Protein AF-A0A7K0PJP7-F1 (afdb_monomer_lite)

Foldseek 3Di:
DVQVQLLVLLVLLLVVVLVVLLVCVVVPDDFDWDKDWDFDQDPVRDTDDIDIDIFGPLLVVLVVCLVVSCPDVSLVSSLVSQLVFPQLLLLCLLLVNPDADPDSSSSSSVSSSSLSSQLCRVPSSSDRDPVSSVVSVCSVCVRRVCPWAKKKKKWQKAQEAEPDQWFDLEFQKIKGALVNCVPVDDVVSQAAQVRHGGNIMIMGIDIDRRNDPCQLVVNLVLQVLLQLLVCLLFAQWRMWTHQWMWMDTRNGDIDIDGNDIARDTGHHHYQYPQLRVVSSVSSLLSLVQVDCDALLNQLSVLLNVLSRDPDLLSSLVSLVVSQCSQAPPVDPVVLCSLLLLLLQQHDDPSSVVSSVLVSVSSVVNVCVVVVNPDDDPCSNVSSSVSSNSSSLVSSCVSSVVDDDRSNVVSVCSVVVVDDRNPSPPDDRVSVVVVPPPPPPDPPPPPPPDDDDDDDDDDDDDDDDDDDDDDDDDDDDPDDDDDDDDDDDDDDDDPPDDDDLDALVSQQVVCVVVVHPRDDPVNCVVVVNDDDDPVVVVVVVPDDDPDDDDDDDDDDDDDDDDDDDDDDDDDDDDDDDDDDDDDDDDDDDDDDDDDDDDDDPPPPPRDDDGSDPDPPPPPVVPDDPPPPDDDDDDDDD

Radius of gyration: 36.91 Å; chains: 1; bounding box: 88×114×96 Å

Structure (mmCIF, N/CA/C/O backbone):
data_AF-A0A7K0PJP7-F1
#
_entry.id   AF-A0A7K0PJP7-F1
#
loop_
_atom_site.group_PDB
_atom_site.id
_atom_site.type_symbol
_atom_site.label_atom_id
_atom_site.label_alt_id
_atom_site.label_comp_id
_atom_site.label_asym_id
_atom_site.label_entity_id
_atom_site.label_seq_id
_atom_site.pdbx_PDB_ins_code
_atom_site.Cartn_x
_atom_site.Cartn_y
_atom_site.Cartn_z
_atom_site.occupancy
_atom_site.B_iso_or_equiv
_atom_site.auth_seq_id
_atom_site.auth_comp_id
_atom_site.auth_asym_id
_atom_site.auth_atom_id
_atom_site.pdbx_PDB_model_num
ATOM 1 N N . MET A 1 1 ? -32.301 -2.725 14.347 1.00 60.62 1 MET A N 1
ATOM 2 C CA . MET A 1 1 ? -31.979 -4.099 14.759 1.00 60.62 1 MET A CA 1
ATOM 3 C C . MET A 1 1 ? -32.099 -5.079 13.603 1.00 60.62 1 MET A C 1
ATOM 5 O O . MET A 1 1 ? -33.196 -5.542 13.300 1.00 60.62 1 MET A O 1
ATOM 9 N N . ARG A 1 2 ? -30.969 -5.385 12.962 1.00 70.88 2 ARG A N 1
ATOM 10 C CA . ARG A 1 2 ? -30.797 -6.512 12.032 1.00 70.88 2 ARG A CA 1
ATOM 11 C C . ARG A 1 2 ? -30.423 -7.813 12.766 1.00 70.88 2 ARG A C 1
ATOM 13 O O . ARG A 1 2 ? -30.642 -8.885 12.215 1.00 70.88 2 ARG A O 1
ATOM 20 N N . HIS A 1 3 ? -29.953 -7.735 14.019 1.00 86.69 3 HIS A N 1
ATOM 21 C CA . HIS A 1 3 ? -29.525 -8.898 14.818 1.00 86.69 3 HIS A CA 1
ATOM 22 C C . HIS A 1 3 ? -30.300 -9.046 16.151 1.00 86.69 3 HIS A C 1
ATOM 24 O O . HIS A 1 3 ? -29.721 -8.866 17.224 1.00 86.69 3 HIS A O 1
ATOM 30 N N . PRO A 1 4 ? -31.606 -9.390 16.130 1.00 93.06 4 PRO A N 1
ATOM 31 C CA . PRO A 1 4 ? -32.429 -9.468 17.345 1.00 93.06 4 PRO A CA 1
ATOM 32 C C . PRO A 1 4 ? -31.979 -10.558 18.333 1.00 93.06 4 PRO A C 1
ATOM 34 O O . PRO A 1 4 ? -32.118 -10.383 19.539 1.00 93.06 4 PRO A O 1
ATOM 37 N N . GLN A 1 5 ? -31.407 -11.665 17.844 1.00 94.75 5 GLN A N 1
ATOM 38 C CA . GLN A 1 5 ? -30.854 -12.727 18.696 1.00 94.75 5 GLN A CA 1
ATOM 39 C C . GLN A 1 5 ? -29.602 -12.251 19.450 1.00 94.75 5 GLN A C 1
ATOM 41 O O . GLN A 1 5 ? -29.505 -12.446 20.657 1.00 94.75 5 GLN A O 1
ATOM 46 N N . LEU A 1 6 ? -28.686 -11.555 18.764 1.00 95.81 6 LEU A N 1
ATOM 47 C CA . LEU A 1 6 ? -27.476 -10.995 19.376 1.00 95.81 6 LEU A CA 1
ATOM 48 C C . LEU A 1 6 ? -27.806 -9.897 20.395 1.00 95.81 6 LEU A C 1
ATOM 50 O O . LEU A 1 6 ? -27.198 -9.862 21.460 1.00 95.81 6 LEU A O 1
ATOM 54 N N . HIS A 1 7 ? -28.795 -9.043 20.101 1.00 96.81 7 HIS A N 1
ATOM 55 C CA . HIS A 1 7 ? -29.315 -8.047 21.049 1.00 96.81 7 HIS A CA 1
ATOM 56 C C . HIS A 1 7 ? -29.815 -8.713 22.334 1.00 96.81 7 HIS A C 1
ATOM 58 O O . HIS A 1 7 ? -29.344 -8.376 23.419 1.00 96.81 7 HIS A O 1
ATOM 64 N N . ALA A 1 8 ? -30.687 -9.719 22.216 1.00 97.50 8 ALA A N 1
ATOM 65 C CA . ALA A 1 8 ? -31.219 -10.448 23.365 1.00 97.50 8 ALA A CA 1
ATOM 66 C C . ALA A 1 8 ? -30.119 -11.152 24.183 1.00 97.50 8 ALA A C 1
ATOM 68 O O . ALA A 1 8 ? -30.105 -11.033 25.411 1.00 97.50 8 ALA A O 1
ATOM 69 N N . ALA A 1 9 ? -29.172 -11.824 23.519 1.00 97.94 9 ALA A N 1
ATOM 70 C CA . ALA A 1 9 ? -28.076 -12.530 24.182 1.00 97.94 9 ALA A CA 1
ATOM 71 C C . ALA A 1 9 ? -27.115 -11.566 24.905 1.00 97.94 9 ALA A C 1
ATOM 73 O O . ALA A 1 9 ? -26.805 -11.769 26.079 1.00 97.94 9 ALA A O 1
ATOM 74 N N . LEU A 1 10 ? -26.700 -10.465 24.263 1.00 98.06 10 LEU A N 1
ATOM 75 C CA . LEU A 1 10 ? -25.858 -9.440 24.897 1.00 98.06 10 LEU A CA 1
ATOM 76 C C . LEU A 1 10 ? -26.575 -8.725 26.049 1.00 98.06 10 LEU A C 1
ATOM 78 O O . LEU A 1 10 ? -25.942 -8.393 27.051 1.00 98.06 10 LEU A O 1
ATOM 82 N N . ARG A 1 11 ? -27.892 -8.521 25.946 1.00 98.19 11 ARG A N 1
ATOM 83 C CA . ARG A 1 11 ? -28.711 -7.947 27.024 1.00 98.19 11 ARG A CA 1
ATOM 84 C C . ARG A 1 11 ? -28.775 -8.875 28.235 1.00 98.19 11 ARG A C 1
ATOM 86 O O . ARG A 1 11 ? -28.634 -8.413 29.367 1.00 98.19 11 ARG A O 1
ATOM 93 N N . ALA A 1 12 ? -28.947 -10.177 28.006 1.00 98.31 12 ALA A N 1
ATOM 94 C CA . ALA A 1 12 ? -28.894 -11.187 29.058 1.00 98.31 12 ALA A CA 1
ATOM 95 C C . ALA A 1 12 ? -27.498 -11.249 29.703 1.00 98.31 12 ALA A C 1
ATOM 97 O O . ALA A 1 12 ? -27.392 -11.188 30.928 1.00 98.31 12 ALA A O 1
ATOM 98 N N . ALA A 1 13 ? -26.429 -11.278 28.900 1.00 98.31 13 ALA A N 1
ATOM 99 C CA . ALA A 1 13 ? -25.053 -11.228 29.392 1.00 98.31 13 ALA A CA 1
ATOM 100 C C . ALA A 1 13 ? -24.790 -9.975 30.245 1.00 98.31 13 ALA A C 1
ATOM 102 O O . ALA A 1 13 ? -24.280 -10.099 31.356 1.00 98.31 13 ALA A O 1
ATOM 103 N N . GLY A 1 14 ? -25.215 -8.793 29.783 1.00 98.12 14 GLY A N 1
ATOM 104 C CA . GLY A 1 14 ? -25.114 -7.536 30.528 1.00 98.12 14 GLY A CA 1
ATOM 105 C C . GLY A 1 14 ? -25.866 -7.562 31.862 1.00 98.12 14 GLY A C 1
ATOM 106 O O . GLY A 1 14 ? -25.309 -7.163 32.879 1.00 98.12 14 GLY A O 1
ATOM 107 N N . LEU A 1 15 ? -27.093 -8.099 31.898 1.00 98.31 15 LEU A N 1
ATOM 108 C CA . LEU A 1 15 ? -27.872 -8.267 33.137 1.00 98.31 15 LEU A CA 1
ATOM 109 C C . LEU A 1 15 ? -27.207 -9.209 34.151 1.00 98.31 15 LEU A C 1
ATOM 111 O O . LEU A 1 15 ? -27.320 -8.983 35.356 1.00 98.31 15 LEU A O 1
ATOM 115 N N . HIS A 1 16 ? -26.560 -10.278 33.685 1.00 98.44 16 HIS A N 1
ATOM 116 C CA . HIS A 1 16 ? -25.873 -11.229 34.559 1.00 98.44 16 HIS A CA 1
ATOM 117 C C . HIS A 1 16 ? -24.519 -10.688 35.038 1.00 98.44 16 HIS A C 1
ATOM 119 O O . HIS A 1 16 ? -24.251 -10.736 36.236 1.00 98.44 16 HIS A O 1
ATOM 125 N N . ALA A 1 17 ? -23.723 -10.088 34.147 1.00 98.25 17 ALA A N 1
ATOM 126 C CA . ALA A 1 17 ? -22.466 -9.425 34.495 1.00 98.25 17 ALA A CA 1
ATOM 127 C C . ALA A 1 17 ? -22.677 -8.266 35.486 1.00 98.25 17 ALA A C 1
ATOM 129 O O . ALA A 1 17 ? -21.927 -8.144 36.448 1.00 98.25 17 ALA A O 1
ATOM 130 N N . ALA A 1 18 ? -23.735 -7.467 35.303 1.00 98.00 18 ALA A N 1
ATOM 131 C CA . ALA A 1 18 ? -24.126 -6.400 36.226 1.00 98.00 18 ALA A CA 1
ATOM 132 C C . ALA A 1 18 ? -24.305 -6.905 37.668 1.00 98.00 18 ALA A C 1
ATOM 134 O O . ALA A 1 18 ? -23.815 -6.286 38.609 1.00 98.00 18 ALA A O 1
ATOM 135 N N . ARG A 1 19 ? -24.991 -8.044 37.849 1.00 98.06 19 ARG A N 1
ATOM 136 C CA . ARG A 1 19 ? -25.227 -8.636 39.177 1.00 98.06 19 ARG A CA 1
ATOM 137 C C . ARG A 1 19 ? -23.938 -9.147 39.808 1.00 98.06 19 ARG A C 1
ATOM 139 O O . ARG A 1 19 ? -23.675 -8.793 40.949 1.00 98.06 19 ARG A O 1
ATOM 146 N N . GLU A 1 20 ? -23.150 -9.909 39.051 1.00 98.19 20 GLU A N 1
ATOM 147 C CA . GLU A 1 20 ? -21.874 -10.481 39.499 1.00 98.19 20 GLU A CA 1
ATOM 148 C C . GLU A 1 20 ? -20.907 -9.381 39.971 1.00 98.19 20 GLU A C 1
ATOM 150 O O . GLU A 1 20 ? -20.422 -9.400 41.100 1.00 98.19 20 GLU A O 1
ATOM 155 N N . LEU A 1 21 ? -20.687 -8.356 39.140 1.00 97.94 21 LEU A N 1
ATOM 156 C CA . LEU A 1 21 ? -19.762 -7.261 39.447 1.00 97.94 21 LEU A CA 1
ATOM 157 C C . LEU A 1 21 ? -20.283 -6.390 40.607 1.00 97.94 21 LEU A C 1
ATOM 159 O O . LEU A 1 21 ? -19.510 -6.008 41.483 1.00 97.94 21 LEU A O 1
ATOM 163 N N . ALA A 1 22 ? -21.595 -6.134 40.682 1.00 97.19 22 ALA A N 1
ATOM 164 C CA . ALA A 1 22 ? -22.194 -5.420 41.813 1.00 97.19 22 ALA A CA 1
ATOM 165 C C . ALA A 1 22 ? -22.220 -6.241 43.120 1.00 97.19 22 ALA A C 1
ATOM 167 O O . ALA A 1 22 ? -22.346 -5.655 44.198 1.00 97.19 22 ALA A O 1
ATOM 168 N N . GLU A 1 23 ? -22.154 -7.573 43.053 1.00 97.75 23 GLU A N 1
ATOM 169 C CA . GLU A 1 23 ? -21.970 -8.458 44.211 1.00 97.75 23 GLU A CA 1
ATOM 170 C C . GLU A 1 23 ? -20.524 -8.401 44.711 1.00 97.75 23 GLU A C 1
ATOM 172 O O . GLU A 1 23 ? -20.322 -8.085 45.883 1.00 97.75 23 GLU A O 1
ATOM 177 N N . LEU A 1 24 ? -19.533 -8.533 43.824 1.00 97.50 24 LEU A N 1
ATOM 178 C CA . LEU A 1 24 ? -18.111 -8.393 44.168 1.00 97.50 24 LEU A CA 1
ATOM 179 C C . LEU A 1 24 ? -17.793 -7.039 44.830 1.00 97.50 24 LEU A C 1
ATOM 181 O O . LEU A 1 24 ? -17.153 -7.000 45.883 1.00 97.50 24 LEU A O 1
ATOM 185 N N . VAL A 1 25 ? -18.303 -5.928 44.281 1.00 97.00 25 VAL A N 1
ATOM 186 C CA . VAL A 1 25 ? -18.130 -4.591 44.885 1.00 97.00 25 VAL A CA 1
ATOM 187 C C . VAL A 1 25 ? -18.801 -4.483 46.261 1.00 97.00 25 VAL A C 1
ATOM 189 O O . VAL A 1 25 ? -18.283 -3.823 47.162 1.00 97.00 25 VAL A O 1
ATOM 192 N N . ARG A 1 26 ? -19.945 -5.146 46.466 1.00 96.69 26 ARG A N 1
ATOM 193 C CA . ARG A 1 26 ? -20.661 -5.142 47.755 1.00 96.69 26 ARG A CA 1
ATOM 194 C C . ARG A 1 26 ? -19.951 -5.969 48.823 1.00 96.69 26 ARG A C 1
ATOM 196 O O . ARG A 1 26 ? -20.004 -5.598 49.995 1.00 96.69 26 ARG A O 1
ATOM 203 N N . ASP A 1 27 ? -19.267 -7.029 48.409 1.00 97.31 27 ASP A N 1
ATOM 204 C CA . ASP A 1 27 ? -18.420 -7.863 49.265 1.00 97.31 27 ASP A CA 1
ATOM 205 C C . ASP A 1 27 ? -17.055 -7.207 49.572 1.00 97.31 27 ASP A C 1
ATOM 207 O O . ASP A 1 27 ? -16.260 -7.746 50.344 1.00 97.31 27 ASP A O 1
ATOM 211 N N . GLY A 1 28 ? -16.817 -5.998 49.046 1.00 97.06 28 GLY A N 1
ATOM 212 C CA . GLY A 1 28 ? -15.690 -5.132 49.395 1.00 97.06 28 GLY A CA 1
ATOM 213 C C . GLY A 1 28 ? -14.575 -5.075 48.354 1.00 97.06 28 GLY A C 1
ATOM 214 O O . GLY A 1 28 ? -13.506 -4.552 48.663 1.00 97.06 28 GLY A O 1
ATOM 215 N N . ASP A 1 29 ? -14.789 -5.598 47.144 1.00 97.38 29 ASP A N 1
ATOM 216 C CA . ASP A 1 29 ? -13.813 -5.468 46.065 1.00 97.38 29 ASP A CA 1
ATOM 217 C C . ASP A 1 29 ? -13.832 -4.060 45.439 1.00 97.38 29 ASP A C 1
ATOM 219 O O . ASP A 1 29 ? -14.882 -3.507 45.111 1.00 97.38 29 ASP A O 1
ATOM 223 N N . GLU A 1 30 ? -12.656 -3.462 45.253 1.00 95.81 30 GLU A N 1
ATOM 224 C CA . GLU A 1 30 ? -12.539 -2.063 44.833 1.00 95.81 30 GLU A CA 1
ATOM 225 C C . GLU A 1 30 ? -12.380 -1.926 43.312 1.00 95.81 30 GLU A C 1
ATOM 227 O O . GLU A 1 30 ? -11.526 -2.576 42.692 1.00 95.81 30 GLU A O 1
ATOM 232 N N . VAL A 1 31 ? -13.173 -1.026 42.716 1.00 96.50 31 VAL A N 1
ATOM 233 C CA . VAL A 1 31 ? -13.024 -0.579 41.323 1.00 96.50 31 VAL A CA 1
ATOM 234 C C . VAL A 1 31 ? -11.868 0.428 41.248 1.00 96.50 31 VAL A C 1
ATOM 236 O O . VAL A 1 31 ? -11.967 1.493 41.863 1.00 96.50 31 VAL A O 1
ATOM 239 N N . PRO A 1 32 ? -10.776 0.146 40.506 1.00 95.31 32 PRO A N 1
ATOM 240 C CA . PRO A 1 32 ? -9.676 1.095 40.355 1.00 95.31 32 PRO A CA 1
ATOM 241 C C . PRO A 1 32 ? -10.146 2.398 39.702 1.00 95.31 32 PRO A C 1
ATOM 243 O O . PRO A 1 32 ? -11.079 2.397 38.900 1.00 95.31 32 PRO A O 1
ATOM 246 N N . PHE A 1 33 ? -9.475 3.509 39.992 1.00 95.50 33 PHE A N 1
ATOM 247 C CA . PHE A 1 33 ? -9.782 4.814 39.406 1.00 95.50 33 PHE A CA 1
ATOM 248 C C . PHE A 1 33 ? -8.508 5.577 39.034 1.00 95.50 33 PHE A C 1
ATOM 250 O O . PHE A 1 33 ? -7.464 5.416 39.665 1.00 95.50 33 PHE A O 1
ATOM 257 N N . GLU A 1 34 ? -8.613 6.448 38.034 1.00 94.56 34 GLU A N 1
ATOM 258 C CA . GLU A 1 34 ? -7.605 7.459 37.709 1.00 94.56 34 GLU A CA 1
ATOM 259 C C . GLU A 1 34 ? -8.061 8.848 38.186 1.00 94.56 34 GLU A C 1
ATOM 261 O O . GLU A 1 34 ? -9.258 9.147 38.238 1.00 94.56 34 GLU A O 1
ATOM 266 N N . LEU A 1 35 ? -7.099 9.699 38.550 1.00 95.19 35 LEU A N 1
ATOM 267 C CA . LEU A 1 35 ? -7.342 11.089 38.930 1.00 95.19 35 LEU A CA 1
ATOM 268 C C . LEU A 1 35 ? -7.026 11.995 37.736 1.00 95.19 35 LEU A C 1
ATOM 270 O O . LEU A 1 35 ? -5.865 12.147 37.360 1.00 95.19 35 LEU A O 1
ATOM 274 N N . LEU A 1 36 ? -8.051 12.602 37.143 1.00 90.12 36 LEU A N 1
ATOM 275 C CA . LEU A 1 36 ? -7.906 13.501 36.003 1.00 90.12 36 LEU A CA 1
ATOM 276 C C . LEU A 1 36 ? -7.837 14.957 36.466 1.00 90.12 36 LEU A C 1
ATOM 278 O O . LEU A 1 36 ? -8.707 15.438 37.196 1.00 90.12 36 LEU A O 1
ATOM 282 N N . GLU A 1 37 ? -6.831 15.685 35.986 1.00 90.38 37 GLU A N 1
ATOM 283 C CA . GLU A 1 37 ? -6.679 17.116 36.244 1.00 90.38 37 GLU A CA 1
ATOM 284 C C . GLU A 1 37 ? -7.342 17.956 35.146 1.00 90.38 37 GLU A C 1
ATOM 286 O O . GLU A 1 37 ? -7.067 17.819 33.951 1.00 90.38 37 GLU A O 1
ATOM 291 N N . HIS A 1 38 ? -8.219 18.876 35.541 1.00 81.81 38 HIS A N 1
ATOM 292 C CA . HIS A 1 38 ? -8.912 19.788 34.635 1.00 81.81 38 HIS A CA 1
ATOM 293 C C . HIS A 1 38 ? -8.508 21.236 34.921 1.00 81.81 38 HIS A C 1
ATOM 295 O O . HIS A 1 38 ? -9.152 21.958 35.691 1.00 81.81 38 HIS A O 1
ATOM 301 N N . ALA A 1 39 ? -7.446 21.687 34.253 1.00 78.44 39 ALA A N 1
ATOM 302 C CA . ALA A 1 39 ? -7.017 23.080 34.271 1.00 78.44 39 ALA A CA 1
ATOM 303 C C . ALA A 1 39 ? -7.981 23.964 33.454 1.00 78.44 39 ALA A C 1
ATOM 305 O O . ALA A 1 39 ? -7.908 24.042 32.224 1.00 78.44 39 ALA A O 1
ATOM 306 N N . ARG A 1 40 ? -8.888 24.682 34.128 1.00 70.00 40 ARG A N 1
ATOM 307 C CA . ARG A 1 40 ? -9.728 25.696 33.468 1.00 70.00 40 ARG A CA 1
ATOM 308 C C . ARG A 1 40 ? -8.916 26.969 33.214 1.00 70.00 40 ARG A C 1
ATOM 310 O O . ARG A 1 40 ? -8.463 27.612 34.156 1.00 70.00 40 ARG A O 1
ATOM 317 N N . ARG A 1 41 ? -8.796 27.406 31.955 1.00 61.69 41 ARG A N 1
ATOM 318 C CA . ARG A 1 41 ? -8.315 28.767 31.643 1.00 61.69 41 ARG A CA 1
ATOM 319 C C . ARG A 1 41 ? -9.360 29.789 32.096 1.00 61.69 41 ARG A C 1
ATOM 321 O O . ARG A 1 41 ? -10.517 29.714 31.679 1.00 61.69 41 ARG A O 1
ATOM 328 N N . ALA A 1 42 ? -8.973 30.745 32.941 1.00 64.06 42 ALA A N 1
ATOM 329 C CA . ALA A 1 42 ? -9.870 31.829 33.326 1.00 64.06 42 ALA A CA 1
ATOM 330 C C . ALA A 1 42 ? -10.089 32.794 32.148 1.00 64.06 42 ALA A C 1
ATOM 332 O O . ALA A 1 42 ? -9.188 33.026 31.342 1.00 64.06 42 ALA A O 1
ATOM 333 N N . ARG A 1 43 ? -11.264 33.437 32.090 1.00 68.12 43 ARG A N 1
ATOM 334 C CA . ARG A 1 43 ? -11.598 34.448 31.062 1.00 68.12 43 ARG A CA 1
ATOM 335 C C . ARG A 1 43 ? -10.658 35.670 31.041 1.00 68.12 43 ARG A C 1
ATOM 337 O O . ARG A 1 43 ? -10.713 36.437 30.090 1.00 68.12 43 ARG A O 1
ATOM 344 N N . SER A 1 44 ? -9.813 35.849 32.061 1.00 72.88 44 SER A N 1
ATOM 345 C CA . SER A 1 44 ? -8.807 36.917 32.172 1.00 72.88 44 SER A CA 1
ATOM 346 C C . SER A 1 44 ? -7.365 36.467 31.885 1.00 72.88 44 SER A C 1
ATOM 348 O O . SER A 1 44 ? -6.436 37.217 32.168 1.00 72.88 44 SER A O 1
ATOM 350 N N . GLY A 1 45 ? -7.144 35.247 31.381 1.00 66.50 45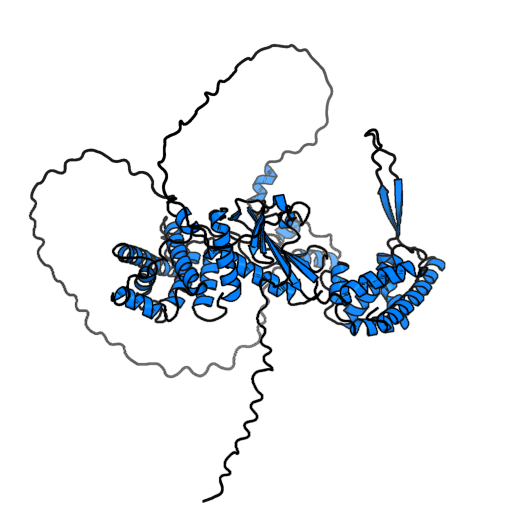 GLY A N 1
ATOM 351 C CA . GLY A 1 45 ? -5.802 34.729 31.072 1.00 66.50 45 GLY A CA 1
ATOM 352 C C . GLY A 1 45 ? -4.991 34.233 32.278 1.00 66.50 45 GLY A C 1
ATOM 353 O O . GLY A 1 45 ? -3.923 33.660 32.090 1.00 66.50 45 GLY A O 1
ATOM 354 N N . ALA A 1 46 ? -5.498 34.386 33.505 1.00 72.50 46 ALA A N 1
ATOM 355 C CA . ALA A 1 46 ? -4.905 33.776 34.693 1.00 72.50 46 ALA A CA 1
ATOM 356 C C . ALA A 1 46 ? -5.123 32.242 34.718 1.00 72.50 46 ALA A C 1
ATOM 358 O O . ALA A 1 46 ? -6.145 31.761 34.205 1.00 72.50 46 ALA A O 1
ATOM 359 N N . PRO A 1 47 ? -4.225 31.462 35.356 1.00 70.19 47 PRO A N 1
ATOM 360 C CA . PRO A 1 47 ? -4.491 30.065 35.687 1.00 70.19 47 PRO A CA 1
ATOM 361 C C . PRO A 1 47 ? -5.742 29.981 36.568 1.00 70.19 47 PRO A C 1
ATOM 363 O O . PRO A 1 47 ? -5.806 30.608 37.626 1.00 70.19 47 PRO A O 1
ATOM 366 N N . GLY A 1 48 ? -6.763 29.251 36.119 1.00 79.12 48 GLY A N 1
ATOM 367 C CA . GLY A 1 48 ? -7.915 28.943 36.961 1.00 79.12 48 GLY A CA 1
ATOM 368 C C . GLY A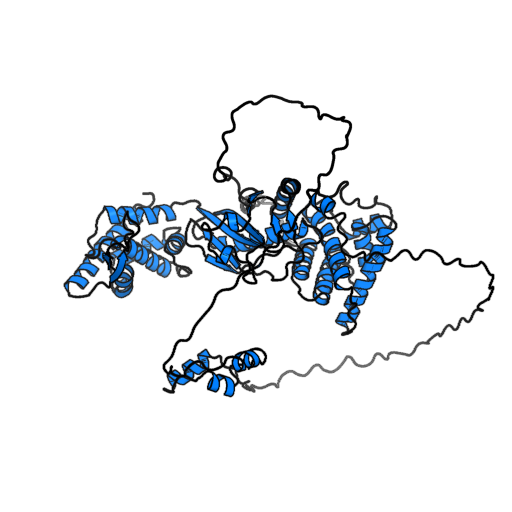 1 48 ? -7.603 27.812 37.947 1.00 79.12 48 GLY A C 1
ATOM 369 O O . GLY A 1 48 ? -6.585 27.133 37.802 1.00 79.12 48 GLY A O 1
ATOM 370 N N . PRO A 1 49 ? -8.475 27.583 38.944 1.00 82.81 49 PRO A N 1
ATOM 371 C CA . PRO A 1 49 ? -8.317 26.459 39.858 1.00 82.81 49 PRO A CA 1
ATOM 372 C C . PRO A 1 49 ? -8.326 25.133 39.085 1.00 82.81 49 PRO A C 1
ATOM 374 O O . PRO A 1 49 ? -9.188 24.915 38.226 1.00 82.81 49 PRO A O 1
ATOM 377 N N . ILE A 1 50 ? -7.376 24.256 39.414 1.00 88.06 50 ILE A N 1
ATOM 378 C CA . ILE A 1 50 ? -7.358 22.867 38.949 1.00 88.06 50 ILE A CA 1
ATOM 379 C C . ILE A 1 50 ? -8.520 22.148 39.633 1.00 88.06 50 ILE A C 1
ATOM 381 O O . ILE A 1 50 ? -8.623 22.146 40.861 1.00 88.06 50 ILE A O 1
ATOM 385 N N . LEU A 1 51 ? -9.417 21.577 38.833 1.00 89.44 51 LEU A N 1
ATOM 386 C CA . LEU A 1 51 ? -10.456 20.678 39.322 1.00 89.44 51 LEU A CA 1
ATOM 387 C C . LEU A 1 51 ? -9.991 19.248 39.084 1.00 89.44 51 LEU A C 1
ATOM 389 O O . LEU A 1 51 ? -9.606 18.918 37.967 1.00 89.44 51 LEU A O 1
ATOM 393 N N . TYR A 1 52 ? -10.057 18.415 40.113 1.00 90.19 52 TYR A N 1
ATOM 394 C CA . TYR A 1 52 ? -9.789 16.988 39.992 1.00 90.19 52 TYR A CA 1
ATOM 395 C C . TYR A 1 52 ? -11.107 16.246 39.771 1.00 90.19 52 TYR A C 1
ATOM 397 O O . TYR A 1 52 ? -12.101 16.549 40.440 1.00 90.19 52 TYR A O 1
ATOM 405 N N . SER A 1 53 ? -11.124 15.282 38.855 1.00 90.81 53 SER A N 1
ATOM 406 C CA . SER A 1 53 ? -12.215 14.316 38.720 1.00 90.81 53 SER A CA 1
ATOM 407 C C . SER A 1 53 ? -11.673 12.895 38.862 1.00 90.81 53 SER A C 1
ATOM 409 O O . SER A 1 53 ? -10.541 12.608 38.481 1.00 90.81 53 SER A O 1
ATOM 411 N N . TYR A 1 54 ? -12.471 12.014 39.458 1.00 91.81 54 TYR A N 1
ATOM 412 C CA . TYR A 1 54 ? -12.167 10.590 39.535 1.00 91.81 54 TYR A CA 1
ATOM 413 C C . TYR A 1 54 ? -12.851 9.901 38.358 1.00 91.81 54 TYR A C 1
ATOM 415 O O . TYR A 1 54 ? -14.074 10.008 38.227 1.00 91.81 54 TYR A O 1
ATOM 423 N N . ARG A 1 55 ? -12.087 9.202 37.516 1.00 93.06 55 ARG A N 1
ATOM 424 C CA . ARG A 1 55 ? -12.636 8.359 36.448 1.00 93.06 55 ARG A CA 1
ATOM 425 C C . ARG A 1 55 ? -12.447 6.886 36.826 1.00 93.06 55 ARG A C 1
ATOM 427 O O . ARG A 1 55 ? -11.308 6.469 37.031 1.00 93.06 55 ARG A O 1
ATOM 434 N N . PRO A 1 56 ? -13.527 6.096 36.953 1.00 94.25 56 PRO A N 1
ATOM 435 C CA . PRO A 1 56 ? -13.416 4.674 37.247 1.00 94.25 56 PRO A CA 1
ATOM 436 C C . PRO A 1 56 ? -12.801 3.940 36.049 1.00 94.25 56 PRO A C 1
ATOM 438 O O . PRO A 1 56 ? -13.211 4.124 34.904 1.00 94.25 56 PRO A O 1
ATOM 441 N N . LEU A 1 57 ? -11.825 3.078 36.311 1.00 94.81 57 LEU A N 1
ATOM 442 C CA . LEU A 1 57 ? -11.141 2.254 35.315 1.00 94.81 57 LEU A CA 1
ATOM 443 C C . LEU A 1 57 ? -11.905 0.938 35.129 1.00 94.81 57 LEU A C 1
ATOM 445 O O . LEU A 1 57 ? -11.385 -0.154 35.362 1.00 94.81 57 LEU A O 1
ATOM 449 N N . VAL A 1 58 ? -13.169 1.061 34.716 1.00 95.38 58 VAL A N 1
ATOM 450 C CA . VAL A 1 58 ? -14.113 -0.061 34.585 1.00 95.38 58 VAL A CA 1
ATOM 451 C C . VAL A 1 58 ? -13.568 -1.159 33.665 1.00 95.38 58 VAL A C 1
ATOM 453 O O . VAL A 1 58 ? -13.726 -2.336 33.972 1.00 95.38 58 VAL A O 1
ATOM 456 N N . GLY A 1 59 ? -12.843 -0.788 32.602 1.00 93.38 59 GLY A N 1
ATOM 457 C CA . GLY A 1 59 ? -12.165 -1.738 31.714 1.00 93.38 59 GLY A CA 1
ATOM 458 C C . GLY A 1 59 ? -11.201 -2.677 32.450 1.00 93.38 59 GLY A C 1
ATOM 459 O O . GLY A 1 59 ? -11.309 -3.892 32.318 1.00 93.38 59 GLY A O 1
ATOM 460 N N . LEU A 1 60 ? -10.333 -2.132 33.315 1.00 95.19 60 LEU A N 1
ATOM 461 C CA . LEU A 1 60 ? -9.401 -2.931 34.125 1.00 95.19 60 LEU A CA 1
ATOM 462 C C . LEU A 1 60 ? -10.128 -3.822 35.140 1.00 95.19 60 LEU A C 1
ATOM 464 O O . LEU A 1 60 ? -9.666 -4.923 35.431 1.00 95.19 60 LEU A O 1
ATOM 468 N N . TYR A 1 61 ? -11.261 -3.367 35.683 1.00 97.00 61 TYR A N 1
ATOM 469 C CA . TYR A 1 61 ? -12.070 -4.169 36.603 1.00 97.00 61 TYR A CA 1
ATOM 470 C C . TYR A 1 61 ? -12.729 -5.358 35.885 1.00 97.00 61 TYR A C 1
ATOM 472 O O . TYR A 1 61 ? -12.617 -6.497 36.336 1.00 97.00 61 TYR A O 1
ATOM 480 N N . VAL A 1 62 ? -13.355 -5.113 34.728 1.00 96.62 62 VAL A N 1
ATOM 481 C CA . VAL A 1 62 ? -13.955 -6.157 33.879 1.00 96.62 62 VAL A CA 1
ATOM 482 C C . VAL A 1 62 ? -12.895 -7.144 33.376 1.00 96.62 62 VAL A C 1
ATOM 484 O O . VAL A 1 62 ? -13.150 -8.347 33.347 1.00 96.62 62 VAL A O 1
ATOM 487 N N . GLU A 1 63 ? -11.692 -6.674 33.034 1.00 95.25 63 GLU A N 1
ATOM 488 C CA . GLU A 1 63 ? -10.569 -7.543 32.666 1.00 95.25 63 GLU A CA 1
ATOM 489 C C . GLU A 1 63 ? -10.088 -8.405 33.844 1.00 95.25 63 GLU A C 1
ATOM 491 O O . GLU A 1 63 ? -9.950 -9.621 33.686 1.00 95.25 63 GLU A O 1
ATOM 496 N N . ARG A 1 64 ? -9.915 -7.819 35.039 1.00 97.62 64 ARG A N 1
ATOM 497 C CA . ARG A 1 64 ? -9.530 -8.548 36.264 1.00 97.62 64 ARG A CA 1
ATOM 498 C C . ARG A 1 64 ? -10.499 -9.687 36.594 1.00 97.62 64 ARG A C 1
ATOM 500 O O . ARG A 1 64 ? -10.063 -10.744 37.044 1.00 97.62 64 ARG A O 1
ATOM 507 N N . HIS A 1 65 ? -11.790 -9.489 36.328 1.00 97.75 65 HIS A N 1
ATOM 508 C CA . HIS A 1 65 ? -12.856 -10.461 36.603 1.00 97.75 65 HIS A CA 1
ATOM 509 C C . HIS A 1 65 ? -13.310 -11.263 35.376 1.00 97.75 65 HIS A C 1
ATOM 511 O O . HIS A 1 65 ? -14.308 -11.984 35.437 1.00 97.75 65 HIS A O 1
ATOM 517 N N . ALA A 1 66 ? -12.560 -11.212 34.269 1.00 95.50 66 ALA A N 1
ATOM 518 C CA . ALA A 1 66 ? -12.936 -11.862 33.012 1.00 95.50 66 ALA A CA 1
ATOM 519 C C . ALA A 1 66 ? -13.177 -13.377 33.148 1.00 95.50 66 ALA A C 1
ATOM 521 O O . ALA A 1 66 ? -14.059 -13.912 32.481 1.00 95.50 66 ALA A O 1
ATOM 522 N N . ALA A 1 67 ? -12.442 -14.068 34.028 1.00 95.81 67 ALA A N 1
ATOM 523 C CA . ALA A 1 67 ? -12.627 -15.500 34.279 1.00 95.81 67 ALA A CA 1
ATOM 524 C C . ALA A 1 67 ? -13.955 -15.820 34.993 1.00 95.81 67 ALA A C 1
ATOM 526 O O . ALA A 1 67 ? -14.619 -16.793 34.636 1.00 95.81 67 ALA A O 1
ATOM 527 N N . ALA A 1 68 ? -14.371 -14.988 35.957 1.00 96.56 68 ALA A N 1
ATOM 528 C CA . ALA A 1 68 ? -15.666 -15.126 36.623 1.00 96.56 68 ALA A CA 1
ATOM 529 C C . ALA A 1 68 ? -16.804 -14.855 35.628 1.00 96.56 68 ALA A C 1
ATOM 531 O O . ALA A 1 68 ? -17.688 -15.694 35.450 1.00 96.56 68 ALA A O 1
ATOM 532 N N . LEU A 1 69 ? -16.709 -13.753 34.874 1.00 97.25 69 LEU A N 1
ATOM 533 C CA . LEU A 1 69 ? -17.679 -13.395 33.835 1.00 97.25 69 LEU A CA 1
ATOM 534 C C . LEU A 1 69 ? -17.809 -14.473 32.747 1.00 97.25 69 LEU A C 1
ATOM 536 O O . LEU A 1 69 ? -18.923 -14.798 32.346 1.00 97.25 69 LEU A O 1
ATOM 540 N N . ALA A 1 70 ? -16.701 -15.071 32.301 1.00 94.88 70 ALA A N 1
ATOM 541 C CA . ALA A 1 70 ? -16.711 -16.146 31.306 1.00 94.88 70 ALA A CA 1
ATOM 542 C C . ALA A 1 70 ? -17.386 -17.442 31.799 1.00 94.88 70 ALA A C 1
ATOM 544 O O . ALA A 1 70 ? -17.816 -18.249 30.977 1.00 94.88 70 ALA A O 1
ATOM 545 N N . SER A 1 71 ? -17.513 -17.641 33.117 1.00 96.75 71 SER A N 1
ATOM 546 C CA . SER A 1 71 ? -18.234 -18.787 33.692 1.00 96.75 71 SER A CA 1
ATOM 547 C C . SER A 1 71 ? -19.763 -18.630 33.675 1.00 96.75 71 SER A C 1
ATOM 549 O O . SER A 1 71 ? -20.488 -19.612 33.852 1.00 96.75 71 SER A O 1
ATOM 551 N N . LEU A 1 72 ? -20.275 -17.415 33.434 1.00 98.19 72 LEU A N 1
ATOM 552 C CA . LEU A 1 72 ? -21.709 -17.127 33.426 1.00 98.19 72 LEU A CA 1
ATOM 553 C C . LEU A 1 72 ? -22.377 -17.705 32.159 1.00 98.19 72 LEU A C 1
ATOM 555 O O . LEU A 1 72 ? -22.002 -17.318 31.048 1.00 98.19 72 LEU A O 1
ATOM 559 N N . PRO A 1 73 ? -23.434 -18.538 32.269 1.00 98.12 73 PRO A N 1
ATOM 560 C CA . PRO A 1 73 ? -24.086 -19.143 31.101 1.00 98.12 73 PRO A CA 1
ATOM 561 C C . PRO A 1 73 ? -24.592 -18.133 30.059 1.00 98.12 73 PRO A C 1
ATOM 563 O O . PRO A 1 73 ? -24.462 -18.368 28.862 1.00 98.12 73 PRO A O 1
ATOM 566 N N . ALA A 1 74 ? -25.103 -16.978 30.501 1.00 97.88 74 ALA A N 1
ATOM 567 C CA . ALA A 1 74 ? -25.560 -15.910 29.608 1.00 97.88 74 ALA A CA 1
ATOM 568 C C . ALA A 1 74 ? -24.408 -15.256 28.816 1.00 97.88 74 ALA A C 1
ATOM 570 O O . ALA A 1 74 ? -24.601 -14.829 27.680 1.00 97.88 74 ALA A O 1
ATOM 571 N N . VAL A 1 75 ? -23.197 -15.203 29.388 1.00 97.62 75 VAL A N 1
ATOM 572 C CA . VAL A 1 75 ? -21.998 -14.720 28.685 1.00 97.62 75 VAL A CA 1
ATOM 573 C C . VAL A 1 75 ? -21.559 -15.746 27.640 1.00 97.62 75 VAL A C 1
ATOM 575 O O . VAL A 1 75 ? -21.276 -15.358 26.511 1.00 97.62 75 VAL A O 1
ATOM 578 N N . ALA A 1 76 ? -21.591 -17.045 27.957 1.00 96.81 76 ALA A N 1
ATOM 579 C CA . ALA A 1 76 ? -21.310 -18.105 26.985 1.00 96.81 76 ALA A CA 1
ATOM 580 C C . ALA A 1 76 ? -22.316 -18.120 25.809 1.00 96.81 76 ALA A C 1
ATOM 582 O O . ALA A 1 76 ? -21.918 -18.293 24.656 1.00 96.81 76 ALA A O 1
ATOM 583 N N . GLU A 1 77 ? -23.606 -17.872 26.064 1.00 97.50 77 GLU A N 1
ATOM 584 C CA . GLU A 1 77 ? -24.635 -17.727 25.019 1.00 97.50 77 GLU A CA 1
ATOM 585 C C . GLU A 1 77 ? -24.387 -16.499 24.122 1.00 97.50 77 GLU A C 1
ATOM 587 O O . GLU A 1 77 ? -24.446 -16.594 22.889 1.00 97.50 77 GLU A O 1
ATOM 592 N N . ALA A 1 78 ? -24.037 -15.354 24.717 1.00 97.75 78 ALA A N 1
ATOM 593 C CA . ALA A 1 78 ? -23.642 -14.164 23.966 1.00 97.75 78 ALA A CA 1
ATOM 594 C C . ALA A 1 78 ? -22.380 -14.400 23.123 1.00 97.75 78 ALA A C 1
ATOM 596 O O . ALA A 1 78 ? -22.342 -13.985 21.966 1.00 97.75 78 ALA A O 1
ATOM 597 N N . GLN A 1 79 ? -21.380 -15.112 23.652 1.00 97.19 79 GLN A N 1
ATOM 598 C CA . GLN A 1 79 ? -20.179 -15.498 22.905 1.00 97.19 79 GLN A CA 1
ATOM 599 C C . GLN A 1 79 ? -20.524 -16.410 21.725 1.00 97.19 79 GLN A C 1
ATOM 601 O O . GLN A 1 79 ? -20.086 -16.144 20.610 1.00 97.19 79 GLN A O 1
ATOM 606 N N . HIS A 1 80 ? -21.357 -17.435 21.926 1.00 96.12 80 HIS A N 1
ATOM 607 C CA . HIS A 1 80 ? -21.791 -18.325 20.845 1.00 96.12 80 HIS A CA 1
ATOM 608 C C . HIS A 1 80 ? -22.539 -17.564 19.736 1.00 96.12 80 HIS A C 1
ATOM 610 O O . HIS A 1 80 ? -22.263 -17.751 18.551 1.00 96.12 80 HIS A O 1
ATOM 616 N N . THR A 1 81 ? -23.423 -16.637 20.117 1.00 96.25 81 THR A N 1
ATOM 617 C CA . THR A 1 81 ? -24.156 -15.780 19.169 1.00 96.25 81 THR A CA 1
ATOM 618 C C . THR A 1 81 ? -23.223 -14.798 18.449 1.00 96.25 81 THR A C 1
ATOM 620 O O . THR A 1 81 ? -23.425 -14.499 17.274 1.00 96.25 81 THR A O 1
ATOM 623 N N . MET A 1 82 ? -22.168 -14.333 19.125 1.00 95.00 82 MET A N 1
ATOM 624 C CA . MET A 1 82 ? -21.126 -13.479 18.552 1.00 95.00 82 MET A CA 1
ATOM 625 C C . MET A 1 82 ? -20.228 -14.241 17.560 1.00 95.00 82 MET A C 1
ATOM 627 O O . MET A 1 82 ? -19.868 -13.666 16.541 1.00 95.00 82 MET A O 1
ATOM 631 N N . VAL A 1 83 ? -19.921 -15.532 17.771 1.00 94.12 83 VAL A N 1
ATOM 632 C CA . VAL A 1 83 ? -19.193 -16.361 16.775 1.00 94.12 83 VAL A CA 1
ATOM 633 C C . VAL A 1 83 ? -19.952 -16.435 15.443 1.00 94.12 83 VAL A C 1
ATOM 635 O O . VAL A 1 83 ? -19.336 -16.433 14.380 1.00 94.12 83 VAL A O 1
ATOM 638 N N . ALA A 1 84 ? -21.287 -16.468 15.490 1.00 89.81 84 ALA A N 1
ATOM 639 C CA . ALA A 1 84 ? -22.138 -16.464 14.301 1.00 89.81 84 ALA A CA 1
ATOM 640 C C . ALA A 1 84 ? -22.303 -15.072 13.652 1.00 89.81 84 ALA A C 1
ATOM 642 O O . ALA A 1 84 ? -22.856 -14.973 12.556 1.00 89.81 84 ALA A O 1
ATOM 643 N N . ALA A 1 85 ? -21.847 -13.994 14.301 1.00 87.19 85 ALA A N 1
ATOM 644 C CA . ALA A 1 85 ? -21.905 -12.644 13.754 1.00 87.19 85 ALA A CA 1
ATOM 645 C C . ALA A 1 85 ? -20.688 -12.357 12.857 1.00 87.19 85 ALA A C 1
ATOM 647 O O . ALA A 1 85 ? -19.537 -12.587 13.226 1.00 87.19 85 ALA A O 1
ATOM 648 N N . TRP A 1 86 ? -20.922 -11.789 11.674 1.00 78.06 86 TRP A N 1
ATOM 649 C CA . TRP A 1 86 ? -19.845 -11.279 10.822 1.00 78.06 86 TRP A CA 1
ATOM 650 C C . TRP A 1 86 ? -19.406 -9.883 11.282 1.00 78.06 86 TRP A C 1
ATOM 652 O O . TRP A 1 86 ? -20.228 -9.094 11.728 1.00 78.06 86 TRP A O 1
ATOM 662 N N . GLY A 1 87 ? -18.114 -9.560 11.156 1.00 81.88 87 GLY A N 1
ATOM 663 C CA . GLY A 1 87 ? -17.577 -8.233 11.505 1.00 81.88 87 GLY A CA 1
ATOM 664 C C . GLY A 1 87 ? -17.035 -8.082 12.935 1.00 81.88 87 GLY A C 1
ATOM 665 O O . GLY A 1 87 ? -16.543 -7.011 13.281 1.00 81.88 87 GLY A O 1
ATOM 666 N N . VAL A 1 88 ? -17.030 -9.143 13.751 1.00 89.88 88 VAL A N 1
ATOM 667 C CA . VAL A 1 88 ? -16.482 -9.132 15.129 1.00 89.88 88 VAL A CA 1
ATOM 668 C C . VAL A 1 88 ? -15.030 -8.647 15.184 1.00 89.88 88 VAL A C 1
ATOM 670 O O . VAL A 1 88 ? -14.656 -7.886 16.073 1.00 89.88 88 VAL A O 1
ATOM 673 N N . GLU A 1 89 ? -14.206 -9.041 14.209 1.00 86.75 89 GLU A N 1
ATOM 674 C CA . GLU A 1 89 ? -12.818 -8.574 14.110 1.00 86.75 89 GLU A CA 1
ATOM 675 C C . GLU A 1 89 ? -12.736 -7.053 13.923 1.00 86.75 89 GLU A C 1
ATOM 677 O O . GLU A 1 89 ? -11.893 -6.395 14.526 1.00 86.75 89 GLU A O 1
ATOM 682 N N . ALA A 1 90 ? -13.646 -6.483 13.135 1.00 82.88 90 ALA A N 1
ATOM 683 C CA . ALA A 1 90 ? -13.698 -5.051 12.900 1.00 82.88 90 ALA A CA 1
ATOM 684 C C . ALA A 1 90 ? -14.170 -4.275 14.127 1.00 82.88 90 ALA A C 1
ATOM 686 O O . ALA A 1 90 ? -13.643 -3.200 14.401 1.00 82.88 90 ALA A O 1
ATOM 687 N N . TYR A 1 91 ? -15.122 -4.832 14.882 1.00 89.50 91 TYR A N 1
ATOM 688 C CA . TYR A 1 91 ? -15.523 -4.268 16.166 1.00 89.50 91 TYR A CA 1
ATOM 689 C C . TYR A 1 91 ? -14.319 -4.214 17.112 1.00 89.50 91 TYR A C 1
ATOM 691 O O . TYR A 1 91 ? -13.993 -3.150 17.628 1.00 89.50 91 TYR A O 1
ATOM 699 N N . LEU A 1 92 ? -13.574 -5.314 17.245 1.00 91.75 92 LEU A N 1
ATOM 700 C CA . LEU A 1 92 ? -12.347 -5.355 18.046 1.00 91.75 92 LEU A CA 1
ATOM 701 C C . LEU A 1 92 ? -11.282 -4.350 17.571 1.00 91.75 92 LEU A C 1
ATOM 703 O O . LEU A 1 92 ? -10.696 -3.653 18.398 1.00 91.75 92 LEU A O 1
ATOM 707 N N . GLN A 1 93 ? -11.066 -4.218 16.260 1.00 84.19 93 GLN A N 1
ATOM 708 C CA . GLN A 1 93 ? -10.143 -3.224 15.695 1.00 84.19 93 GLN A CA 1
ATOM 709 C C . GLN A 1 93 ? -10.601 -1.779 15.975 1.00 84.19 93 GLN A C 1
ATOM 711 O O . GLN A 1 93 ? -9.776 -0.938 16.327 1.00 84.19 93 GLN A O 1
ATOM 716 N N . ALA A 1 94 ? -11.904 -1.488 15.888 1.00 84.38 94 ALA A N 1
ATOM 717 C CA . ALA A 1 94 ? -12.474 -0.185 16.247 1.00 84.38 94 ALA A CA 1
ATOM 718 C C . ALA A 1 94 ? -12.342 0.116 17.753 1.00 84.38 94 ALA A C 1
ATOM 720 O O . ALA A 1 94 ? -12.118 1.263 18.135 1.00 84.38 94 ALA A O 1
ATOM 721 N N . ARG A 1 95 ? -12.393 -0.922 18.600 1.00 88.56 95 ARG A N 1
ATOM 722 C CA . ARG A 1 95 ? -12.082 -0.866 20.040 1.00 88.56 95 ARG A CA 1
ATOM 723 C C . ARG A 1 95 ? -10.574 -0.784 20.356 1.00 88.56 95 ARG A C 1
ATOM 725 O O . ARG A 1 95 ? -10.212 -0.712 21.524 1.00 88.56 95 ARG A O 1
ATOM 732 N N . GLY A 1 96 ? -9.698 -0.765 19.347 1.00 85.69 96 GLY A N 1
ATOM 733 C CA . GLY A 1 96 ? -8.246 -0.603 19.505 1.00 85.69 96 GLY A CA 1
ATOM 734 C C . GLY A 1 96 ? -7.442 -1.902 19.641 1.00 85.69 96 GLY A C 1
ATOM 735 O O . GLY A 1 96 ? -6.240 -1.845 19.887 1.00 85.69 96 GLY A O 1
ATOM 736 N N . VAL A 1 97 ? -8.054 -3.076 19.457 1.00 88.38 97 VAL A N 1
ATOM 737 C CA . VAL A 1 97 ? -7.339 -4.363 19.494 1.00 88.38 97 VAL A CA 1
ATOM 738 C C . VAL A 1 97 ? -6.534 -4.550 18.203 1.00 88.38 97 VAL A C 1
ATOM 740 O O . VAL A 1 97 ? -7.085 -4.863 17.147 1.00 88.38 97 VAL A O 1
ATOM 743 N N . GLU A 1 98 ? -5.211 -4.379 18.282 1.00 75.19 98 GLU A N 1
ATOM 744 C CA . GLU A 1 98 ? -4.319 -4.396 17.110 1.00 75.19 98 GLU A CA 1
ATOM 745 C C . GLU A 1 98 ? -4.264 -5.742 16.374 1.00 75.19 98 GLU A C 1
ATOM 747 O O . GLU A 1 98 ? -4.194 -5.775 15.138 1.00 75.19 98 GLU A O 1
ATOM 752 N N . ARG A 1 99 ? -4.269 -6.843 17.136 1.00 83.44 99 ARG A N 1
ATOM 753 C CA . ARG A 1 99 ? -4.231 -8.229 16.651 1.00 83.44 99 ARG A CA 1
ATOM 754 C C . ARG A 1 99 ? -5.300 -9.053 17.382 1.00 83.44 99 ARG A C 1
ATOM 756 O O . ARG A 1 99 ? -5.007 -9.637 18.424 1.00 83.44 99 ARG A O 1
ATOM 763 N N . PRO A 1 100 ? -6.539 -9.092 16.863 1.00 87.56 100 PRO A N 1
ATOM 764 C CA . PRO A 1 100 ? -7.585 -9.967 17.384 1.00 87.56 100 PRO A CA 1
ATOM 765 C C . PRO A 1 100 ? -7.170 -11.452 17.340 1.00 87.56 100 PRO A C 1
ATOM 767 O O . PRO A 1 100 ? -6.407 -11.832 16.446 1.00 87.56 100 PRO A O 1
ATOM 770 N N . PRO A 1 101 ? -7.671 -12.304 18.257 1.00 91.88 101 PRO A N 1
ATOM 771 C CA . PRO A 1 101 ? -7.369 -13.734 18.259 1.00 91.88 101 PRO A CA 1
ATOM 772 C C . PRO A 1 101 ? -7.713 -14.426 16.936 1.00 91.88 101 PRO A C 1
ATOM 774 O O . PRO A 1 101 ? -8.734 -14.132 16.304 1.00 91.88 101 PRO A O 1
ATOM 777 N N . ALA A 1 102 ? -6.863 -15.368 16.520 1.00 87.62 102 ALA A N 1
ATOM 778 C CA . ALA A 1 102 ? -7.081 -16.161 15.311 1.00 87.62 102 ALA A CA 1
ATOM 779 C C . ALA A 1 102 ? -8.244 -17.153 15.484 1.00 87.62 102 ALA A C 1
ATOM 781 O O . ALA A 1 102 ? -9.011 -17.350 14.542 1.00 87.62 102 ALA A O 1
ATOM 782 N N . ASP A 1 103 ? -8.416 -17.707 16.687 1.00 93.62 103 ASP A N 1
ATOM 783 C CA . ASP A 1 103 ? -9.550 -18.563 17.018 1.00 93.62 103 ASP A CA 1
ATOM 784 C C . ASP A 1 103 ? -10.871 -17.756 17.095 1.00 93.62 103 ASP A C 1
ATOM 786 O O . ASP A 1 103 ? -10.913 -16.699 17.739 1.00 93.62 103 ASP A O 1
ATOM 790 N N . PRO A 1 104 ? -11.968 -18.213 16.453 1.00 92.56 104 PRO A N 1
ATOM 791 C CA . PRO A 1 104 ? -13.254 -17.517 16.492 1.00 92.56 104 PRO A CA 1
ATOM 792 C C . PRO A 1 104 ? -13.883 -17.411 17.887 1.00 92.56 104 PRO A C 1
ATOM 794 O O . PRO A 1 104 ? -14.532 -16.401 18.169 1.00 92.56 104 PRO A O 1
ATOM 797 N N . HIS A 1 105 ? -13.706 -18.407 18.761 1.00 94.44 105 HIS A N 1
ATOM 798 C CA . HIS A 1 105 ? -14.291 -18.410 20.104 1.00 94.44 105 HIS A CA 1
ATOM 799 C C . HIS A 1 105 ? -13.536 -17.463 21.040 1.00 94.44 105 HIS A C 1
ATOM 801 O O . HIS A 1 105 ? -14.174 -16.658 21.719 1.00 94.44 105 HIS A O 1
ATOM 807 N N . GLU A 1 106 ? -12.200 -17.468 21.018 1.00 95.94 106 GLU A N 1
ATOM 808 C CA . GLU A 1 106 ? -11.376 -16.476 21.728 1.00 95.94 106 GLU A CA 1
ATOM 809 C C . GLU A 1 106 ? -11.695 -15.047 21.262 1.00 95.94 106 GLU A C 1
ATOM 811 O O . GLU A 1 106 ? -11.837 -14.130 22.077 1.00 95.94 106 GLU A O 1
ATOM 816 N N . ARG A 1 107 ? -11.875 -14.850 19.948 1.00 95.31 107 ARG A N 1
ATOM 817 C CA . ARG A 1 107 ? -12.257 -13.553 19.370 1.00 95.31 107 ARG A CA 1
ATOM 818 C C . ARG A 1 107 ? -13.643 -13.106 19.836 1.00 95.31 107 ARG A C 1
ATOM 820 O O . ARG A 1 107 ? -13.813 -11.947 20.211 1.00 95.31 107 ARG A O 1
ATOM 827 N N . ALA A 1 108 ? -14.623 -14.007 19.849 1.00 96.12 108 ALA A N 1
ATOM 828 C CA . ALA A 1 108 ? -15.963 -13.725 20.356 1.00 96.12 108 ALA A CA 1
ATOM 829 C C . ALA A 1 108 ? -15.967 -13.437 21.867 1.00 96.12 108 ALA A C 1
ATOM 831 O O . ALA A 1 108 ? -16.642 -12.504 22.305 1.00 96.12 108 ALA A O 1
ATOM 832 N N . ALA A 1 109 ? -15.175 -14.168 22.657 1.00 96.38 109 ALA A N 1
ATOM 833 C CA . ALA A 1 109 ? -14.985 -13.915 24.084 1.00 96.38 109 ALA A CA 1
ATOM 834 C C . ALA A 1 109 ? -14.401 -12.521 24.347 1.00 96.38 109 ALA A C 1
ATOM 836 O O . ALA A 1 109 ? -14.946 -11.771 25.162 1.00 96.38 109 ALA A O 1
ATOM 837 N N . LEU A 1 110 ? -13.362 -12.134 23.601 1.00 96.81 110 LEU A N 1
ATOM 838 C CA . LEU A 1 110 ? -12.779 -10.794 23.676 1.00 96.81 110 LEU A CA 1
ATOM 839 C C . LEU A 1 110 ? -13.778 -9.703 23.253 1.00 96.81 110 LEU A C 1
ATOM 841 O O . LEU A 1 110 ? -13.831 -8.650 23.883 1.00 96.81 110 LEU A O 1
ATOM 845 N N . ALA A 1 111 ? -14.598 -9.951 22.228 1.00 97.06 111 ALA A N 1
ATOM 846 C CA . ALA A 1 111 ? -15.595 -8.989 21.754 1.00 97.06 111 ALA A CA 1
ATOM 847 C C . ALA A 1 111 ? -16.746 -8.788 22.746 1.00 97.06 111 ALA A C 1
ATOM 849 O O . ALA A 1 111 ? -17.141 -7.650 22.993 1.00 97.06 111 ALA A O 1
ATOM 850 N N . VAL A 1 112 ? -17.245 -9.862 23.368 1.00 97.81 112 VAL A N 1
ATOM 851 C CA . VAL A 1 112 ? -18.231 -9.755 24.456 1.00 97.81 112 VAL A CA 1
ATOM 852 C C . VAL A 1 112 ? -17.624 -9.029 25.659 1.00 97.81 112 VAL A C 1
ATOM 854 O O . VAL A 1 112 ? -18.296 -8.186 26.247 1.00 97.81 112 VAL A O 1
ATOM 857 N N . ARG A 1 113 ? -16.345 -9.265 25.989 1.00 97.38 113 ARG A N 1
ATOM 858 C CA . ARG A 1 113 ? -15.656 -8.514 27.051 1.00 97.38 113 ARG A CA 1
ATOM 859 C C . ARG A 1 113 ? -15.582 -7.020 26.730 1.00 97.38 113 ARG A C 1
ATOM 861 O O . ARG A 1 113 ? -16.074 -6.222 27.517 1.00 97.38 113 ARG A O 1
ATOM 868 N N . GLN A 1 114 ? -15.091 -6.649 25.546 1.00 97.06 114 GLN A N 1
ATOM 869 C CA . GLN A 1 114 ? -15.043 -5.256 25.079 1.00 97.06 114 GLN A CA 1
ATOM 870 C C . GLN A 1 114 ? -16.423 -4.580 25.045 1.00 97.06 114 GLN A C 1
ATOM 872 O O . GLN A 1 114 ? -16.541 -3.397 25.366 1.00 97.06 114 GLN A O 1
ATOM 877 N N . PHE A 1 115 ? -17.478 -5.332 24.723 1.00 97.69 115 PHE A N 1
ATOM 878 C CA . PHE A 1 115 ? -18.853 -4.850 24.814 1.00 97.69 115 PHE A CA 1
ATOM 879 C C . PHE A 1 115 ? -19.277 -4.565 26.264 1.00 97.69 115 PHE A C 1
ATOM 881 O O . PHE A 1 115 ? -19.863 -3.517 26.522 1.00 97.69 115 PHE A O 1
ATOM 888 N N . LEU A 1 116 ? -18.955 -5.445 27.221 1.00 97.62 116 LEU A N 1
ATOM 889 C CA . LEU A 1 116 ? -19.237 -5.221 28.648 1.00 97.62 116 LEU A CA 1
ATOM 890 C C . LEU A 1 116 ? -18.419 -4.051 29.221 1.00 97.62 116 LEU A C 1
ATOM 892 O O . LEU A 1 116 ? -18.964 -3.226 29.951 1.00 97.62 116 LEU A O 1
ATOM 896 N N . GLU A 1 117 ? -17.144 -3.921 28.843 1.00 96.25 117 GLU A N 1
ATOM 897 C CA . GLU A 1 117 ? -16.314 -2.754 29.178 1.00 96.25 117 GLU A CA 1
ATOM 898 C C . GLU A 1 117 ? -16.970 -1.455 28.673 1.00 96.25 117 GLU A C 1
ATOM 900 O O . GLU A 1 117 ? -17.066 -0.471 29.408 1.00 96.25 117 GLU A O 1
ATOM 905 N N . ARG A 1 118 ? -17.494 -1.466 27.437 1.00 96.19 118 ARG A N 1
ATOM 906 C CA . ARG A 1 118 ? -18.188 -0.318 26.836 1.00 96.19 118 ARG A CA 1
ATOM 907 C C . ARG A 1 118 ? -19.546 -0.014 27.480 1.00 96.19 118 ARG A C 1
ATOM 909 O O . ARG A 1 118 ? -19.919 1.156 27.597 1.00 96.19 118 ARG A O 1
ATOM 916 N N . LEU A 1 119 ? -20.274 -1.053 27.877 1.00 97.31 119 LEU A N 1
ATOM 917 C CA . LEU A 1 119 ? -21.582 -0.987 28.528 1.00 97.31 119 LEU A CA 1
ATOM 918 C C . LEU A 1 119 ? -21.511 -0.302 29.898 1.00 97.31 119 LEU A C 1
ATOM 920 O O . LEU A 1 119 ? -22.374 0.515 30.221 1.00 97.31 119 LEU A O 1
ATOM 924 N N . PHE A 1 120 ? -20.477 -0.621 30.680 1.00 97.19 120 PHE A N 1
ATOM 925 C CA . PHE A 1 120 ? -20.315 -0.137 32.052 1.00 97.19 120 PHE A CA 1
ATOM 926 C C . PHE A 1 120 ? -19.384 1.081 32.194 1.00 97.19 120 PHE A C 1
ATOM 928 O O . PHE A 1 120 ? -19.214 1.559 33.310 1.00 97.19 120 PHE A O 1
ATOM 935 N N . GLU A 1 121 ? -18.823 1.628 31.104 1.00 93.69 121 GLU A N 1
ATOM 936 C CA . GLU A 1 121 ? -17.872 2.764 31.138 1.00 93.69 121 GLU A CA 1
ATOM 937 C C . GLU A 1 121 ? -18.361 3.957 31.991 1.00 93.69 121 GLU A C 1
ATOM 939 O O . GLU A 1 121 ? -17.578 4.538 32.740 1.00 93.69 121 GLU A O 1
ATOM 944 N N . ASP A 1 122 ? -19.661 4.270 31.929 1.00 90.88 122 ASP A N 1
ATOM 945 C CA . ASP A 1 122 ? -20.305 5.363 32.679 1.00 90.88 122 ASP A CA 1
ATOM 946 C C . ASP A 1 122 ? -21.081 4.883 33.936 1.00 90.88 122 ASP A C 1
ATOM 948 O O . ASP A 1 122 ? -21.805 5.668 34.547 1.00 90.88 122 ASP A O 1
ATOM 952 N N . ALA A 1 123 ? -20.983 3.602 34.319 1.00 93.12 123 ALA A N 1
ATOM 953 C CA . ALA A 1 123 ? -21.782 2.976 35.386 1.00 93.12 123 ALA A CA 1
ATOM 954 C C . ALA A 1 123 ? -20.904 2.181 36.385 1.00 93.12 123 ALA A C 1
ATOM 956 O O . ALA A 1 123 ? -20.893 0.949 36.361 1.00 93.12 123 ALA A O 1
ATOM 957 N N . PRO A 1 124 ? -20.160 2.861 37.285 1.00 89.00 124 PRO A N 1
ATOM 958 C CA . PRO A 1 124 ? -19.239 2.216 38.230 1.00 89.00 124 PRO A CA 1
ATOM 959 C C . PRO A 1 124 ? -19.917 1.415 39.352 1.00 89.00 124 PRO A C 1
ATOM 961 O O . PRO A 1 124 ? -19.236 0.692 40.073 1.00 89.00 124 PRO A O 1
ATOM 964 N N . ASP A 1 125 ? -21.235 1.540 39.519 1.00 92.75 125 ASP A N 1
ATOM 965 C CA . ASP A 1 125 ? -22.046 0.680 40.392 1.00 92.75 125 ASP A CA 1
ATOM 966 C C . ASP A 1 125 ? -22.545 -0.594 39.678 1.00 92.75 125 ASP A C 1
ATOM 968 O O . ASP A 1 125 ? -23.298 -1.377 40.258 1.00 92.75 125 ASP A O 1
ATOM 972 N N . PHE A 1 126 ? -22.136 -0.784 38.417 1.00 95.81 126 PHE A N 1
ATOM 973 C CA . PHE A 1 126 ? -22.544 -1.857 37.510 1.00 95.81 126 PHE A CA 1
ATOM 974 C C . PHE A 1 126 ? -24.060 -1.958 37.288 1.00 95.81 126 PHE A C 1
ATOM 976 O O . PHE A 1 126 ? -24.571 -3.004 36.881 1.00 95.81 126 PHE A O 1
ATOM 983 N N . SER A 1 127 ? -24.804 -0.868 37.494 1.00 94.56 127 SER A N 1
ATOM 984 C CA . SER A 1 127 ? -26.231 -0.829 37.182 1.00 94.56 127 SER A CA 1
ATOM 985 C C . SER A 1 127 ? -26.476 -0.844 35.664 1.00 94.56 127 SER A C 1
ATOM 987 O O . SER A 1 127 ? -25.876 -0.096 34.889 1.00 94.56 127 SER A O 1
ATOM 989 N N . LEU A 1 128 ? -27.371 -1.728 35.203 1.00 94.94 128 LEU A N 1
ATOM 990 C CA . LEU A 1 128 ? -27.712 -1.809 33.783 1.00 94.94 128 LEU A CA 1
ATOM 991 C C . LEU A 1 128 ? -28.774 -0.764 33.420 1.00 94.94 128 LEU A C 1
ATOM 993 O O . LEU A 1 128 ? -29.970 -0.970 33.638 1.00 94.94 128 LEU A O 1
ATOM 997 N N . HIS A 1 129 ? -28.336 0.335 32.813 1.00 96.12 129 HIS A N 1
ATOM 998 C CA . HIS A 1 129 ? -29.220 1.324 32.202 1.00 96.12 129 HIS A CA 1
ATOM 999 C C . HIS A 1 129 ? -29.515 0.989 30.735 1.00 96.12 129 HIS A C 1
ATOM 1001 O O . HIS A 1 129 ? -28.605 0.709 29.953 1.00 96.12 129 HIS A O 1
ATOM 1007 N N . GLU A 1 130 ? -30.789 1.093 30.345 1.00 95.50 130 GLU A N 1
ATOM 1008 C CA . GLU A 1 130 ? -31.246 0.845 28.970 1.00 95.50 130 GLU A CA 1
ATOM 1009 C C . GLU A 1 130 ? -30.502 1.715 27.950 1.00 95.50 130 GLU A C 1
ATOM 1011 O O . GLU A 1 130 ? -30.048 1.230 26.920 1.00 95.50 130 GLU A O 1
ATOM 1016 N N . GLU A 1 131 ? -30.319 2.997 28.270 1.00 95.69 131 GLU A N 1
ATOM 1017 C CA . GLU A 1 131 ? -29.655 3.971 27.402 1.00 95.69 131 GLU A CA 1
ATOM 1018 C C . GLU A 1 131 ? -28.179 3.618 27.161 1.00 95.69 131 GLU A C 1
ATOM 1020 O O . GLU A 1 131 ? -27.676 3.781 26.050 1.00 95.69 131 GLU A O 1
ATOM 1025 N N . HIS A 1 132 ? -27.488 3.083 28.174 1.00 95.44 132 HIS A N 1
ATOM 1026 C CA . HIS A 1 132 ? -26.103 2.626 28.038 1.00 95.44 132 HIS A CA 1
ATOM 1027 C C . HIS A 1 132 ? -26.027 1.365 27.172 1.00 95.44 132 HIS A C 1
ATOM 1029 O O . HIS A 1 132 ? -25.140 1.267 26.321 1.00 95.44 132 HIS A O 1
ATOM 1035 N N . PHE A 1 133 ? -26.978 0.441 27.349 1.00 97.31 133 PHE A N 1
ATOM 1036 C CA . PHE A 1 133 ? -27.070 -0.778 26.552 1.00 97.31 133 PHE A CA 1
ATOM 1037 C C . PHE A 1 133 ? -27.364 -0.490 25.080 1.00 97.31 133 PHE A C 1
ATOM 1039 O O . PHE A 1 133 ? -26.603 -0.926 24.218 1.00 97.31 133 PHE A O 1
ATOM 1046 N N . GLU A 1 134 ? -28.401 0.290 24.778 1.00 96.25 134 GLU A N 1
ATOM 1047 C CA . GLU A 1 134 ? -28.752 0.640 23.397 1.00 96.25 134 GLU A CA 1
ATOM 1048 C C . GLU A 1 134 ? -27.641 1.460 22.720 1.00 96.25 134 GLU A C 1
ATOM 1050 O O . GLU A 1 134 ? -27.367 1.259 21.539 1.00 96.25 134 GLU A O 1
ATOM 1055 N N . ARG A 1 135 ? -26.919 2.317 23.459 1.00 94.94 135 ARG A N 1
ATOM 1056 C CA . ARG A 1 135 ? -25.739 3.038 22.948 1.00 94.94 135 ARG A CA 1
ATOM 1057 C C . ARG A 1 135 ? -24.578 2.095 22.609 1.00 94.94 135 ARG A C 1
ATOM 1059 O O . ARG A 1 135 ? -24.008 2.210 21.526 1.00 94.94 135 ARG A O 1
ATOM 1066 N N . ALA A 1 136 ? -24.237 1.159 23.499 1.00 95.88 136 ALA A N 1
ATOM 1067 C CA . ALA A 1 136 ? -23.182 0.170 23.255 1.00 95.88 136 ALA A CA 1
ATOM 1068 C C . ALA A 1 136 ? -23.563 -0.810 22.128 1.00 95.88 136 ALA A C 1
ATOM 1070 O O . ALA A 1 136 ? -22.722 -1.173 21.303 1.00 95.88 136 ALA A O 1
ATOM 1071 N N . PHE A 1 137 ? -24.838 -1.203 22.049 1.00 95.94 137 PHE A N 1
ATOM 1072 C CA . PHE A 1 137 ? -25.344 -2.058 20.979 1.00 95.94 137 PHE A CA 1
ATOM 1073 C C . PHE A 1 137 ? -25.422 -1.324 19.640 1.00 95.94 137 PHE A C 1
ATOM 1075 O O . PHE A 1 137 ? -25.115 -1.932 18.623 1.00 95.94 137 PHE A O 1
ATOM 1082 N N . ALA A 1 138 ? -25.752 -0.031 19.608 1.00 93.12 138 ALA A N 1
ATOM 1083 C CA . ALA A 1 138 ? -25.703 0.766 18.382 1.00 93.12 138 ALA A CA 1
ATOM 1084 C C . ALA A 1 138 ? -24.266 0.932 17.853 1.00 93.12 138 ALA A C 1
ATOM 1086 O O . ALA A 1 138 ? -24.059 0.840 16.644 1.00 93.12 138 ALA A O 1
ATOM 1087 N N . GLU A 1 139 ? -23.272 1.111 18.737 1.00 92.25 139 GLU A N 1
ATOM 1088 C CA . GLU A 1 139 ? -21.843 1.102 18.372 1.00 92.25 139 GLU A CA 1
ATOM 1089 C C . GLU A 1 139 ? -21.478 -0.229 17.688 1.00 92.25 139 GLU A C 1
ATOM 1091 O O . GLU A 1 139 ? -20.990 -0.226 16.557 1.00 92.25 139 GLU A O 1
ATOM 1096 N N . LEU A 1 140 ? -21.823 -1.365 18.305 1.00 93.06 140 LEU A N 1
ATOM 1097 C CA . LEU A 1 140 ? -21.605 -2.701 17.740 1.00 93.06 140 LEU A CA 1
ATOM 1098 C C . LEU A 1 140 ? -22.380 -2.930 16.425 1.00 93.06 140 LEU A C 1
ATOM 1100 O O . LEU A 1 140 ? -21.771 -3.265 15.411 1.00 93.06 140 LEU A O 1
ATOM 1104 N N . GLU A 1 141 ? -23.703 -2.735 16.411 1.00 91.56 141 GLU A N 1
ATOM 1105 C CA . GLU A 1 141 ? -24.568 -2.947 15.238 1.00 91.56 141 GLU A CA 1
ATOM 1106 C C . GLU A 1 141 ? -24.117 -2.082 14.053 1.00 91.56 141 GLU A C 1
ATOM 1108 O O . GLU A 1 141 ? -24.134 -2.569 12.922 1.00 91.56 141 GLU A O 1
ATOM 1113 N N . SER A 1 142 ? -23.632 -0.855 14.284 1.00 87.12 142 SER A N 1
ATOM 1114 C CA . SER A 1 142 ? -23.095 -0.008 13.210 1.00 87.12 142 SER A CA 1
ATOM 1115 C C . SER A 1 142 ? -21.880 -0.626 12.506 1.00 87.12 142 SER A C 1
ATOM 1117 O O . SER A 1 142 ? -21.762 -0.499 11.290 1.00 87.12 142 SER A O 1
ATOM 1119 N N . VAL A 1 143 ? -21.023 -1.355 13.231 1.00 86.56 143 VAL A N 1
ATOM 1120 C CA . VAL A 1 143 ? -19.850 -2.039 12.663 1.00 86.56 143 VAL A CA 1
ATOM 1121 C C . VAL A 1 143 ? -20.236 -3.366 12.005 1.00 86.56 143 VAL A C 1
ATOM 1123 O O . VAL A 1 143 ? -19.750 -3.663 10.916 1.00 86.56 143 VAL A O 1
ATOM 1126 N N . LEU A 1 144 ? -21.130 -4.149 12.623 1.00 84.81 144 LEU A N 1
ATOM 1127 C CA . LEU A 1 144 ? -21.583 -5.439 12.075 1.00 84.81 144 LEU A CA 1
ATOM 1128 C C . LEU A 1 144 ? -22.447 -5.279 10.808 1.00 84.81 144 LEU A C 1
ATOM 1130 O O . LEU A 1 144 ? -22.462 -6.165 9.958 1.00 84.81 144 LEU A O 1
ATOM 1134 N N . THR A 1 145 ? -23.176 -4.163 10.676 1.00 81.88 145 THR A N 1
ATOM 1135 C CA . THR A 1 145 ? -24.094 -3.907 9.545 1.00 81.88 145 THR A CA 1
ATOM 1136 C C . THR A 1 145 ? -23.521 -3.002 8.453 1.00 81.88 145 THR A C 1
ATOM 1138 O O . THR A 1 145 ? -24.201 -2.758 7.455 1.00 81.88 145 THR A O 1
ATOM 1141 N N . ALA A 1 146 ? -22.282 -2.526 8.603 1.00 76.94 146 ALA A N 1
ATOM 1142 C CA . ALA A 1 146 ? -21.596 -1.767 7.567 1.00 76.94 146 ALA A CA 1
ATOM 1143 C C . ALA A 1 146 ? -21.110 -2.695 6.438 1.00 76.94 146 ALA A C 1
ATOM 1145 O O . ALA A 1 146 ? -20.019 -3.265 6.506 1.00 76.94 146 ALA A O 1
ATOM 1146 N N . ASP A 1 147 ? -21.907 -2.798 5.369 1.00 72.06 147 ASP A N 1
ATOM 1147 C CA . ASP A 1 147 ? -21.583 -3.576 4.159 1.00 72.06 147 ASP A CA 1
ATOM 1148 C C . ASP A 1 147 ? -20.216 -3.184 3.556 1.00 72.06 147 ASP A C 1
ATOM 1150 O O . ASP A 1 147 ? -19.490 -4.026 3.018 1.00 72.06 147 ASP A O 1
ATOM 1154 N N . ALA A 1 148 ? -19.834 -1.910 3.699 1.00 76.62 148 ALA 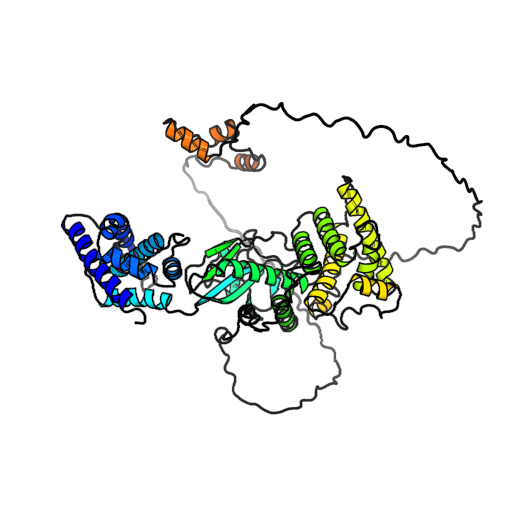A N 1
ATOM 1155 C CA . ALA A 1 148 ? -18.481 -1.418 3.486 1.00 76.62 148 ALA A CA 1
ATOM 1156 C C . ALA A 1 148 ? -18.177 -0.207 4.382 1.00 76.62 148 ALA A C 1
ATOM 1158 O O . ALA A 1 148 ? -19.069 0.527 4.805 1.00 76.62 148 ALA A O 1
ATOM 1159 N N . THR A 1 149 ? -16.890 0.030 4.621 1.00 80.69 149 THR A N 1
ATOM 1160 C CA . THR A 1 149 ? -16.358 1.199 5.330 1.00 80.69 149 THR A CA 1
ATOM 1161 C C . THR A 1 149 ? -15.219 1.825 4.539 1.00 80.69 149 THR A C 1
ATOM 1163 O O . THR A 1 149 ? -14.486 1.119 3.841 1.00 80.69 149 THR A O 1
ATOM 1166 N N . GLU A 1 150 ? -15.049 3.146 4.649 1.00 87.38 150 GLU A N 1
ATOM 1167 C CA . GLU A 1 150 ? -13.887 3.812 4.061 1.00 87.38 150 GLU A CA 1
ATOM 1168 C C . GLU A 1 150 ? -12.615 3.319 4.764 1.00 87.38 150 GLU A C 1
ATOM 1170 O O . GLU A 1 150 ? -12.448 3.441 5.981 1.00 87.38 150 GLU A O 1
ATOM 1175 N N . THR A 1 151 ? -11.712 2.749 3.977 1.00 90.00 151 THR A N 1
ATOM 1176 C CA . THR A 1 151 ? -10.327 2.512 4.356 1.00 90.00 151 THR A CA 1
ATOM 1177 C C . THR A 1 151 ? -9.477 3.619 3.765 1.00 90.00 151 THR A C 1
ATOM 1179 O O . THR A 1 151 ? -9.511 3.843 2.555 1.00 90.00 151 THR A O 1
ATOM 1182 N N . VAL A 1 152 ? -8.689 4.277 4.614 1.00 94.25 152 VAL A N 1
ATOM 1183 C CA . VAL A 1 152 ? -7.697 5.272 4.199 1.00 94.25 152 VAL A CA 1
ATOM 1184 C C . VAL A 1 152 ? -6.298 4.687 4.377 1.00 94.25 152 VAL A C 1
ATOM 1186 O O . VAL A 1 152 ? -5.993 4.122 5.428 1.00 94.25 152 VAL A O 1
ATOM 1189 N N . VAL A 1 153 ? -5.442 4.831 3.369 1.00 94.69 153 VAL A N 1
ATOM 1190 C CA . VAL A 1 153 ? -4.002 4.560 3.452 1.00 94.69 153 VAL A CA 1
ATOM 1191 C C . VAL A 1 153 ? -3.225 5.823 3.132 1.00 94.69 153 VAL A C 1
ATOM 1193 O O . VAL A 1 153 ? -3.581 6.563 2.223 1.00 94.69 153 VAL A O 1
ATOM 1196 N N . VAL A 1 154 ? -2.159 6.054 3.885 1.00 95.81 154 VAL A N 1
ATOM 1197 C CA . VAL A 1 154 ? -1.283 7.217 3.787 1.00 95.81 154 VAL A CA 1
ATOM 1198 C C . VAL A 1 154 ? 0.145 6.721 3.593 1.00 95.81 154 VAL A C 1
ATOM 1200 O O . VAL A 1 154 ? 0.648 5.924 4.388 1.00 95.81 154 VAL A O 1
ATOM 1203 N N . ILE A 1 155 ? 0.777 7.165 2.511 1.00 94.12 155 ILE A N 1
ATOM 1204 C CA . ILE A 1 155 ? 2.113 6.749 2.080 1.00 94.12 155 ILE A CA 1
ATOM 1205 C C . ILE A 1 155 ? 3.012 7.991 2.059 1.00 94.12 155 ILE A C 1
ATOM 1207 O O . ILE A 1 155 ? 2.791 8.858 1.209 1.00 94.12 155 ILE A O 1
ATOM 1211 N N . PRO A 1 156 ? 4.016 8.104 2.943 1.00 94.06 156 PRO A N 1
ATOM 1212 C CA . PRO A 1 156 ? 5.024 9.151 2.825 1.00 94.06 156 PRO A CA 1
ATOM 1213 C C . PRO A 1 156 ? 5.903 8.881 1.597 1.00 94.06 156 PRO A C 1
ATOM 1215 O O . PRO A 1 156 ? 6.405 7.766 1.421 1.00 94.06 156 PRO A O 1
ATOM 1218 N N . LEU A 1 157 ? 6.076 9.897 0.751 1.00 93.12 157 LEU A N 1
ATOM 1219 C CA . LEU A 1 157 ? 6.866 9.858 -0.478 1.00 93.12 157 LEU A CA 1
ATOM 1220 C C . LEU A 1 157 ? 8.057 10.820 -0.399 1.00 93.12 157 LEU A C 1
ATOM 1222 O O . LEU A 1 157 ? 7.946 11.931 0.118 1.00 93.12 157 LEU A O 1
ATOM 1226 N N . VAL A 1 158 ? 9.181 10.398 -0.969 1.00 91.81 158 VAL A N 1
ATOM 1227 C CA . VAL A 1 158 ? 10.408 11.194 -1.112 1.00 91.81 158 VAL A CA 1
ATOM 1228 C C . VAL A 1 158 ? 10.767 11.284 -2.592 1.00 91.81 158 VAL A C 1
ATOM 1230 O O . VAL A 1 158 ? 10.561 10.325 -3.344 1.00 91.81 158 VAL A O 1
ATOM 1233 N N . GLY A 1 159 ? 11.291 12.431 -3.014 1.00 91.88 159 GLY A N 1
ATOM 1234 C CA . GLY A 1 159 ? 11.600 12.731 -4.408 1.00 91.88 159 GLY A CA 1
ATOM 1235 C C . GLY A 1 159 ? 10.369 13.115 -5.233 1.00 91.88 159 GLY A C 1
ATOM 1236 O O . GLY A 1 159 ? 10.367 12.870 -6.435 1.00 91.88 159 GLY A O 1
ATOM 1237 N N . VAL A 1 160 ? 9.323 13.688 -4.620 1.00 93.44 160 VAL A N 1
ATOM 1238 C CA . VAL A 1 160 ? 8.102 14.161 -5.306 1.00 93.44 160 VAL A CA 1
ATOM 1239 C C . VAL A 1 160 ? 7.662 15.511 -4.737 1.00 93.44 160 VAL A C 1
ATOM 1241 O O . VAL A 1 160 ? 7.251 15.568 -3.586 1.00 93.44 160 VAL A O 1
ATOM 1244 N N . ASP A 1 161 ? 7.675 16.572 -5.547 1.00 94.31 161 ASP A N 1
ATOM 1245 C CA . ASP A 1 161 ? 7.140 17.895 -5.190 1.00 94.31 161 ASP A CA 1
ATOM 1246 C C . ASP A 1 161 ? 5.888 18.210 -6.033 1.00 94.31 161 ASP A C 1
ATOM 1248 O O . ASP A 1 161 ? 6.004 18.615 -7.195 1.00 94.31 161 ASP A O 1
ATOM 1252 N N . PRO A 1 162 ? 4.670 18.025 -5.493 1.00 93.69 162 PRO A N 1
ATOM 1253 C CA . PRO A 1 162 ? 3.455 18.481 -6.147 1.00 93.69 162 PRO A CA 1
ATOM 1254 C C . PRO A 1 162 ? 3.346 20.004 -6.037 1.00 93.69 162 PRO A C 1
ATOM 1256 O O . PRO A 1 162 ? 3.229 20.542 -4.934 1.00 93.69 162 PRO A O 1
ATOM 1259 N N . ALA A 1 163 ? 3.284 20.707 -7.173 1.00 89.56 163 ALA A N 1
ATOM 1260 C CA . ALA A 1 163 ? 3.199 22.172 -7.214 1.00 89.56 163 ALA A CA 1
ATOM 1261 C C . ALA A 1 163 ? 1.953 22.741 -6.496 1.00 89.56 163 ALA A C 1
ATOM 1263 O O . ALA A 1 163 ? 1.938 23.893 -6.056 1.00 89.56 163 ALA A O 1
ATOM 1264 N N . MET A 1 164 ? 0.897 21.932 -6.356 1.00 91.31 164 MET A N 1
ATOM 1265 C CA . MET A 1 164 ? -0.329 22.266 -5.625 1.00 91.31 164 MET A CA 1
ATOM 1266 C C . MET A 1 164 ? -0.387 21.542 -4.266 1.00 91.31 164 MET A C 1
ATOM 1268 O O . MET A 1 164 ? 0.004 20.379 -4.186 1.00 91.31 164 MET A O 1
ATOM 1272 N N . PRO A 1 165 ? -0.978 22.144 -3.208 1.00 92.50 165 PRO A N 1
ATOM 1273 C CA . PRO A 1 165 ? -1.104 21.505 -1.888 1.00 92.50 165 PRO A CA 1
ATOM 1274 C C . PRO A 1 165 ? -1.848 20.161 -1.891 1.00 92.50 165 PRO A C 1
ATOM 1276 O O . PRO A 1 165 ? -1.683 19.348 -0.983 1.00 92.50 165 PRO A O 1
ATOM 1279 N N . THR A 1 166 ? -2.709 19.933 -2.883 1.00 93.69 166 THR A N 1
ATOM 1280 C CA . THR A 1 166 ? -3.405 18.665 -3.108 1.00 93.69 166 THR A CA 1
ATOM 1281 C C . THR A 1 166 ? -3.660 18.484 -4.599 1.00 93.69 166 THR A C 1
ATOM 1283 O O . THR A 1 166 ? -4.305 19.311 -5.243 1.00 93.69 166 THR A O 1
ATOM 1286 N N . VAL A 1 167 ? -3.174 17.368 -5.126 1.00 92.69 167 VAL A N 1
ATOM 1287 C CA . VAL A 1 167 ? -3.337 16.900 -6.495 1.00 92.69 167 VAL A CA 1
ATOM 1288 C C . VAL A 1 167 ? -4.148 15.609 -6.438 1.00 92.69 167 VAL A C 1
ATOM 1290 O O . VAL A 1 167 ? -3.621 14.540 -6.146 1.00 92.69 167 VAL A O 1
ATOM 1293 N N . ALA A 1 168 ? -5.449 15.681 -6.721 1.00 92.25 168 ALA A N 1
ATOM 1294 C CA . ALA A 1 168 ? -6.224 14.470 -6.987 1.00 92.25 168 ALA A CA 1
ATOM 1295 C C . ALA A 1 168 ? -5.626 13.779 -8.224 1.00 92.25 168 ALA A C 1
ATOM 1297 O O . ALA A 1 168 ? -5.543 14.419 -9.274 1.00 92.25 168 ALA A O 1
ATOM 1298 N N . ILE A 1 169 ? -5.213 12.516 -8.119 1.00 90.38 169 ILE A N 1
ATOM 1299 C CA . ILE A 1 169 ? -4.632 11.749 -9.233 1.00 90.38 169 ILE A CA 1
ATOM 1300 C C . ILE A 1 169 ? -5.711 10.910 -9.894 1.00 90.38 169 ILE A C 1
ATOM 1302 O O . ILE A 1 169 ? -5.906 10.975 -11.097 1.00 90.38 169 ILE A O 1
ATOM 1306 N N . THR A 1 170 ? -6.478 10.180 -9.102 1.00 86.88 170 THR A N 1
ATOM 1307 C CA . THR A 1 170 ? -7.641 9.452 -9.596 1.00 86.88 170 THR A CA 1
ATOM 1308 C C . THR A 1 170 ? -8.650 9.303 -8.472 1.00 86.88 170 THR A C 1
ATOM 1310 O O . THR A 1 170 ? -8.488 9.839 -7.373 1.00 86.88 170 THR A O 1
ATOM 1313 N N . ARG A 1 171 ? -9.730 8.591 -8.748 1.00 81.50 171 ARG A N 1
ATOM 1314 C CA . ARG A 1 171 ? -10.797 8.309 -7.811 1.00 81.50 171 ARG A CA 1
ATOM 1315 C C . ARG A 1 171 ? -10.266 7.501 -6.620 1.00 81.50 171 ARG A C 1
ATOM 1317 O O . ARG A 1 171 ? -9.986 6.311 -6.728 1.00 81.50 171 ARG A O 1
ATOM 1324 N N . GLY A 1 172 ? -10.134 8.174 -5.480 1.00 86.56 172 GLY A N 1
ATOM 1325 C CA . GLY A 1 172 ? -9.573 7.583 -4.269 1.00 86.56 172 GLY A CA 1
ATOM 1326 C C . GLY A 1 172 ? -8.043 7.552 -4.225 1.00 86.56 172 GLY A C 1
ATOM 1327 O O . GLY A 1 172 ? -7.509 6.822 -3.403 1.00 86.56 172 GLY A O 1
ATOM 1328 N N . VAL A 1 173 ? -7.327 8.328 -5.050 1.00 93.19 173 VAL A N 1
ATOM 1329 C CA . VAL A 1 173 ? -5.878 8.562 -4.882 1.00 93.19 173 VAL A CA 1
ATOM 1330 C C . VAL A 1 173 ? -5.564 10.047 -5.056 1.00 93.19 173 VAL A C 1
ATOM 1332 O O . VAL A 1 173 ? -5.890 10.643 -6.086 1.00 93.19 173 VAL A O 1
ATOM 1335 N N . ALA A 1 174 ? -4.888 10.643 -4.078 1.00 95.56 174 ALA A N 1
ATOM 1336 C CA . ALA A 1 174 ? -4.387 12.015 -4.138 1.00 95.56 174 ALA A CA 1
ATOM 1337 C C . ALA A 1 174 ? -2.926 12.087 -3.679 1.00 95.56 174 ALA A C 1
ATOM 1339 O O . ALA A 1 174 ? -2.542 11.380 -2.753 1.00 95.56 174 ALA A O 1
ATOM 1340 N N . LEU A 1 175 ? -2.134 12.969 -4.292 1.00 96.00 175 LEU A N 1
ATOM 1341 C CA . LEU A 1 175 ? -0.850 13.427 -3.756 1.00 96.00 175 LEU A CA 1
ATOM 1342 C C . LEU A 1 175 ? -1.080 14.744 -3.020 1.00 96.00 175 LEU A C 1
ATOM 1344 O O . LEU A 1 175 ? -1.782 15.622 -3.520 1.00 96.00 175 LEU A O 1
ATOM 1348 N N . GLN A 1 176 ? -0.519 14.892 -1.830 1.00 95.88 176 GLN A N 1
ATOM 1349 C CA . GLN A 1 176 ? -0.723 16.051 -0.967 1.00 95.88 176 GLN A CA 1
ATOM 1350 C C . GLN A 1 176 ? 0.616 16.494 -0.386 1.00 95.88 176 GLN A C 1
ATOM 1352 O O . GLN A 1 176 ? 1.485 15.662 -0.134 1.00 95.88 176 GLN A O 1
ATOM 1357 N N . ARG A 1 177 ? 0.786 17.796 -0.149 1.00 95.56 177 ARG A N 1
ATOM 1358 C CA . ARG A 1 177 ? 1.921 18.280 0.650 1.00 95.56 177 ARG A CA 1
ATOM 1359 C C . ARG A 1 177 ? 1.690 17.931 2.130 1.00 95.56 177 ARG A C 1
ATOM 1361 O O . ARG A 1 177 ? 0.531 17.983 2.558 1.00 95.56 177 ARG A O 1
ATOM 1368 N N . PRO A 1 178 ? 2.725 17.598 2.924 1.00 95.00 178 PRO A N 1
ATOM 1369 C CA . PRO A 1 178 ? 2.551 17.178 4.319 1.00 95.00 178 PRO A CA 1
ATOM 1370 C C . PRO A 1 178 ? 1.760 18.179 5.173 1.00 95.00 178 PRO A C 1
ATOM 1372 O O . PRO A 1 178 ? 0.954 17.788 6.018 1.00 95.00 178 PRO A O 1
ATOM 1375 N N . GLU A 1 179 ? 1.929 19.480 4.919 1.00 94.19 179 GLU A N 1
ATOM 1376 C CA . GLU A 1 179 ? 1.246 20.557 5.643 1.00 94.19 179 GLU A CA 1
ATOM 1377 C C . GLU A 1 179 ? -0.278 20.496 5.487 1.00 94.19 179 GLU A C 1
ATOM 1379 O O . GLU A 1 179 ? -0.998 20.894 6.402 1.00 94.19 179 GLU A O 1
ATOM 1384 N N . ALA A 1 180 ? -0.774 19.983 4.355 1.00 93.62 180 ALA A N 1
ATOM 1385 C CA . ALA A 1 180 ? -2.203 19.864 4.072 1.00 93.62 180 ALA A CA 1
ATOM 1386 C C . ALA A 1 180 ? -2.890 18.737 4.867 1.00 93.62 180 ALA A C 1
ATOM 1388 O O . ALA A 1 180 ? -4.115 18.696 4.908 1.00 93.62 180 ALA A O 1
ATOM 1389 N N . LEU A 1 181 ? -2.118 17.839 5.493 1.00 94.06 181 LEU A N 1
ATOM 1390 C CA . LEU A 1 181 ? -2.609 16.699 6.280 1.00 94.06 181 LEU A CA 1
ATOM 1391 C C . LEU A 1 181 ? -2.314 16.827 7.784 1.00 94.06 181 LEU A C 1
ATOM 1393 O O . LEU A 1 181 ? -2.639 15.929 8.568 1.00 94.06 181 LEU A O 1
ATOM 1397 N N . LYS A 1 182 ? -1.704 17.939 8.212 1.00 92.62 182 LYS A N 1
ATOM 1398 C CA . LYS A 1 182 ? -1.287 18.144 9.601 1.00 92.62 182 LYS A CA 1
ATOM 1399 C C . LYS A 1 182 ? -2.486 18.147 10.555 1.00 92.62 182 LYS A C 1
ATOM 1401 O O . LYS A 1 182 ? -3.318 19.049 10.521 1.00 92.62 182 LYS A O 1
ATOM 1406 N N . GLY A 1 183 ? -2.534 17.151 11.441 1.00 91.12 183 GLY A N 1
ATOM 1407 C CA . GLY A 1 183 ? -3.637 16.933 12.382 1.00 91.12 183 GLY A CA 1
ATOM 1408 C C . GLY A 1 183 ? -4.760 16.020 11.867 1.00 91.12 183 GLY A C 1
ATOM 1409 O O . GLY A 1 183 ? -5.615 15.636 12.660 1.00 91.12 183 GLY A O 1
ATOM 1410 N N . GLU A 1 184 ? -4.754 15.623 10.588 1.00 90.62 184 GLU A N 1
ATOM 1411 C CA . GLU A 1 184 ? -5.647 14.575 10.057 1.00 90.62 184 GLU A CA 1
ATOM 1412 C C . GLU A 1 184 ? -5.020 13.171 10.158 1.00 90.62 184 GLU A C 1
ATOM 1414 O O . GLU A 1 184 ? -5.715 12.166 10.366 1.00 90.62 184 GLU A O 1
ATOM 1419 N N . VAL A 1 185 ? -3.692 13.115 10.022 1.00 94.25 185 VAL A N 1
ATOM 1420 C CA . VAL A 1 185 ? -2.853 11.910 10.088 1.00 94.25 185 VAL A CA 1
ATOM 1421 C C . VAL A 1 185 ? -1.833 12.037 11.236 1.00 94.25 185 VAL A C 1
ATOM 1423 O O . VAL A 1 185 ? -1.586 13.154 11.699 1.00 94.25 185 VAL A O 1
ATOM 1426 N N . PRO A 1 186 ? -1.226 10.936 11.721 1.00 92.88 186 PRO A N 1
ATOM 1427 C CA . PRO A 1 186 ? -0.162 11.001 12.723 1.00 92.88 186 PRO A CA 1
ATOM 1428 C C . PRO A 1 186 ? 1.066 11.729 12.167 1.00 92.88 186 PRO A C 1
ATOM 1430 O O . PRO A 1 186 ? 1.393 11.548 10.998 1.00 92.88 186 PRO A O 1
ATOM 1433 N N . ASP A 1 187 ? 1.810 12.466 12.997 1.00 92.06 187 ASP A N 1
ATOM 1434 C CA . ASP A 1 187 ? 3.021 13.174 12.538 1.00 92.06 187 ASP A CA 1
ATOM 1435 C C . ASP A 1 187 ? 4.054 12.215 11.906 1.00 92.06 187 ASP A C 1
ATOM 1437 O O . ASP A 1 187 ? 4.677 12.542 10.902 1.00 92.06 187 ASP A O 1
ATOM 1441 N N . ALA A 1 188 ? 4.157 10.977 12.403 1.00 90.56 188 ALA A N 1
ATOM 1442 C CA . ALA A 1 188 ? 5.014 9.931 11.832 1.00 90.56 188 ALA A CA 1
ATOM 1443 C C . ALA A 1 188 ? 4.537 9.378 10.464 1.00 90.56 188 ALA A C 1
ATOM 1445 O O . ALA A 1 188 ? 5.243 8.588 9.839 1.00 90.56 188 ALA A O 1
ATOM 1446 N N . ALA A 1 189 ? 3.356 9.783 9.981 1.00 91.38 189 ALA A N 1
ATOM 1447 C CA . ALA A 1 189 ? 2.891 9.564 8.606 1.00 91.38 189 ALA A CA 1
ATOM 1448 C C . ALA A 1 189 ? 3.273 10.709 7.652 1.00 91.38 189 ALA A C 1
ATOM 1450 O O . ALA A 1 189 ? 3.135 10.566 6.438 1.00 91.38 189 ALA A O 1
ATOM 1451 N N . LEU A 1 190 ? 3.758 11.827 8.203 1.00 93.44 190 LEU A N 1
ATOM 1452 C CA . LEU A 1 190 ? 4.293 12.982 7.478 1.00 93.44 190 LEU A CA 1
ATOM 1453 C C . LEU A 1 190 ? 5.829 12.943 7.383 1.00 93.44 190 LEU A C 1
ATOM 1455 O O . LEU A 1 190 ? 6.423 13.795 6.725 1.00 93.44 190 LEU A O 1
ATOM 1459 N N . SER A 1 191 ? 6.472 11.968 8.032 1.00 89.19 191 SER A N 1
ATOM 1460 C CA . SER A 1 191 ? 7.916 11.738 7.979 1.00 89.19 191 SER A CA 1
ATOM 1461 C C . SER A 1 191 ? 8.306 10.762 6.868 1.00 89.19 191 SER A C 1
ATOM 1463 O O . SER A 1 191 ? 7.694 9.707 6.698 1.00 89.19 191 SER A O 1
ATOM 1465 N N . GLY A 1 192 ? 9.376 11.100 6.154 1.00 82.94 192 GLY A N 1
ATOM 1466 C CA . GLY A 1 192 ? 10.125 10.200 5.292 1.00 82.94 192 GLY A CA 1
ATOM 1467 C C . GLY A 1 192 ? 10.946 9.163 6.080 1.00 82.94 192 GLY A C 1
ATOM 1468 O O . GLY A 1 192 ? 10.967 9.157 7.315 1.00 82.94 192 GLY A O 1
ATOM 1469 N N . PRO A 1 193 ? 11.638 8.260 5.366 1.00 75.19 193 PRO A N 1
ATOM 1470 C CA . PRO A 1 193 ? 12.324 7.105 5.942 1.00 75.19 193 PRO A CA 1
ATOM 1471 C C . PRO A 1 193 ? 13.563 7.460 6.781 1.00 75.19 193 PRO A C 1
ATOM 1473 O O . PRO A 1 193 ? 13.984 6.657 7.608 1.00 75.19 193 PRO A O 1
ATOM 1476 N N . ASP A 1 194 ? 14.134 8.649 6.584 1.00 77.00 194 ASP A N 1
ATOM 1477 C CA . ASP A 1 194 ? 15.270 9.204 7.330 1.00 77.00 194 ASP A CA 1
ATOM 1478 C C . ASP A 1 194 ? 14.837 10.085 8.523 1.00 77.00 194 ASP A C 1
ATOM 1480 O O . ASP A 1 194 ? 15.669 10.723 9.171 1.00 77.00 194 ASP A O 1
ATOM 1484 N N . GLY A 1 195 ? 13.530 10.145 8.808 1.00 81.44 195 GLY A N 1
ATOM 1485 C CA . GLY A 1 195 ? 12.943 10.973 9.862 1.00 81.44 195 GLY A CA 1
ATOM 1486 C C . GLY A 1 195 ? 12.770 12.453 9.499 1.00 81.44 195 GLY A C 1
ATOM 1487 O O . GLY A 1 195 ? 12.232 13.208 10.313 1.00 81.44 195 GLY A O 1
ATOM 1488 N N . ARG A 1 196 ? 13.175 12.891 8.298 1.00 86.44 196 ARG A N 1
ATOM 1489 C CA . ARG A 1 196 ? 12.835 14.231 7.786 1.00 86.44 196 ARG A CA 1
ATOM 1490 C C . ARG A 1 196 ? 11.360 14.282 7.369 1.00 86.44 196 ARG A C 1
ATOM 1492 O O . ARG A 1 196 ? 10.732 13.231 7.255 1.00 86.44 196 ARG A O 1
ATOM 1499 N N . PRO A 1 197 ? 10.764 15.466 7.147 1.00 88.00 197 PRO A N 1
ATOM 1500 C CA . PRO A 1 197 ? 9.470 15.554 6.474 1.00 88.00 197 PRO A CA 1
ATOM 1501 C C . PRO A 1 197 ? 9.526 14.861 5.105 1.00 88.00 197 PRO A C 1
ATOM 1503 O O . PRO A 1 197 ? 10.534 14.961 4.409 1.00 88.00 197 PRO A O 1
ATOM 1506 N N . ALA A 1 198 ? 8.462 14.153 4.736 1.00 92.00 198 ALA A N 1
ATOM 1507 C CA . ALA A 1 198 ? 8.281 13.649 3.378 1.00 92.00 198 ALA A CA 1
ATOM 1508 C C . ALA A 1 198 ? 8.103 14.828 2.400 1.00 92.00 198 ALA A C 1
ATOM 1510 O O . ALA A 1 198 ? 7.564 15.860 2.791 1.00 92.00 198 ALA A O 1
ATOM 1511 N N . ASP A 1 199 ? 8.501 14.688 1.134 1.00 93.88 199 ASP A N 1
ATOM 1512 C CA . ASP A 1 199 ? 8.281 15.751 0.134 1.00 93.88 199 ASP A CA 1
ATOM 1513 C C . ASP A 1 199 ? 6.800 15.804 -0.287 1.00 93.88 199 ASP A C 1
ATOM 1515 O O . ASP A 1 199 ? 6.212 16.870 -0.489 1.00 93.88 199 ASP A O 1
ATOM 1519 N N . ALA A 1 200 ? 6.164 14.630 -0.336 1.00 95.25 200 ALA A N 1
ATOM 1520 C CA . ALA A 1 200 ? 4.739 14.472 -0.571 1.00 95.25 200 ALA A CA 1
ATOM 1521 C C . ALA A 1 200 ? 4.163 13.307 0.234 1.00 95.25 200 ALA A C 1
ATOM 1523 O O . ALA A 1 200 ? 4.867 12.437 0.742 1.00 95.25 200 ALA A O 1
ATOM 1524 N N . VAL A 1 201 ? 2.841 13.263 0.307 1.00 95.94 201 VAL A N 1
ATOM 1525 C CA . VAL A 1 201 ? 2.081 12.198 0.948 1.00 95.94 201 VAL A CA 1
ATOM 1526 C C . VAL A 1 201 ? 1.005 11.727 -0.021 1.00 95.94 201 VAL A C 1
ATOM 1528 O O . VAL A 1 201 ? 0.173 12.522 -0.463 1.00 95.94 201 VAL A O 1
ATOM 1531 N N . ALA A 1 202 ? 1.009 10.441 -0.368 1.00 95.56 202 ALA A N 1
ATOM 1532 C CA . ALA A 1 202 ? -0.073 9.847 -1.142 1.00 95.56 202 ALA A CA 1
ATOM 1533 C C . ALA A 1 202 ? -1.171 9.312 -0.218 1.00 95.56 202 ALA A C 1
ATOM 1535 O O . ALA A 1 202 ? -0.926 8.429 0.605 1.00 95.56 202 ALA A O 1
ATOM 1536 N N . THR A 1 203 ? -2.390 9.811 -0.403 1.00 96.31 203 THR A N 1
ATOM 1537 C CA . THR A 1 203 ? -3.592 9.352 0.297 1.00 96.31 203 THR A CA 1
ATOM 1538 C C . THR A 1 203 ? -4.418 8.485 -0.643 1.00 96.31 203 THR A C 1
ATOM 1540 O O . THR A 1 203 ? -4.891 8.962 -1.676 1.00 96.31 203 THR A O 1
ATOM 1543 N N . LEU A 1 204 ? -4.616 7.221 -0.274 1.00 94.50 204 LEU A N 1
ATOM 1544 C CA . LEU A 1 204 ? -5.460 6.260 -0.973 1.00 94.50 204 LEU A CA 1
ATOM 1545 C C . LEU A 1 204 ? -6.729 6.000 -0.153 1.00 94.50 204 LEU A C 1
ATOM 1547 O O . LEU A 1 204 ? -6.665 5.881 1.069 1.00 94.50 204 LEU A O 1
ATOM 1551 N N . ARG A 1 205 ? -7.882 5.912 -0.814 1.00 92.75 205 ARG A N 1
ATOM 1552 C CA . ARG A 1 205 ? -9.206 5.744 -0.200 1.00 92.75 205 ARG A CA 1
ATOM 1553 C C . ARG A 1 205 ? -10.021 4.732 -0.991 1.00 92.75 205 ARG A C 1
ATOM 1555 O O . ARG A 1 205 ? -10.177 4.880 -2.203 1.00 92.75 205 ARG A O 1
ATOM 1562 N N . TRP A 1 206 ? -10.565 3.724 -0.318 1.00 90.38 206 TRP A N 1
ATOM 1563 C CA . TRP A 1 206 ? -11.489 2.769 -0.933 1.00 90.38 206 TRP A CA 1
ATOM 1564 C C . TRP A 1 206 ? -12.481 2.204 0.081 1.00 90.38 206 TRP A C 1
ATOM 1566 O O . TRP A 1 206 ? -12.206 2.130 1.277 1.00 90.38 206 TRP A O 1
ATOM 1576 N N . SER A 1 207 ? -13.622 1.744 -0.419 1.00 88.00 207 SER A N 1
ATOM 1577 C CA . SER A 1 207 ? -14.605 0.996 0.359 1.00 88.00 207 SER A CA 1
ATOM 1578 C C . SER A 1 207 ? -14.133 -0.450 0.547 1.00 88.00 207 SER A C 1
ATOM 1580 O O . SER A 1 207 ? -13.832 -1.141 -0.429 1.00 88.00 207 SER A O 1
ATOM 1582 N N . ALA A 1 208 ? -14.052 -0.919 1.792 1.00 83.38 208 ALA A N 1
ATOM 1583 C CA . ALA A 1 208 ? -13.738 -2.309 2.125 1.00 83.38 208 ALA A CA 1
ATOM 1584 C C . ALA A 1 208 ? -14.655 -2.833 3.231 1.00 83.38 208 ALA A C 1
ATOM 1586 O O . ALA A 1 208 ? -15.109 -2.074 4.091 1.00 83.38 208 ALA A O 1
ATOM 1587 N N . ARG A 1 209 ? -14.892 -4.150 3.241 1.00 78.56 209 ARG A N 1
ATOM 1588 C CA . ARG A 1 209 ? -15.573 -4.798 4.366 1.00 78.56 209 ARG A CA 1
ATOM 1589 C C . ARG A 1 209 ? -14.757 -4.596 5.652 1.00 78.56 209 ARG A C 1
ATOM 1591 O O . ARG A 1 209 ? -13.540 -4.829 5.619 1.00 78.56 209 ARG A O 1
ATOM 1598 N N . PRO A 1 210 ? -15.392 -4.181 6.762 1.00 72.88 210 PRO A N 1
ATOM 1599 C CA . PRO A 1 210 ? -14.714 -4.017 8.042 1.00 72.88 210 PRO A CA 1
ATOM 1600 C C . PRO A 1 210 ? -13.965 -5.300 8.438 1.00 72.88 210 PRO A C 1
ATOM 1602 O O . PRO A 1 210 ? -14.497 -6.399 8.293 1.00 72.88 210 PRO A O 1
ATOM 1605 N N . GLY A 1 211 ? -12.726 -5.179 8.928 1.00 71.25 211 GLY A N 1
ATOM 1606 C CA . GLY A 1 211 ? -11.928 -6.330 9.375 1.00 71.25 211 GLY A CA 1
ATOM 1607 C C . GLY A 1 211 ? -11.473 -7.291 8.266 1.00 71.25 211 GLY A C 1
ATOM 1608 O O . GLY A 1 211 ? -11.011 -8.382 8.574 1.00 71.25 211 GLY A O 1
ATOM 1609 N N . SER A 1 212 ? -11.590 -6.930 6.982 1.00 79.88 212 SER A N 1
ATOM 1610 C CA . SER A 1 212 ? -11.155 -7.812 5.890 1.00 79.88 212 SER A CA 1
ATOM 1611 C C . SER A 1 212 ? -9.638 -8.099 5.936 1.00 79.88 212 SER A C 1
ATOM 1613 O O . SER A 1 212 ? -8.847 -7.144 5.922 1.00 79.88 212 SER A O 1
ATOM 1615 N N . PRO A 1 213 ? -9.202 -9.378 5.892 1.00 77.75 213 PRO A N 1
ATOM 1616 C CA . PRO A 1 213 ? -7.781 -9.749 5.864 1.00 77.75 213 PRO A CA 1
ATOM 1617 C C . PRO A 1 213 ? -7.081 -9.315 4.566 1.00 77.75 213 PRO A C 1
ATOM 1619 O O . PRO A 1 213 ? -5.854 -9.223 4.512 1.00 77.75 213 PRO A O 1
ATOM 1622 N N . GLU A 1 214 ? -7.856 -8.981 3.532 1.00 83.56 214 GLU A N 1
ATOM 1623 C CA . GLU A 1 214 ? -7.358 -8.451 2.264 1.00 83.56 214 GLU A CA 1
ATOM 1624 C C . GLU A 1 214 ? -6.885 -7.001 2.365 1.00 83.56 214 GLU A C 1
ATOM 1626 O O . GLU A 1 214 ? -6.047 -6.569 1.574 1.00 83.56 214 GLU A O 1
ATOM 1631 N N . THR A 1 215 ? -7.370 -6.237 3.346 1.00 86.12 215 THR A N 1
ATOM 1632 C CA . THR A 1 215 ? -7.082 -4.801 3.450 1.00 86.12 215 THR A CA 1
ATOM 1633 C C . THR A 1 215 ? -5.575 -4.499 3.568 1.00 86.12 215 THR A C 1
ATOM 1635 O O . THR A 1 215 ? -5.088 -3.670 2.795 1.00 86.12 215 THR A O 1
ATOM 1638 N N . PRO A 1 216 ? -4.783 -5.189 4.419 1.00 86.06 216 PRO A N 1
ATOM 1639 C CA . PRO A 1 216 ? -3.322 -5.068 4.421 1.00 86.06 216 PRO A CA 1
ATOM 1640 C C . PRO A 1 216 ? -2.646 -5.496 3.107 1.00 86.06 216 PRO A C 1
ATOM 1642 O O . PRO A 1 216 ? -1.654 -4.885 2.709 1.00 86.06 216 PRO A O 1
ATOM 1645 N N . ARG A 1 217 ? -3.154 -6.533 2.419 1.00 87.75 217 ARG A N 1
ATOM 1646 C CA . ARG A 1 217 ? -2.592 -6.996 1.134 1.00 87.75 217 ARG A CA 1
ATOM 1647 C C . ARG A 1 217 ? -2.805 -5.943 0.046 1.00 87.75 217 ARG A C 1
ATOM 1649 O O . ARG A 1 217 ? -1.827 -5.494 -0.551 1.00 87.75 217 ARG A O 1
ATOM 1656 N N . ARG A 1 218 ? -4.048 -5.478 -0.112 1.00 88.25 218 ARG A N 1
ATOM 1657 C CA . ARG A 1 218 ? -4.454 -4.415 -1.045 1.00 88.25 218 ARG A CA 1
ATOM 1658 C C . ARG A 1 218 ? -3.703 -3.109 -0.785 1.00 88.25 218 ARG A C 1
ATOM 1660 O O . ARG A 1 218 ? -3.237 -2.484 -1.728 1.00 88.25 218 ARG A O 1
ATOM 1667 N N . ALA A 1 219 ? -3.507 -2.733 0.480 1.00 89.38 219 ALA A N 1
ATOM 1668 C CA . ALA A 1 219 ? -2.723 -1.556 0.853 1.00 89.38 219 ALA A CA 1
ATOM 1669 C C . ALA A 1 219 ? -1.255 -1.640 0.392 1.00 89.38 219 ALA A C 1
ATOM 1671 O O . ALA A 1 219 ? -0.738 -0.677 -0.175 1.00 89.38 219 ALA A O 1
ATOM 1672 N N . ARG A 1 220 ? -0.586 -2.790 0.581 1.00 89.38 220 ARG A N 1
ATOM 1673 C CA . ARG A 1 220 ? 0.794 -3.000 0.096 1.00 89.38 220 ARG A CA 1
ATOM 1674 C C . ARG A 1 220 ? 0.879 -2.999 -1.427 1.00 89.38 220 ARG A C 1
ATOM 1676 O O . ARG A 1 220 ? 1.817 -2.439 -1.988 1.00 89.38 220 ARG A O 1
ATOM 1683 N N . GLU A 1 221 ? -0.083 -3.630 -2.089 1.00 88.94 221 GLU A N 1
ATOM 1684 C CA . GLU A 1 221 ? -0.131 -3.705 -3.547 1.00 88.94 221 GLU A CA 1
ATOM 1685 C C . GLU A 1 221 ? -0.382 -2.332 -4.182 1.00 88.94 221 GLU A C 1
ATOM 1687 O O . GLU A 1 221 ? 0.394 -1.911 -5.038 1.00 88.94 221 GLU A O 1
ATOM 1692 N N . ALA A 1 222 ? -1.385 -1.591 -3.708 1.00 89.06 222 ALA A N 1
ATOM 1693 C CA . ALA A 1 222 ? -1.688 -0.249 -4.196 1.00 89.06 222 ALA A CA 1
ATOM 1694 C C . ALA A 1 222 ? -0.519 0.727 -3.968 1.00 89.06 222 ALA A C 1
ATOM 1696 O O . ALA A 1 222 ? -0.204 1.515 -4.860 1.00 89.06 222 ALA A O 1
ATOM 1697 N N . ALA A 1 223 ? 0.182 0.621 -2.831 1.00 90.38 223 ALA A N 1
ATOM 1698 C CA . ALA A 1 223 ? 1.400 1.385 -2.568 1.00 90.38 223 ALA A CA 1
ATOM 1699 C C . ALA A 1 223 ? 2.507 1.098 -3.597 1.00 90.38 223 ALA A C 1
ATOM 1701 O O . ALA A 1 223 ? 3.051 2.024 -4.200 1.00 90.38 223 ALA A O 1
ATOM 1702 N N . ARG A 1 224 ? 2.803 -0.183 -3.856 1.00 89.50 224 ARG A N 1
ATOM 1703 C CA . ARG A 1 224 ? 3.814 -0.591 -4.848 1.00 89.50 224 ARG A CA 1
ATOM 1704 C C . ARG A 1 224 ? 3.432 -0.174 -6.268 1.00 89.50 224 ARG A C 1
ATOM 1706 O O . ARG A 1 224 ? 4.282 0.352 -6.987 1.00 89.50 224 ARG A O 1
ATOM 1713 N N . ARG A 1 225 ? 2.165 -0.358 -6.661 1.00 91.31 225 ARG A N 1
ATOM 1714 C CA . ARG A 1 225 ? 1.633 0.073 -7.968 1.00 91.31 225 ARG A CA 1
ATOM 1715 C C . ARG A 1 225 ? 1.771 1.587 -8.153 1.00 91.31 225 ARG A C 1
ATOM 1717 O O . ARG A 1 225 ? 2.229 2.013 -9.208 1.00 91.31 225 ARG A O 1
ATOM 1724 N N . LEU A 1 226 ? 1.457 2.390 -7.131 1.00 92.81 226 LEU A N 1
ATOM 1725 C CA . LEU A 1 226 ? 1.588 3.850 -7.193 1.00 92.81 226 LEU A CA 1
ATOM 1726 C C . LEU A 1 226 ? 3.050 4.307 -7.311 1.00 92.81 226 LEU A C 1
ATOM 1728 O O . LEU A 1 226 ? 3.353 5.129 -8.171 1.00 92.81 226 LEU A O 1
ATOM 1732 N N . VAL A 1 227 ? 3.967 3.756 -6.507 1.00 92.19 227 VAL A N 1
ATOM 1733 C CA . VAL A 1 227 ? 5.405 4.084 -6.608 1.00 92.19 227 VAL A CA 1
ATOM 1734 C C . VAL A 1 227 ? 5.965 3.674 -7.972 1.00 92.19 227 VAL A C 1
ATOM 1736 O O . VAL A 1 227 ? 6.667 4.458 -8.605 1.00 92.19 227 VAL A O 1
ATOM 1739 N N . THR A 1 228 ? 5.592 2.493 -8.476 1.00 92.94 228 THR A N 1
ATOM 1740 C CA . THR A 1 228 ? 5.965 2.041 -9.829 1.00 92.94 228 THR A CA 1
ATOM 1741 C C . THR A 1 228 ? 5.423 2.993 -10.899 1.00 92.94 228 THR A C 1
ATOM 1743 O O . THR A 1 228 ? 6.155 3.359 -11.815 1.00 92.94 228 THR A O 1
ATOM 1746 N N . ALA A 1 229 ? 4.175 3.457 -10.770 1.00 94.56 229 ALA A N 1
ATOM 1747 C CA . ALA A 1 229 ? 3.593 4.426 -11.695 1.00 94.56 229 ALA A CA 1
ATOM 1748 C C . ALA A 1 229 ? 4.341 5.770 -11.681 1.00 94.56 229 ALA A C 1
ATOM 1750 O O . ALA A 1 229 ? 4.643 6.307 -12.744 1.00 94.56 229 ALA A O 1
ATOM 1751 N N . LEU A 1 230 ? 4.693 6.292 -10.502 1.00 93.94 230 LEU A N 1
ATOM 1752 C CA . LEU A 1 230 ? 5.463 7.534 -10.375 1.00 93.94 230 LEU A CA 1
ATOM 1753 C C . LEU A 1 230 ? 6.860 7.400 -11.003 1.00 93.94 230 LEU A C 1
ATOM 1755 O O . LEU A 1 230 ? 7.244 8.246 -11.809 1.00 93.94 230 LEU A O 1
ATOM 1759 N N . ARG A 1 231 ? 7.578 6.308 -10.705 1.00 93.81 231 ARG A N 1
ATOM 1760 C CA . ARG A 1 231 ? 8.908 6.016 -11.274 1.00 93.81 231 ARG A CA 1
ATOM 1761 C C . ARG A 1 231 ? 8.878 5.819 -12.796 1.00 93.81 231 ARG A C 1
ATOM 1763 O O . ARG A 1 231 ? 9.834 6.182 -13.465 1.00 93.81 231 ARG A O 1
ATOM 1770 N N . LEU A 1 232 ? 7.818 5.232 -13.363 1.00 95.19 232 LEU A N 1
ATOM 1771 C CA . LEU A 1 232 ? 7.690 5.071 -14.821 1.00 95.19 232 LEU A CA 1
ATOM 1772 C C . LEU A 1 232 ? 7.303 6.382 -15.526 1.00 95.19 232 LEU A C 1
ATOM 1774 O O . LEU A 1 232 ? 7.749 6.637 -16.648 1.00 95.19 232 LEU A O 1
ATOM 1778 N N . HIS A 1 233 ? 6.471 7.207 -14.883 1.00 93.25 233 HIS A N 1
ATOM 1779 C CA . HIS A 1 233 ? 5.967 8.453 -15.461 1.00 93.25 233 HIS A CA 1
ATOM 1780 C C . HIS A 1 233 ? 7.039 9.547 -15.560 1.00 93.25 233 HIS A C 1
ATOM 1782 O O . HIS A 1 233 ? 7.057 10.288 -16.546 1.00 93.25 233 HIS A O 1
ATOM 1788 N N . VAL A 1 234 ? 7.902 9.663 -14.547 1.00 89.88 234 VAL A N 1
ATOM 1789 C CA . VAL A 1 234 ? 8.882 10.751 -14.421 1.00 89.88 234 VAL A CA 1
ATOM 1790 C C . VAL A 1 234 ? 10.254 10.299 -14.924 1.00 89.88 234 VAL A C 1
ATOM 1792 O O . VAL A 1 234 ? 10.747 9.255 -14.516 1.00 89.88 234 VAL A O 1
ATOM 1795 N N . ALA A 1 235 ? 10.875 11.094 -15.797 1.00 87.88 235 ALA A N 1
ATOM 1796 C CA . ALA A 1 235 ? 12.248 10.883 -16.263 1.00 87.88 235 ALA A CA 1
ATOM 1797 C C . ALA A 1 235 ? 13.270 11.530 -15.312 1.00 87.88 235 ALA A C 1
ATOM 1799 O O . ALA A 1 235 ? 12.990 12.590 -14.748 1.00 87.88 235 ALA A O 1
ATOM 1800 N N . GLY A 1 236 ? 14.454 10.929 -15.153 1.00 83.56 236 GLY A N 1
ATOM 1801 C CA . GLY A 1 236 ? 15.559 11.517 -14.379 1.00 83.56 236 GLY A CA 1
ATOM 1802 C C . GLY A 1 236 ? 15.328 11.692 -12.866 1.00 83.56 236 GLY A C 1
ATOM 1803 O O . GLY A 1 236 ? 16.107 12.382 -12.207 1.00 83.56 236 GLY A O 1
ATOM 1804 N N . ALA A 1 237 ? 14.278 11.094 -12.296 1.00 89.25 237 ALA A N 1
ATOM 1805 C CA . ALA A 1 237 ? 14.035 11.059 -10.853 1.00 89.25 237 ALA A CA 1
ATOM 1806 C C . ALA A 1 237 ? 13.499 9.685 -10.428 1.00 89.25 237 ALA A C 1
ATOM 1808 O O . ALA A 1 237 ? 12.725 9.059 -11.152 1.00 89.25 237 ALA A O 1
ATOM 1809 N N . THR A 1 238 ? 13.855 9.234 -9.223 1.00 90.62 238 THR A N 1
ATOM 1810 C CA . THR A 1 238 ? 13.394 7.959 -8.654 1.00 90.62 238 THR A CA 1
ATOM 1811 C C . THR A 1 238 ? 12.574 8.180 -7.375 1.00 90.62 238 THR A C 1
ATOM 1813 O O . THR A 1 238 ? 13.068 7.956 -6.269 1.00 90.62 238 THR A O 1
ATOM 1816 N N . PRO A 1 239 ? 11.294 8.597 -7.489 1.00 91.88 239 PRO A N 1
ATOM 1817 C CA . PRO A 1 239 ? 10.373 8.657 -6.356 1.00 91.88 239 PRO A CA 1
ATOM 1818 C C . PRO A 1 239 ? 10.404 7.383 -5.508 1.00 91.88 239 PRO A C 1
ATOM 1820 O O . PRO A 1 239 ? 10.312 6.277 -6.048 1.00 91.88 239 PRO A O 1
ATOM 1823 N N . SER A 1 240 ? 10.483 7.514 -4.186 1.00 89.62 240 SER A N 1
ATOM 1824 C CA . SER A 1 240 ? 10.391 6.374 -3.268 1.00 89.62 240 SER A CA 1
ATOM 1825 C C . SER A 1 240 ? 9.305 6.576 -2.219 1.00 89.62 240 SER A C 1
ATOM 1827 O O . SER A 1 240 ? 8.908 7.703 -1.930 1.00 89.62 240 SER A O 1
ATOM 1829 N N . ALA A 1 241 ? 8.832 5.474 -1.641 1.00 88.75 241 ALA A N 1
ATOM 1830 C CA . ALA A 1 241 ? 7.967 5.480 -0.469 1.00 88.75 241 ALA A CA 1
ATOM 1831 C C . ALA A 1 241 ? 8.752 5.053 0.773 1.00 88.75 241 ALA A C 1
ATOM 1833 O O . ALA A 1 241 ? 9.655 4.217 0.689 1.00 88.75 241 ALA A O 1
ATOM 1834 N N . GLY A 1 242 ? 8.363 5.577 1.936 1.00 82.50 242 GLY A N 1
ATOM 1835 C CA . GLY A 1 242 ? 8.887 5.093 3.212 1.00 82.50 242 GLY A CA 1
ATOM 1836 C C . GLY A 1 242 ? 8.610 3.592 3.436 1.00 82.50 242 GLY A C 1
ATOM 1837 O O . GLY A 1 242 ? 7.673 3.032 2.862 1.00 82.50 242 GLY A O 1
ATOM 1838 N N . PRO A 1 243 ? 9.382 2.914 4.310 1.00 85.88 243 PRO A N 1
ATOM 1839 C CA . PRO A 1 243 ? 9.205 1.484 4.597 1.00 85.88 243 PRO A CA 1
ATOM 1840 C C . PRO A 1 243 ? 7.851 1.165 5.255 1.00 85.88 243 PRO A C 1
ATOM 1842 O O . PRO A 1 243 ? 7.393 0.016 5.216 1.00 85.88 243 PRO A O 1
ATOM 1845 N N . LEU A 1 244 ? 7.223 2.180 5.858 1.00 90.62 244 LEU A N 1
ATOM 1846 C CA . LEU A 1 244 ? 5.935 2.131 6.533 1.00 90.62 244 LEU A CA 1
ATOM 1847 C C . LEU A 1 244 ? 4.890 2.941 5.761 1.00 90.62 244 LEU A C 1
ATOM 1849 O O . LEU A 1 244 ? 5.154 4.058 5.322 1.00 90.62 244 LEU A O 1
ATOM 1853 N N . VAL A 1 245 ? 3.675 2.404 5.694 1.00 92.62 245 VAL A N 1
ATOM 1854 C CA . VAL A 1 245 ? 2.461 3.154 5.345 1.00 92.62 245 VAL A CA 1
ATOM 1855 C C . VAL A 1 245 ? 1.495 3.118 6.515 1.00 92.62 245 VAL A C 1
ATOM 1857 O O . VAL A 1 245 ? 1.526 2.196 7.332 1.00 92.62 245 VAL A O 1
ATOM 1860 N N . TRP A 1 246 ? 0.618 4.106 6.591 1.00 94.44 246 TRP A N 1
ATOM 1861 C CA . TRP A 1 246 ? -0.341 4.245 7.677 1.00 94.44 246 TRP A CA 1
ATOM 1862 C C . TRP A 1 246 ? -1.734 3.894 7.181 1.00 94.44 246 TRP A C 1
ATOM 1864 O O . TRP A 1 246 ? -2.200 4.437 6.185 1.00 94.44 246 TRP A O 1
ATOM 1874 N N . LEU A 1 247 ? -2.388 2.957 7.859 1.00 93.06 247 LEU A N 1
ATOM 1875 C CA . LEU A 1 247 ? -3.692 2.411 7.502 1.00 93.06 247 LEU A CA 1
ATOM 1876 C C . LEU A 1 247 ? -4.728 2.826 8.551 1.00 93.06 247 LEU A C 1
ATOM 1878 O O . LEU A 1 247 ? -4.489 2.677 9.750 1.00 93.06 247 LEU A O 1
ATOM 1882 N N . ARG A 1 248 ? -5.899 3.272 8.093 1.00 91.56 248 ARG A N 1
ATOM 1883 C CA . ARG A 1 248 ? -7.078 3.541 8.919 1.00 91.56 248 ARG A CA 1
ATOM 1884 C C . ARG A 1 248 ? -8.326 2.893 8.305 1.00 91.56 248 ARG A C 1
ATOM 1886 O O . ARG A 1 248 ? -8.947 3.502 7.431 1.00 91.56 248 ARG A O 1
ATOM 1893 N N . PRO A 1 249 ? -8.710 1.677 8.729 1.00 83.81 249 PRO A N 1
ATOM 1894 C CA . PRO A 1 249 ? -9.978 1.075 8.336 1.00 83.81 249 PRO A CA 1
ATOM 1895 C C . PRO A 1 249 ? -11.119 1.683 9.166 1.00 83.81 249 PRO A C 1
ATOM 1897 O O . PRO A 1 249 ? -10.960 1.870 10.368 1.00 83.81 249 PRO A O 1
ATOM 1900 N N . ALA A 1 250 ? -12.268 1.981 8.557 1.00 76.88 250 ALA A N 1
ATOM 1901 C CA . ALA A 1 250 ? -13.515 2.310 9.265 1.00 76.88 250 ALA A CA 1
ATOM 1902 C C . ALA A 1 250 ? -13.457 3.463 10.295 1.00 76.88 250 ALA A C 1
ATOM 1904 O O . ALA A 1 250 ? -14.293 3.532 11.190 1.00 76.88 250 ALA A O 1
ATOM 1905 N N . GLY A 1 251 ? -12.479 4.369 10.196 1.00 74.75 251 GLY A N 1
ATOM 1906 C CA . GLY A 1 251 ? -12.271 5.421 11.202 1.00 74.75 251 GLY A CA 1
ATOM 1907 C C . GLY A 1 251 ? -11.668 4.942 12.533 1.00 74.75 251 GLY A C 1
ATOM 1908 O O . GLY A 1 251 ? -11.638 5.721 13.482 1.00 74.75 251 GLY A O 1
ATOM 1909 N N . ALA A 1 252 ? -11.161 3.706 12.599 1.00 81.50 252 ALA A N 1
ATOM 1910 C CA . ALA A 1 252 ? -10.384 3.175 13.722 1.00 81.50 252 ALA A CA 1
ATOM 1911 C C . ALA A 1 252 ? -9.084 3.990 13.969 1.00 81.50 252 ALA A C 1
ATOM 1913 O O . ALA A 1 252 ? -8.778 4.919 13.213 1.00 81.50 252 ALA A O 1
ATOM 1914 N N . PRO A 1 253 ? -8.272 3.672 14.993 1.00 86.25 253 PRO A N 1
ATOM 1915 C CA . PRO A 1 253 ? -6.950 4.277 15.144 1.00 86.25 253 PRO A CA 1
ATOM 1916 C C . PRO A 1 253 ? -6.049 4.046 13.918 1.00 86.25 253 PRO A C 1
ATOM 1918 O O . PRO A 1 253 ? -6.133 3.022 13.236 1.00 86.25 253 PRO A O 1
ATOM 1921 N N . TRP A 1 254 ? -5.158 5.001 13.642 1.00 92.50 254 TRP A N 1
ATOM 1922 C CA . TRP A 1 254 ? -4.129 4.854 12.612 1.00 92.50 254 TRP A CA 1
ATOM 1923 C C . TRP A 1 254 ? -3.109 3.783 13.018 1.00 92.50 254 TRP A C 1
ATOM 1925 O O . TRP A 1 254 ? -2.514 3.878 14.089 1.00 92.50 254 TRP A O 1
ATOM 1935 N N . ARG A 1 255 ? -2.849 2.810 12.138 1.00 90.44 255 ARG A N 1
ATOM 1936 C CA . ARG A 1 255 ? -1.860 1.742 12.354 1.00 90.44 255 ARG A CA 1
ATOM 1937 C C . ARG A 1 255 ? -0.769 1.780 11.285 1.00 90.44 255 ARG A C 1
ATOM 1939 O O . ARG A 1 255 ? -1.076 1.751 10.094 1.00 90.44 255 ARG A O 1
ATOM 1946 N N . ALA A 1 256 ? 0.494 1.790 11.703 1.00 91.81 256 ALA A N 1
ATOM 1947 C CA . ALA A 1 256 ? 1.626 1.625 10.797 1.00 91.81 256 ALA A CA 1
ATOM 1948 C C . ALA A 1 256 ? 1.702 0.182 10.261 1.00 91.81 256 ALA A C 1
ATOM 1950 O O . ALA A 1 256 ? 1.448 -0.785 10.981 1.00 91.81 256 ALA A O 1
ATOM 1951 N N . MET A 1 257 ? 2.070 0.027 8.993 1.00 89.56 257 MET A N 1
ATOM 1952 C CA . MET A 1 257 ? 2.237 -1.260 8.325 1.00 89.56 257 MET A CA 1
ATOM 1953 C C . MET A 1 257 ? 3.484 -1.230 7.442 1.00 89.56 257 MET A C 1
ATOM 1955 O O . MET A 1 257 ? 3.613 -0.369 6.575 1.00 89.56 257 MET A O 1
ATOM 1959 N N . ALA A 1 258 ? 4.365 -2.216 7.605 1.00 89.06 258 ALA A N 1
ATOM 1960 C CA . ALA A 1 258 ? 5.490 -2.410 6.699 1.00 89.06 258 ALA A CA 1
ATOM 1961 C C . ALA A 1 258 ? 5.011 -2.845 5.302 1.00 89.06 258 ALA A C 1
ATOM 1963 O O . ALA A 1 258 ? 4.261 -3.818 5.165 1.00 89.06 258 ALA A O 1
ATOM 1964 N N . VAL A 1 259 ? 5.468 -2.144 4.262 1.00 81.44 259 VAL A N 1
ATOM 1965 C CA . VAL A 1 259 ? 5.208 -2.506 2.852 1.00 81.44 259 VAL A CA 1
ATOM 1966 C C . VAL A 1 259 ? 6.384 -3.256 2.228 1.00 81.44 259 VAL A C 1
ATOM 1968 O O . VAL A 1 259 ? 6.196 -4.041 1.292 1.00 81.44 259 VAL A O 1
ATOM 1971 N N . GLY A 1 260 ? 7.588 -3.046 2.766 1.00 71.56 260 GLY A N 1
ATOM 1972 C CA . GLY A 1 260 ? 8.834 -3.284 2.044 1.00 71.56 260 GLY A CA 1
ATOM 1973 C C . GLY A 1 260 ? 9.017 -2.196 0.985 1.00 71.56 260 GLY A C 1
ATOM 1974 O O . GLY A 1 260 ? 8.134 -1.980 0.156 1.00 71.56 260 GLY A O 1
ATOM 1975 N N . GLY A 1 261 ? 10.136 -1.488 1.058 1.00 62.19 261 GLY A N 1
ATOM 1976 C CA . GLY A 1 261 ? 10.402 -0.255 0.323 1.00 62.19 261 GLY A CA 1
ATOM 1977 C C . GLY A 1 261 ? 11.719 0.346 0.804 1.00 62.19 261 GLY A C 1
ATOM 1978 O O . GLY A 1 261 ? 12.306 -0.149 1.770 1.00 62.19 261 GLY A O 1
ATOM 1979 N N . THR A 1 262 ? 12.213 1.347 0.088 1.00 59.06 262 THR A N 1
ATOM 1980 C CA . THR A 1 262 ? 13.654 1.597 -0.036 1.00 59.06 262 THR A CA 1
ATOM 1981 C C . THR A 1 262 ? 14.029 3.058 0.150 1.00 59.06 262 THR A C 1
ATOM 1983 O O . THR A 1 262 ? 13.245 3.981 -0.070 1.00 59.06 262 THR A O 1
ATOM 1986 N N . PHE A 1 263 ? 15.263 3.251 0.604 1.00 62.09 263 PHE A N 1
ATOM 1987 C CA . PHE A 1 263 ? 15.694 4.451 1.316 1.00 62.09 263 PHE A CA 1
ATOM 1988 C C . PHE A 1 263 ? 16.363 5.501 0.410 1.00 62.09 263 PHE A C 1
ATOM 1990 O O . PHE A 1 263 ? 16.723 6.572 0.889 1.00 62.09 263 PHE A O 1
ATOM 1997 N N . ALA A 1 264 ? 16.498 5.218 -0.891 1.00 69.25 264 ALA A N 1
ATOM 1998 C CA . ALA A 1 264 ? 17.277 6.004 -1.845 1.00 69.25 264 ALA A CA 1
ATOM 1999 C C . ALA A 1 264 ? 16.403 6.624 -2.954 1.00 69.25 264 ALA A C 1
ATOM 2001 O O . ALA A 1 264 ? 16.381 6.157 -4.093 1.00 69.25 264 ALA A O 1
ATOM 2002 N N . ALA A 1 265 ? 15.693 7.709 -2.635 1.00 78.44 265 ALA A N 1
ATOM 2003 C CA . ALA A 1 265 ? 15.162 8.587 -3.677 1.00 78.44 265 ALA A CA 1
ATOM 2004 C C . ALA A 1 265 ? 16.314 9.376 -4.330 1.00 78.44 265 ALA A C 1
ATOM 2006 O O . ALA A 1 265 ? 17.158 9.933 -3.624 1.00 78.44 265 ALA A O 1
ATOM 2007 N N . ARG A 1 266 ? 16.354 9.435 -5.666 1.00 82.38 266 ARG A N 1
ATOM 2008 C CA . ARG A 1 266 ? 17.321 10.231 -6.443 1.00 82.38 266 ARG A CA 1
ATOM 2009 C C . ARG A 1 266 ? 16.574 11.324 -7.205 1.00 82.38 266 ARG A C 1
ATOM 2011 O O . ARG A 1 266 ? 15.577 11.046 -7.868 1.00 82.38 266 ARG A O 1
ATOM 2018 N N . GLY A 1 267 ? 17.069 12.558 -7.133 1.00 86.06 267 GLY A N 1
ATOM 2019 C CA . GLY A 1 267 ? 16.398 13.718 -7.728 1.00 86.06 267 GLY A CA 1
ATOM 2020 C C . GLY A 1 267 ? 15.054 14.053 -7.064 1.00 86.06 267 GLY A C 1
ATOM 2021 O O . GLY A 1 267 ? 14.693 13.498 -6.027 1.00 86.06 267 GLY A O 1
ATOM 2022 N N . VAL A 1 268 ? 14.318 14.991 -7.664 1.00 90.44 268 VAL A N 1
ATOM 2023 C CA . VAL A 1 268 ? 12.965 15.378 -7.233 1.00 90.44 268 VAL A CA 1
ATOM 2024 C C . VAL A 1 268 ? 12.070 15.490 -8.461 1.00 90.44 268 VAL A C 1
ATOM 2026 O O . VAL A 1 268 ? 12.329 16.294 -9.357 1.00 90.44 268 VAL A O 1
ATOM 2029 N N . ALA A 1 269 ? 11.003 14.698 -8.482 1.00 90.88 269 ALA A N 1
ATOM 2030 C CA . ALA A 1 269 ? 9.922 14.796 -9.445 1.00 90.88 269 ALA A CA 1
ATOM 2031 C C . ALA A 1 269 ? 9.038 16.006 -9.116 1.00 90.88 269 ALA A C 1
ATOM 2033 O O . ALA A 1 269 ? 8.144 15.912 -8.274 1.00 90.88 269 ALA A O 1
ATOM 2034 N N . VAL A 1 270 ? 9.283 17.141 -9.768 1.00 91.88 270 VAL A N 1
ATOM 2035 C CA . VAL A 1 270 ? 8.339 18.266 -9.742 1.00 91.88 270 VAL A CA 1
ATOM 2036 C C . VAL A 1 270 ? 7.125 17.881 -10.587 1.00 91.88 270 VAL A C 1
ATOM 2038 O O . VAL A 1 270 ? 7.286 17.459 -11.729 1.00 91.88 270 VAL A O 1
ATOM 2041 N N . LEU A 1 271 ? 5.929 17.983 -10.010 1.00 91.44 271 LEU A N 1
ATOM 2042 C CA . LEU A 1 271 ? 4.662 17.712 -10.690 1.00 91.44 271 LEU A CA 1
ATOM 2043 C C . LEU A 1 271 ? 3.887 19.022 -10.823 1.00 91.44 271 LEU A C 1
ATOM 2045 O O . LEU A 1 271 ? 3.216 19.457 -9.875 1.00 91.44 271 LEU A O 1
ATOM 2049 N N . ASP A 1 272 ? 3.994 19.647 -11.994 1.00 90.25 272 ASP A N 1
ATOM 2050 C CA . ASP A 1 272 ? 3.298 20.891 -12.300 1.00 90.25 272 ASP A CA 1
ATOM 2051 C C . ASP A 1 272 ? 1.822 20.637 -12.641 1.00 90.25 272 ASP A C 1
ATOM 2053 O O . ASP A 1 272 ? 1.384 19.514 -12.897 1.00 90.25 272 ASP A O 1
ATOM 2057 N N . ALA A 1 273 ? 1.009 21.699 -12.631 1.00 88.25 273 ALA A N 1
ATOM 2058 C CA . ALA A 1 273 ? -0.431 21.594 -12.885 1.00 88.25 273 ALA A CA 1
ATOM 2059 C C . ALA A 1 273 ? -0.767 20.993 -14.266 1.00 88.25 273 ALA A C 1
ATOM 2061 O O . ALA A 1 273 ? -1.802 20.334 -14.402 1.00 88.25 273 ALA A O 1
ATOM 2062 N N . ASP A 1 274 ? 0.117 21.186 -15.249 1.00 89.38 274 ASP A N 1
ATOM 2063 C CA . ASP A 1 274 ? -0.020 20.677 -16.616 1.00 89.38 274 ASP A CA 1
ATOM 2064 C C . ASP A 1 274 ? 0.319 19.178 -16.735 1.00 89.38 274 ASP A C 1
ATOM 2066 O O . ASP A 1 274 ? -0.241 18.501 -17.596 1.00 89.38 274 ASP A O 1
ATOM 2070 N N . ASP A 1 275 ? 1.150 18.624 -15.840 1.00 88.88 275 ASP A N 1
ATOM 2071 C CA . ASP A 1 275 ? 1.452 17.183 -15.794 1.00 88.88 275 ASP A CA 1
ATOM 2072 C C . ASP A 1 275 ? 0.303 16.368 -15.189 1.00 88.88 275 ASP A C 1
ATOM 2074 O O . ASP A 1 275 ? 0.172 15.168 -15.437 1.00 88.88 275 ASP A O 1
ATOM 2078 N N . VAL A 1 276 ? -0.547 17.004 -14.371 1.00 89.94 276 VAL A N 1
ATOM 2079 C CA . VAL A 1 276 ? -1.569 16.303 -13.582 1.00 89.94 276 VAL A CA 1
ATOM 2080 C C . VAL A 1 276 ? -2.501 15.439 -14.437 1.00 89.94 276 VAL A C 1
ATOM 2082 O O . VAL A 1 276 ? -2.621 14.266 -14.090 1.00 89.94 276 VAL A O 1
ATOM 2085 N N . PRO A 1 277 ? -3.173 15.926 -15.507 1.00 91.12 277 PRO A N 1
ATOM 2086 C CA . PRO A 1 277 ? -4.117 15.122 -16.305 1.00 91.12 277 PRO A CA 1
ATOM 2087 C C . PRO A 1 277 ? -3.478 13.867 -16.912 1.00 91.12 277 PRO A C 1
ATOM 2089 O O . PRO A 1 277 ? -4.109 12.810 -17.021 1.00 91.12 277 PRO A O 1
ATOM 2092 N N . ASP A 1 278 ? -2.205 13.990 -17.252 1.00 90.56 278 ASP A N 1
ATOM 2093 C CA . ASP A 1 278 ? -1.405 12.965 -17.892 1.00 90.56 278 ASP A CA 1
ATOM 2094 C C . ASP A 1 278 ? -0.921 11.928 -16.878 1.00 90.56 278 ASP A C 1
ATOM 2096 O O . ASP A 1 278 ? -1.069 10.722 -17.098 1.00 90.56 278 ASP A O 1
ATOM 2100 N N . LEU A 1 279 ? -0.467 12.385 -15.707 1.00 91.94 279 LEU A N 1
ATOM 2101 C CA . LEU A 1 279 ? -0.207 11.525 -14.559 1.00 91.94 279 LEU A CA 1
ATOM 2102 C C . LEU A 1 279 ? -1.481 10.793 -14.111 1.00 91.94 279 LEU A C 1
ATOM 2104 O O . LEU A 1 279 ? -1.395 9.597 -13.844 1.00 91.94 279 LEU A O 1
ATOM 2108 N N . ARG A 1 280 ? -2.661 11.446 -14.099 1.00 92.50 280 ARG A N 1
ATOM 2109 C CA . ARG A 1 280 ? -3.953 10.780 -13.818 1.00 92.50 280 ARG A CA 1
ATOM 2110 C C . ARG A 1 280 ? -4.125 9.574 -14.724 1.00 92.50 280 ARG A C 1
ATOM 2112 O O . ARG A 1 280 ? -4.256 8.457 -14.239 1.00 92.50 280 ARG A O 1
ATOM 2119 N N . THR A 1 281 ? -4.078 9.819 -16.033 1.00 92.56 281 THR A N 1
ATOM 2120 C CA . THR A 1 281 ? -4.310 8.824 -17.085 1.00 92.56 281 THR A CA 1
ATOM 2121 C C . THR A 1 281 ? -3.300 7.682 -17.013 1.00 92.56 281 THR A C 1
ATOM 2123 O O . THR A 1 281 ? -3.675 6.515 -17.133 1.00 92.56 281 THR A O 1
ATOM 2126 N N . PHE A 1 282 ? -2.026 8.000 -16.777 1.00 93.31 282 PHE A N 1
ATOM 2127 C CA . PHE A 1 282 ? -0.962 7.009 -16.669 1.00 93.31 282 PHE A CA 1
ATOM 2128 C C . PHE A 1 282 ? -1.098 6.129 -15.419 1.00 93.31 282 PHE A C 1
ATOM 2130 O O . PHE A 1 282 ? -1.019 4.906 -15.514 1.00 93.31 282 PHE A O 1
ATOM 2137 N N . VAL A 1 283 ? -1.356 6.734 -14.260 1.00 93.75 283 VAL A N 1
ATOM 2138 C CA . VAL A 1 283 ? -1.556 6.032 -12.983 1.00 93.75 283 VAL A CA 1
ATOM 2139 C C . VAL A 1 283 ? -2.768 5.091 -13.107 1.00 93.75 283 VAL A C 1
ATOM 2141 O O . VAL A 1 283 ? -2.653 3.897 -12.833 1.00 93.75 283 VAL A O 1
ATOM 2144 N N . ASP A 1 284 ? -3.871 5.565 -13.687 1.00 91.12 284 ASP A N 1
ATOM 2145 C CA . ASP A 1 284 ? -5.053 4.764 -14.040 1.00 91.12 284 ASP A CA 1
ATOM 2146 C C . ASP A 1 284 ? -4.770 3.579 -14.988 1.00 91.12 284 ASP A C 1
ATOM 2148 O O . ASP A 1 284 ? -5.375 2.510 -14.861 1.00 91.12 284 ASP A O 1
ATOM 2152 N N . LEU A 1 285 ? -3.869 3.750 -15.962 1.00 91.31 285 LEU A N 1
ATOM 2153 C CA . LEU A 1 285 ? -3.436 2.666 -16.849 1.00 91.31 285 LEU A CA 1
ATOM 2154 C C . LEU A 1 285 ? -2.607 1.627 -16.090 1.00 91.31 285 LEU A C 1
ATOM 2156 O O . LEU A 1 285 ? -2.871 0.435 -16.244 1.00 91.31 285 LEU A O 1
ATOM 2160 N N . VAL A 1 286 ? -1.673 2.059 -15.237 1.00 91.81 286 VAL A N 1
ATOM 2161 C CA . VAL A 1 286 ? -0.853 1.164 -14.406 1.00 91.81 286 VAL A CA 1
ATOM 2162 C C . VAL A 1 286 ? -1.733 0.301 -13.497 1.00 91.81 286 VAL A C 1
ATOM 2164 O O . VAL A 1 286 ? -1.546 -0.913 -13.476 1.00 91.81 286 VAL A O 1
ATOM 2167 N N . ALA A 1 287 ? -2.742 0.867 -12.823 1.00 87.94 287 ALA A N 1
ATOM 2168 C CA . ALA A 1 287 ? -3.670 0.084 -11.992 1.00 87.94 287 ALA A CA 1
ATOM 2169 C C . ALA A 1 287 ? -4.348 -1.067 -12.747 1.00 87.94 287 ALA A C 1
ATOM 2171 O O . ALA A 1 287 ? -4.522 -2.152 -12.199 1.00 87.94 287 ALA A O 1
ATOM 2172 N N . ARG A 1 288 ? -4.718 -0.836 -14.012 1.00 88.81 288 ARG A N 1
ATOM 2173 C CA . ARG A 1 288 ? -5.474 -1.797 -14.829 1.00 88.81 288 ARG A CA 1
ATOM 2174 C C . ARG A 1 288 ? -4.607 -2.741 -15.663 1.00 88.81 288 ARG A C 1
ATOM 2176 O O . ARG A 1 288 ? -5.117 -3.765 -16.107 1.00 88.81 288 ARG A O 1
ATOM 2183 N N . ARG A 1 289 ? -3.351 -2.379 -15.954 1.00 90.00 289 ARG A N 1
ATOM 2184 C CA . ARG A 1 289 ? -2.507 -3.058 -16.961 1.00 90.00 289 ARG A CA 1
ATOM 2185 C C . ARG A 1 289 ? -1.120 -3.479 -16.489 1.00 90.00 289 ARG A C 1
ATOM 2187 O O . ARG A 1 289 ? -0.412 -4.094 -17.280 1.00 90.00 289 ARG A O 1
ATOM 2194 N N . LEU A 1 290 ? -0.705 -3.174 -15.256 1.00 90.69 290 LEU A N 1
ATOM 2195 C CA . LEU A 1 290 ? 0.607 -3.610 -14.766 1.00 90.69 290 LEU A CA 1
ATOM 2196 C C . LEU A 1 290 ? 0.703 -5.151 -14.846 1.00 90.69 290 LEU A C 1
ATOM 2198 O O . LEU A 1 290 ? -0.083 -5.837 -14.184 1.00 90.69 290 LEU A O 1
ATOM 2202 N N . PRO A 1 291 ? 1.625 -5.714 -15.649 1.00 91.81 291 PRO A N 1
ATOM 2203 C CA . PRO A 1 291 ? 1.666 -7.150 -15.876 1.00 91.81 291 PRO A CA 1
ATOM 2204 C C . PRO A 1 291 ? 2.122 -7.870 -14.605 1.00 91.81 291 PRO A C 1
ATOM 2206 O O . PRO A 1 291 ? 3.057 -7.450 -13.922 1.00 91.81 291 PRO A O 1
ATOM 2209 N N . GLN A 1 292 ? 1.446 -8.972 -14.282 1.00 89.25 292 GLN A N 1
ATOM 2210 C CA . GLN A 1 292 ? 1.702 -9.753 -13.067 1.00 89.25 292 GLN A CA 1
ATOM 2211 C C . GLN A 1 292 ? 2.715 -10.887 -13.323 1.00 89.25 292 GLN A C 1
ATOM 2213 O O . GLN A 1 292 ? 3.583 -11.169 -12.487 1.00 89.25 292 GLN A O 1
ATOM 2218 N N . SER A 1 293 ? 2.660 -11.480 -14.518 1.00 92.19 293 SER A N 1
ATOM 2219 C CA . SER A 1 293 ? 3.502 -12.576 -15.013 1.00 92.19 293 SER A CA 1
ATOM 2220 C C . SER A 1 293 ? 4.185 -12.216 -16.346 1.00 92.19 293 SER A C 1
ATOM 2222 O O . SER A 1 293 ? 3.953 -11.143 -16.902 1.00 92.19 293 SER A O 1
ATOM 2224 N N . GLY A 1 294 ? 5.063 -13.100 -16.831 1.00 94.31 294 GLY A N 1
ATOM 2225 C CA . GLY A 1 294 ? 5.834 -12.898 -18.062 1.00 94.31 294 GLY A CA 1
ATOM 2226 C C . GLY A 1 294 ? 7.080 -12.022 -17.899 1.00 94.31 294 GLY A C 1
ATOM 2227 O O . GLY A 1 294 ? 7.431 -11.571 -16.799 1.00 94.31 294 GLY A O 1
ATOM 2228 N N . GLU A 1 295 ? 7.740 -11.791 -19.027 1.00 95.56 295 GLU A N 1
ATOM 2229 C CA . GLU A 1 295 ? 9.019 -11.098 -19.190 1.00 95.56 295 GLU A CA 1
ATOM 2230 C C . GLU A 1 295 ? 8.922 -9.657 -18.688 1.00 95.56 295 GLU A C 1
ATOM 2232 O O . GLU A 1 295 ? 9.721 -9.234 -17.854 1.00 95.56 295 GLU A O 1
ATOM 2237 N N . VAL A 1 296 ? 7.881 -8.925 -19.104 1.00 95.75 296 VAL A N 1
ATOM 2238 C CA . VAL A 1 296 ? 7.660 -7.523 -18.709 1.00 95.75 296 VAL A CA 1
ATOM 2239 C C . VAL A 1 296 ? 7.442 -7.390 -17.202 1.00 95.75 296 VAL A C 1
ATOM 2241 O O . VAL A 1 296 ? 8.023 -6.508 -16.573 1.00 95.75 296 VAL A O 1
ATOM 2244 N N . ALA A 1 297 ? 6.674 -8.292 -16.581 1.00 95.06 297 ALA A N 1
ATOM 2245 C CA . ALA A 1 297 ? 6.485 -8.287 -15.129 1.00 95.06 297 ALA A CA 1
ATOM 2246 C C . ALA A 1 297 ? 7.787 -8.591 -14.373 1.00 95.06 297 ALA A C 1
ATOM 2248 O O . ALA A 1 297 ? 8.036 -8.046 -13.296 1.00 95.06 297 ALA A O 1
ATOM 2249 N N . TRP A 1 298 ? 8.625 -9.475 -14.918 1.00 96.31 298 TRP A N 1
ATOM 2250 C CA . TRP A 1 298 ? 9.924 -9.799 -14.336 1.00 96.31 298 TRP A CA 1
ATOM 2251 C C . TRP A 1 298 ? 10.917 -8.638 -14.492 1.00 96.31 298 TRP A C 1
ATOM 2253 O O . TRP A 1 298 ? 11.559 -8.256 -13.511 1.00 96.31 298 TRP A O 1
ATOM 2263 N N . ALA A 1 299 ? 10.966 -8.014 -15.670 1.00 97.31 299 ALA A N 1
ATOM 2264 C CA . ALA A 1 299 ? 11.792 -6.847 -15.957 1.00 97.31 299 ALA A CA 1
ATOM 2265 C C . ALA A 1 299 ? 11.389 -5.635 -15.102 1.00 97.31 299 ALA A C 1
ATOM 2267 O O . ALA A 1 299 ? 12.259 -5.009 -14.506 1.00 97.31 299 ALA A O 1
ATOM 2268 N N . LEU A 1 300 ? 10.089 -5.364 -14.926 1.00 96.06 300 LEU A N 1
ATOM 2269 C CA . LEU A 1 300 ? 9.580 -4.329 -14.010 1.00 96.06 300 LEU A CA 1
ATOM 2270 C C . LEU A 1 300 ? 10.021 -4.548 -12.560 1.00 96.06 300 LEU A C 1
ATOM 2272 O O . LEU A 1 300 ? 10.394 -3.589 -11.883 1.00 96.06 300 LEU A O 1
ATOM 2276 N N . ARG A 1 301 ? 10.003 -5.799 -12.075 1.00 94.75 301 ARG A N 1
ATOM 2277 C CA . ARG A 1 301 ? 10.481 -6.136 -10.723 1.00 94.75 301 ARG A CA 1
ATOM 2278 C C . ARG A 1 301 ? 11.985 -5.904 -10.585 1.00 94.75 301 ARG A C 1
ATOM 2280 O O . ARG A 1 301 ? 12.407 -5.343 -9.578 1.00 94.75 301 ARG A O 1
ATOM 2287 N N . ARG A 1 302 ? 12.779 -6.300 -11.585 1.00 96.38 302 ARG A N 1
ATOM 2288 C CA . ARG A 1 302 ? 14.239 -6.105 -11.601 1.00 96.38 302 ARG A CA 1
ATOM 2289 C C . ARG A 1 302 ? 14.637 -4.640 -11.731 1.00 96.38 302 ARG A C 1
ATOM 2291 O O . ARG A 1 302 ? 15.450 -4.176 -10.946 1.00 96.38 302 ARG A O 1
ATOM 2298 N N . TRP A 1 303 ? 14.005 -3.896 -12.632 1.00 96.38 303 TRP A N 1
ATOM 2299 C CA . TRP A 1 303 ? 14.202 -2.456 -12.775 1.00 96.38 303 TRP A CA 1
ATOM 2300 C C . TRP A 1 303 ? 13.833 -1.711 -11.485 1.00 96.38 303 TRP A C 1
ATOM 2302 O O . TRP A 1 303 ? 14.650 -0.953 -10.976 1.00 96.38 303 TRP A O 1
ATOM 2312 N N . THR A 1 304 ? 12.673 -2.006 -10.879 1.00 93.06 304 THR A N 1
ATOM 2313 C CA . THR A 1 304 ? 12.289 -1.428 -9.574 1.00 93.06 304 THR A CA 1
ATOM 2314 C C . THR A 1 304 ? 13.349 -1.713 -8.503 1.00 93.06 304 THR A C 1
ATOM 2316 O O . THR A 1 304 ? 13.776 -0.779 -7.829 1.00 93.06 304 THR A O 1
ATOM 2319 N N . LEU A 1 305 ? 13.823 -2.964 -8.405 1.00 91.44 305 LEU A N 1
ATOM 2320 C CA . LEU A 1 305 ? 14.882 -3.377 -7.473 1.00 91.44 305 LEU A CA 1
ATOM 2321 C C . LEU A 1 305 ? 16.240 -2.714 -7.766 1.00 91.44 305 LEU A C 1
ATOM 2323 O O . LEU A 1 305 ? 17.010 -2.486 -6.841 1.00 91.44 305 LEU A O 1
ATOM 2327 N N . ALA A 1 306 ? 16.544 -2.388 -9.023 1.00 93.94 306 ALA A N 1
ATOM 2328 C CA . ALA A 1 306 ? 17.772 -1.688 -9.385 1.00 93.94 306 ALA A CA 1
ATOM 2329 C C . ALA A 1 306 ? 17.770 -0.238 -8.874 1.00 93.94 306 ALA A C 1
ATOM 2331 O O . ALA A 1 306 ? 18.753 0.219 -8.294 1.00 93.94 306 ALA A O 1
ATOM 2332 N N . LEU A 1 307 ? 16.649 0.478 -9.033 1.00 91.69 307 LEU A N 1
ATOM 2333 C CA . LEU A 1 307 ? 16.494 1.847 -8.512 1.00 91.69 307 LEU A CA 1
ATOM 2334 C C . LEU A 1 307 ? 16.636 1.911 -6.983 1.00 91.69 307 LEU A C 1
ATOM 2336 O O . LEU A 1 307 ? 17.002 2.946 -6.433 1.00 91.69 307 LEU A O 1
ATOM 2340 N N . ASP A 1 308 ? 16.370 0.785 -6.326 1.00 88.75 308 ASP A N 1
ATOM 2341 C CA . ASP A 1 308 ? 16.423 0.582 -4.884 1.00 88.75 308 ASP A CA 1
ATOM 2342 C C . ASP A 1 308 ? 17.835 0.268 -4.343 1.00 88.75 308 ASP A C 1
ATOM 2344 O O . ASP A 1 308 ? 18.006 0.162 -3.127 1.00 88.75 308 ASP A O 1
ATOM 2348 N N . ARG A 1 309 ? 18.842 0.109 -5.216 1.00 89.44 309 ARG A N 1
ATOM 2349 C CA . ARG A 1 309 ? 20.242 -0.143 -4.834 1.00 89.44 309 ARG A CA 1
ATOM 2350 C C . ARG A 1 309 ? 20.993 1.152 -4.523 1.00 89.44 309 ARG A C 1
ATOM 2352 O O . ARG A 1 309 ? 20.946 2.115 -5.291 1.00 89.44 309 ARG A O 1
ATOM 2359 N N . ASP A 1 310 ? 21.806 1.098 -3.468 1.00 87.38 310 ASP A N 1
ATOM 2360 C CA . ASP A 1 310 ? 22.792 2.134 -3.123 1.00 87.38 310 ASP A CA 1
ATOM 2361 C C . ASP A 1 310 ? 24.069 2.053 -3.983 1.00 87.38 310 ASP A C 1
ATOM 2363 O O . ASP A 1 310 ? 24.834 3.013 -4.082 1.00 87.38 310 ASP A O 1
ATOM 2367 N N . ARG A 1 311 ? 24.332 0.885 -4.581 1.00 90.62 311 ARG A N 1
ATOM 2368 C CA . ARG A 1 311 ? 25.576 0.565 -5.288 1.00 90.62 311 ARG A CA 1
ATOM 2369 C C . ARG A 1 311 ? 25.370 0.529 -6.802 1.00 90.62 311 ARG A C 1
ATOM 2371 O O . ARG A 1 311 ? 24.591 -0.307 -7.263 1.00 90.62 311 ARG A O 1
ATOM 2378 N N . PRO A 1 312 ? 26.074 1.359 -7.599 1.00 92.75 312 PRO A N 1
ATOM 2379 C CA . PRO A 1 312 ? 25.851 1.439 -9.042 1.00 92.75 312 PRO A CA 1
ATOM 2380 C C . PRO A 1 312 ? 26.167 0.124 -9.763 1.00 92.75 312 PRO A C 1
ATOM 2382 O O . PRO A 1 312 ? 25.593 -0.139 -10.815 1.00 92.75 312 PRO A O 1
ATOM 2385 N N . GLU A 1 313 ? 27.027 -0.729 -9.204 1.00 94.06 313 GLU A N 1
ATOM 2386 C CA . GLU A 1 313 ? 27.364 -2.021 -9.803 1.00 94.06 313 GLU A CA 1
ATOM 2387 C C . GLU A 1 313 ? 26.255 -3.074 -9.599 1.00 94.06 313 GLU A C 1
ATOM 2389 O O . GLU A 1 313 ? 25.972 -3.880 -10.489 1.00 94.06 313 GLU A O 1
ATOM 2394 N N . GLU A 1 314 ? 25.571 -3.032 -8.450 1.00 93.94 314 GLU A N 1
ATOM 2395 C CA . GLU A 1 314 ? 24.369 -3.840 -8.204 1.00 93.94 314 GLU A CA 1
ATOM 2396 C C . GLU A 1 314 ? 23.198 -3.335 -9.056 1.00 93.94 314 GLU A C 1
ATOM 2398 O O . GLU A 1 314 ? 22.509 -4.142 -9.682 1.00 93.94 314 GLU A O 1
ATOM 2403 N N . THR A 1 315 ? 23.029 -2.007 -9.154 1.00 94.88 315 THR A N 1
ATOM 2404 C CA . THR A 1 315 ? 22.063 -1.371 -10.065 1.00 94.88 315 THR A CA 1
ATOM 2405 C C . THR A 1 315 ? 22.285 -1.836 -11.502 1.00 94.88 315 THR A C 1
ATOM 2407 O O . THR A 1 315 ? 21.346 -2.296 -12.143 1.00 94.88 315 THR A O 1
ATOM 2410 N N . LEU A 1 316 ? 23.527 -1.766 -12.001 1.00 96.69 316 LEU A N 1
ATOM 2411 C CA . LEU A 1 316 ? 23.893 -2.201 -13.351 1.00 96.69 316 LEU A CA 1
ATOM 2412 C C . LEU A 1 316 ? 23.471 -3.652 -13.608 1.00 96.69 316 LEU A C 1
ATOM 2414 O O . LEU A 1 316 ? 22.869 -3.939 -14.641 1.00 96.69 316 LEU A O 1
ATOM 2418 N N . THR A 1 317 ? 23.749 -4.543 -12.655 1.00 96.69 317 THR A N 1
ATOM 2419 C CA . THR A 1 317 ? 23.414 -5.969 -12.760 1.00 96.69 317 THR A CA 1
ATOM 2420 C C . THR A 1 317 ? 21.897 -6.183 -12.817 1.00 96.69 317 THR A C 1
ATOM 2422 O O . THR A 1 317 ? 21.404 -6.866 -13.714 1.00 96.69 317 THR A O 1
ATOM 2425 N N . ASP A 1 318 ? 21.119 -5.572 -11.913 1.00 97.62 318 ASP A N 1
ATOM 2426 C CA . ASP A 1 318 ? 19.653 -5.705 -11.925 1.00 97.62 318 ASP A CA 1
ATOM 2427 C C . ASP A 1 318 ? 19.008 -5.051 -13.174 1.00 97.62 318 ASP A C 1
ATOM 2429 O O . ASP A 1 318 ? 18.043 -5.600 -13.714 1.00 97.62 318 ASP A O 1
ATOM 2433 N N . LEU A 1 319 ? 19.559 -3.945 -13.699 1.00 97.88 319 LEU A N 1
ATOM 2434 C CA . LEU A 1 319 ? 19.108 -3.329 -14.959 1.00 97.88 319 LEU A CA 1
ATOM 2435 C C . LEU A 1 319 ? 19.428 -4.194 -16.186 1.00 97.88 319 LEU A C 1
ATOM 2437 O O . LEU A 1 319 ? 18.556 -4.398 -17.030 1.00 97.88 319 LEU A O 1
ATOM 2441 N N . LEU A 1 320 ? 20.648 -4.725 -16.305 1.00 97.81 320 LEU A N 1
ATOM 2442 C CA . LEU A 1 320 ? 21.020 -5.591 -17.430 1.00 97.81 320 LEU A CA 1
ATOM 2443 C C . LEU A 1 320 ? 20.264 -6.918 -17.390 1.00 97.81 320 LEU A C 1
ATOM 2445 O O . LEU A 1 320 ? 19.861 -7.415 -18.440 1.00 97.81 320 LEU A O 1
ATOM 2449 N N . LEU A 1 321 ? 19.995 -7.461 -16.200 1.00 97.69 321 LEU A N 1
ATOM 2450 C CA . LEU A 1 321 ? 19.046 -8.559 -16.034 1.00 97.69 321 LEU A CA 1
ATOM 2451 C C . LEU A 1 321 ? 17.673 -8.179 -16.610 1.00 97.69 321 LEU A C 1
ATOM 2453 O O . LEU A 1 321 ? 17.187 -8.890 -17.490 1.00 97.69 321 LEU A O 1
ATOM 2457 N N . ALA A 1 322 ? 17.080 -7.056 -16.179 1.00 97.88 322 ALA A N 1
ATOM 2458 C CA . ALA A 1 322 ? 15.786 -6.582 -16.690 1.00 97.88 322 ALA A CA 1
ATOM 2459 C C . ALA A 1 322 ? 15.769 -6.439 -18.223 1.00 97.88 322 ALA A C 1
ATOM 2461 O O . ALA A 1 322 ? 14.824 -6.888 -18.868 1.00 97.88 322 ALA A O 1
ATOM 2462 N N . ALA A 1 323 ? 16.829 -5.870 -18.802 1.00 98.00 323 ALA A N 1
ATOM 2463 C CA . ALA A 1 323 ? 16.974 -5.689 -20.243 1.00 98.00 323 ALA A CA 1
ATOM 2464 C C . ALA A 1 323 ? 17.045 -7.030 -21.000 1.00 98.00 323 ALA A C 1
ATOM 2466 O O . ALA A 1 323 ? 16.373 -7.203 -22.016 1.00 98.00 323 ALA A O 1
ATOM 2467 N N . ARG A 1 324 ? 17.817 -8.000 -20.488 1.00 97.38 324 ARG A N 1
ATOM 2468 C CA . ARG A 1 324 ? 17.979 -9.333 -21.099 1.00 97.38 324 ARG A CA 1
ATOM 2469 C C . ARG A 1 324 ? 16.677 -10.118 -21.153 1.00 97.38 324 ARG A C 1
ATOM 2471 O O . ARG A 1 324 ? 16.392 -10.731 -22.173 1.00 97.38 324 ARG A O 1
ATOM 2478 N N . ALA A 1 325 ? 15.861 -10.052 -20.102 1.00 96.19 325 ALA A N 1
ATOM 2479 C CA . ALA A 1 325 ? 14.559 -10.719 -20.095 1.00 96.19 325 ALA A CA 1
ATOM 2480 C C . ALA A 1 325 ? 13.594 -10.186 -21.170 1.00 96.19 325 ALA A C 1
ATOM 2482 O O . ALA A 1 325 ? 12.707 -10.920 -21.583 1.00 96.19 325 ALA A O 1
ATOM 2483 N N . LEU A 1 326 ? 13.763 -8.936 -21.617 1.00 96.81 326 LEU A N 1
ATOM 2484 C CA . LEU A 1 326 ? 12.941 -8.326 -22.668 1.00 96.81 326 LEU A CA 1
ATOM 2485 C C . LEU A 1 326 ? 13.513 -8.514 -24.080 1.00 96.81 326 LEU A C 1
ATOM 2487 O O . LEU A 1 326 ? 12.746 -8.595 -25.032 1.00 96.81 326 LEU A O 1
ATOM 2491 N N . LEU A 1 327 ? 14.843 -8.486 -24.222 1.00 97.50 327 LEU A N 1
ATOM 2492 C CA . LEU A 1 327 ? 15.519 -8.257 -25.509 1.00 97.50 327 LEU A CA 1
ATOM 2493 C C . LEU A 1 327 ? 16.646 -9.251 -25.818 1.00 97.50 327 LEU A C 1
ATOM 2495 O O . LEU A 1 327 ? 17.290 -9.130 -26.858 1.00 97.50 327 LEU A O 1
ATOM 2499 N N . GLU A 1 328 ? 16.934 -10.204 -24.935 1.00 96.12 328 GLU A N 1
ATOM 2500 C CA . GLU A 1 328 ? 17.969 -11.223 -25.143 1.00 96.12 328 GLU A CA 1
ATOM 2501 C C . GLU A 1 328 ? 17.544 -12.593 -24.561 1.00 96.12 328 GLU A C 1
ATOM 2503 O O . GLU A 1 328 ? 18.244 -13.151 -23.707 1.00 96.12 328 GLU A O 1
ATOM 2508 N N . PRO A 1 329 ? 16.396 -13.162 -24.997 1.00 94.75 329 PRO A N 1
ATOM 2509 C CA . PRO A 1 329 ? 15.956 -14.498 -24.581 1.00 94.75 329 PRO A CA 1
ATOM 2510 C C . PRO A 1 329 ? 16.940 -15.608 -24.990 1.00 94.75 329 PRO A C 1
ATOM 2512 O O . PRO A 1 329 ? 16.981 -16.662 -24.357 1.00 94.75 329 PRO A O 1
ATOM 2515 N N . GLU A 1 330 ? 17.778 -15.371 -26.004 1.00 93.56 330 GLU A N 1
ATOM 2516 C CA . GLU A 1 330 ? 18.863 -16.269 -26.425 1.00 93.56 330 GLU A CA 1
ATOM 2517 C C . GLU A 1 330 ? 20.057 -16.268 -25.446 1.00 93.56 330 GLU A C 1
ATOM 2519 O O . GLU A 1 330 ? 20.961 -17.104 -25.544 1.00 93.56 330 GLU A O 1
ATOM 2524 N N . GLY A 1 331 ? 20.064 -15.339 -24.486 1.00 90.50 331 GLY A N 1
ATOM 2525 C CA . GLY A 1 331 ? 21.077 -15.193 -23.449 1.00 90.50 331 GLY A CA 1
ATOM 2526 C C . GLY A 1 331 ? 22.296 -14.344 -23.851 1.00 90.50 331 GLY A C 1
ATOM 2527 O O . GLY A 1 331 ? 22.539 -14.080 -25.031 1.00 90.50 331 GLY A O 1
ATOM 2528 N N . PRO A 1 332 ? 23.132 -13.951 -22.868 1.00 88.12 332 PRO A N 1
ATOM 2529 C CA . PRO A 1 332 ? 24.165 -12.908 -22.999 1.00 88.12 332 PRO A CA 1
ATOM 2530 C C . PRO A 1 332 ? 25.301 -13.203 -23.988 1.00 88.12 332 PRO A C 1
ATOM 2532 O O . PRO A 1 332 ? 26.170 -12.360 -24.199 1.00 88.12 332 PRO A O 1
ATOM 2535 N N . ARG A 1 333 ? 25.327 -14.399 -24.588 1.00 89.88 333 ARG A N 1
ATOM 2536 C CA . ARG A 1 333 ? 26.264 -14.756 -25.662 1.00 89.88 333 ARG A CA 1
ATOM 2537 C C . ARG A 1 333 ? 25.821 -14.237 -27.032 1.00 89.88 333 ARG A C 1
ATOM 2539 O O . ARG A 1 333 ? 26.628 -14.279 -27.954 1.00 89.88 333 ARG A O 1
ATOM 2546 N N . SER A 1 334 ? 24.579 -13.763 -27.180 1.00 91.75 334 SER A N 1
ATOM 2547 C CA . SER A 1 334 ? 24.097 -13.205 -28.450 1.00 91.75 334 SER A CA 1
ATOM 2548 C C . SER A 1 334 ? 24.789 -11.880 -28.794 1.00 91.75 334 SER A C 1
ATOM 2550 O O . SER A 1 334 ? 25.027 -11.592 -29.966 1.00 91.75 334 SER A O 1
ATOM 2552 N N . GLY A 1 335 ? 25.093 -11.061 -27.776 1.00 92.94 335 GLY A N 1
ATOM 2553 C CA . GLY A 1 335 ? 25.647 -9.715 -27.939 1.00 92.94 335 GLY A CA 1
ATOM 2554 C C . GLY A 1 335 ? 24.661 -8.690 -28.521 1.00 92.94 335 GLY A C 1
ATOM 2555 O O . GLY A 1 335 ? 25.027 -7.528 -28.704 1.00 92.94 335 GLY A O 1
ATOM 2556 N N . ARG A 1 336 ? 23.409 -9.083 -28.801 1.00 96.31 336 ARG A N 1
ATOM 2557 C CA . ARG A 1 336 ? 22.406 -8.251 -29.489 1.00 96.31 336 ARG A CA 1
ATOM 2558 C C . ARG A 1 336 ? 21.732 -7.224 -28.584 1.00 96.31 336 ARG A C 1
ATOM 2560 O O . ARG A 1 336 ? 21.226 -6.224 -29.092 1.00 96.31 336 ARG A O 1
ATOM 2567 N N . LEU A 1 337 ? 21.771 -7.424 -27.262 1.00 97.25 337 LEU A N 1
ATOM 2568 C CA . LEU A 1 337 ? 21.103 -6.587 -26.256 1.00 97.25 337 LEU A CA 1
ATOM 2569 C C . LEU A 1 337 ? 21.284 -5.078 -26.487 1.00 97.25 337 LEU A C 1
ATOM 2571 O O . LEU A 1 337 ? 20.316 -4.322 -26.501 1.00 97.25 337 LEU A O 1
ATOM 2575 N N . ALA A 1 338 ? 22.530 -4.643 -26.689 1.00 97.69 338 ALA A N 1
ATOM 2576 C CA . ALA A 1 338 ? 22.868 -3.232 -26.847 1.00 97.69 338 ALA A CA 1
ATOM 2577 C C . ALA A 1 338 ? 22.334 -2.627 -28.157 1.00 97.69 338 ALA A C 1
ATOM 2579 O O . ALA A 1 338 ? 21.961 -1.455 -28.178 1.00 97.69 338 ALA A O 1
ATOM 2580 N N . GLY A 1 339 ? 22.288 -3.416 -29.236 1.00 97.50 339 GLY A N 1
ATOM 2581 C CA . GLY A 1 339 ? 21.711 -3.007 -30.517 1.00 97.50 339 GLY A CA 1
ATOM 2582 C C . GLY A 1 339 ? 20.189 -2.919 -30.443 1.00 97.50 339 GLY A C 1
ATOM 2583 O O . GLY A 1 339 ? 19.626 -1.879 -30.778 1.00 97.50 339 GLY A O 1
ATOM 2584 N N . ARG A 1 340 ? 19.539 -3.968 -29.920 1.00 97.88 340 ARG A N 1
ATOM 2585 C CA . ARG A 1 340 ? 18.077 -4.046 -29.767 1.00 97.88 340 ARG A CA 1
ATOM 2586 C C . ARG A 1 340 ? 17.529 -2.950 -28.846 1.00 97.88 340 ARG A C 1
ATOM 2588 O O . ARG A 1 340 ? 16.593 -2.252 -29.221 1.00 97.88 340 ARG A O 1
ATOM 2595 N N . LEU A 1 341 ? 18.147 -2.720 -27.682 1.00 97.56 341 LEU A N 1
ATOM 2596 C CA . LEU A 1 341 ? 17.711 -1.652 -26.771 1.00 97.56 341 LEU A CA 1
ATOM 2597 C C . LEU A 1 341 ? 17.916 -0.260 -27.389 1.00 97.56 341 LEU A C 1
ATOM 2599 O O . LEU A 1 341 ? 17.035 0.591 -27.299 1.00 97.56 341 LEU A O 1
ATOM 2603 N N . ALA A 1 342 ? 19.037 -0.030 -28.081 1.00 97.12 342 ALA A N 1
ATOM 2604 C CA . ALA A 1 342 ? 19.252 1.233 -28.782 1.00 97.12 342 ALA A CA 1
ATOM 2605 C C . ALA A 1 342 ? 18.273 1.448 -29.949 1.00 97.12 342 ALA A C 1
ATOM 2607 O O . ALA A 1 342 ? 17.940 2.595 -30.238 1.00 97.12 342 ALA 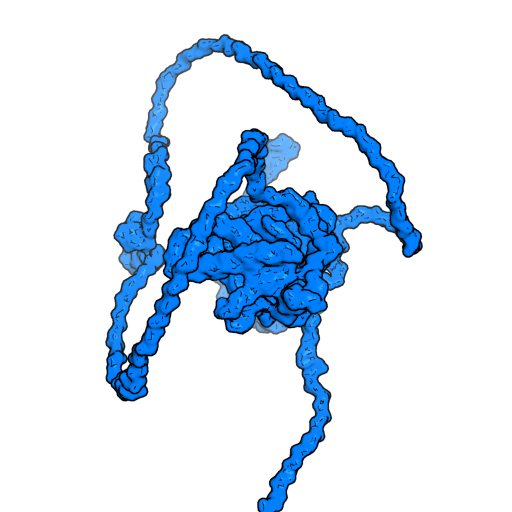A O 1
ATOM 2608 N N . ALA A 1 343 ? 17.807 0.379 -30.605 1.00 96.56 343 ALA A N 1
ATOM 2609 C CA . ALA A 1 343 ? 16.804 0.452 -31.666 1.00 96.56 343 ALA A CA 1
ATOM 2610 C C . ALA A 1 343 ? 15.451 0.972 -31.160 1.00 96.56 343 ALA A C 1
ATOM 2612 O O . ALA A 1 343 ? 14.830 1.797 -31.827 1.00 96.56 343 ALA A O 1
ATOM 2613 N N . LEU A 1 344 ? 15.048 0.553 -29.956 1.00 96.06 344 LEU A N 1
ATOM 2614 C CA . LEU A 1 344 ? 13.810 0.995 -29.306 1.00 96.06 344 LEU A CA 1
ATOM 2615 C C . LEU A 1 344 ? 13.917 2.389 -28.663 1.00 96.06 344 LEU A C 1
ATOM 2617 O O . LEU A 1 344 ? 12.910 3.082 -28.548 1.00 96.06 344 LEU A O 1
ATOM 2621 N N . CYS A 1 345 ? 15.112 2.806 -28.230 1.00 95.62 345 CYS A N 1
ATOM 2622 C CA . CYS A 1 345 ? 15.303 4.065 -27.495 1.00 95.62 345 CYS A CA 1
ATOM 2623 C C . CYS A 1 345 ? 15.840 5.239 -28.334 1.00 95.62 345 CYS A C 1
ATOM 2625 O O . CYS A 1 345 ? 15.800 6.372 -27.855 1.00 95.62 345 CYS A O 1
ATOM 2627 N N . ALA A 1 346 ? 16.384 5.008 -29.535 1.00 94.44 346 ALA A N 1
ATOM 2628 C CA . ALA A 1 346 ? 17.056 6.051 -30.315 1.00 94.44 346 ALA A CA 1
ATOM 2629 C C . ALA A 1 346 ? 16.955 5.870 -31.842 1.00 94.44 346 ALA A C 1
ATOM 2631 O O . ALA A 1 346 ? 16.793 4.768 -32.378 1.00 94.44 346 ALA A O 1
ATOM 2632 N N . VAL A 1 347 ? 17.112 6.992 -32.548 1.00 91.75 347 VAL A N 1
ATOM 2633 C CA . VAL A 1 347 ? 16.950 7.125 -34.005 1.00 91.75 347 VAL A CA 1
ATOM 2634 C C . VAL A 1 347 ? 18.279 7.447 -34.698 1.00 91.75 347 VAL A C 1
ATOM 2636 O O . VAL A 1 347 ? 19.189 8.010 -34.081 1.00 91.75 347 VAL A O 1
ATOM 2639 N N . GLY A 1 348 ? 18.408 7.085 -35.979 1.00 91.62 348 GLY A N 1
ATOM 2640 C CA . GLY A 1 348 ? 19.568 7.420 -36.826 1.00 91.62 348 GLY A CA 1
ATOM 2641 C C . GLY A 1 348 ? 20.957 7.240 -36.176 1.00 91.62 348 GLY A C 1
ATOM 2642 O O . GLY A 1 348 ? 21.282 6.199 -35.604 1.00 91.62 348 GLY A O 1
ATOM 2643 N N . ASP A 1 349 ? 21.799 8.275 -36.254 1.00 92.50 349 ASP A N 1
ATOM 2644 C CA . ASP A 1 349 ? 23.160 8.284 -35.688 1.00 92.50 349 ASP A CA 1
ATOM 2645 C C . ASP A 1 349 ? 23.203 8.059 -34.167 1.00 92.50 349 ASP A C 1
ATOM 2647 O O . ASP A 1 349 ? 24.184 7.519 -33.638 1.00 92.50 349 ASP A O 1
ATOM 2651 N N . GLU A 1 350 ? 22.164 8.484 -33.443 1.00 93.75 350 GLU A N 1
ATOM 2652 C CA . GLU A 1 350 ? 22.109 8.383 -31.984 1.00 93.75 350 GLU A CA 1
ATOM 2653 C C . GLU A 1 350 ? 21.983 6.928 -31.538 1.00 93.75 350 GLU A C 1
ATOM 2655 O O . GLU A 1 350 ? 22.681 6.535 -30.600 1.00 93.75 350 GLU A O 1
ATOM 2660 N N . ARG A 1 351 ? 21.231 6.101 -32.282 1.00 95.38 351 ARG A N 1
ATOM 2661 C CA . ARG A 1 351 ? 21.151 4.639 -32.096 1.00 95.38 351 ARG A CA 1
ATOM 2662 C C . ARG A 1 351 ? 22.534 4.002 -32.052 1.00 95.38 351 ARG A C 1
ATOM 2664 O O . ARG A 1 351 ? 22.877 3.310 -31.096 1.00 95.38 351 ARG A O 1
ATOM 2671 N N . THR A 1 352 ? 23.377 4.301 -33.038 1.00 95.94 352 THR A N 1
ATOM 2672 C CA . THR A 1 352 ? 24.729 3.723 -33.128 1.00 95.94 352 THR A CA 1
ATOM 2673 C C . THR A 1 352 ? 25.640 4.200 -31.987 1.00 95.94 352 THR A C 1
ATOM 2675 O O . THR A 1 352 ? 26.527 3.464 -31.541 1.00 95.94 352 THR A O 1
ATOM 2678 N N . ARG A 1 353 ? 25.445 5.430 -31.490 1.00 96.62 353 ARG A N 1
ATOM 2679 C CA . ARG A 1 353 ? 26.191 5.969 -30.336 1.00 96.62 353 ARG A CA 1
ATOM 2680 C C . ARG A 1 353 ? 25.715 5.354 -29.017 1.00 96.62 353 ARG A C 1
ATOM 2682 O O . ARG A 1 353 ? 26.560 5.025 -28.185 1.00 96.62 353 ARG A O 1
ATOM 2689 N N . LEU A 1 354 ? 24.403 5.184 -28.843 1.00 96.50 354 LEU A N 1
ATOM 2690 C CA . LEU A 1 354 ? 23.779 4.566 -27.672 1.00 96.50 354 LEU A CA 1
ATOM 2691 C C . LEU A 1 354 ? 24.144 3.080 -27.579 1.00 96.50 354 LEU A C 1
ATOM 2693 O O . LEU A 1 354 ? 24.663 2.660 -26.549 1.00 96.50 354 LEU A O 1
ATOM 2697 N N . ALA A 1 355 ? 24.035 2.317 -28.672 1.00 97.56 355 ALA A N 1
ATOM 2698 C CA . ALA A 1 355 ? 24.467 0.917 -28.725 1.00 97.56 355 ALA A CA 1
ATOM 2699 C C . ALA A 1 355 ? 25.933 0.747 -28.275 1.00 97.56 355 ALA A C 1
ATOM 2701 O O . ALA A 1 355 ? 26.251 -0.126 -27.469 1.00 97.56 355 ALA A O 1
ATOM 2702 N N . ARG A 1 356 ? 26.833 1.647 -28.702 1.00 97.50 356 ARG A N 1
ATOM 2703 C CA . ARG A 1 356 ? 28.240 1.668 -28.255 1.00 97.50 356 ARG A CA 1
ATOM 2704 C C . ARG A 1 356 ? 28.442 2.073 -26.787 1.00 97.50 356 ARG A C 1
ATOM 2706 O O . ARG A 1 356 ? 29.506 1.785 -26.237 1.00 97.50 356 ARG A O 1
ATOM 2713 N N . ARG A 1 357 ? 27.499 2.763 -26.135 1.00 96.81 357 ARG A N 1
ATOM 2714 C CA . ARG A 1 357 ? 27.523 2.999 -24.673 1.00 96.81 357 ARG A CA 1
ATOM 2715 C C . ARG A 1 357 ? 27.003 1.773 -23.920 1.00 96.81 357 ARG A C 1
ATOM 2717 O O . ARG A 1 357 ? 27.704 1.263 -23.050 1.00 96.81 357 ARG A O 1
ATOM 2724 N N . LEU A 1 358 ? 25.857 1.239 -24.338 1.00 97.12 358 LEU A N 1
ATOM 2725 C CA . LEU A 1 358 ? 25.219 0.060 -23.747 1.00 97.12 358 LEU A CA 1
ATOM 2726 C C . LEU A 1 358 ? 26.102 -1.199 -23.825 1.00 97.12 358 LEU A C 1
ATOM 2728 O O . LEU A 1 358 ? 26.230 -1.921 -22.839 1.00 97.12 358 LEU A O 1
ATOM 2732 N N . ALA A 1 359 ? 26.791 -1.430 -24.947 1.00 96.62 359 ALA A N 1
ATOM 2733 C CA . ALA A 1 359 ? 27.723 -2.553 -25.085 1.00 96.62 359 ALA A CA 1
ATOM 2734 C C . ALA A 1 359 ? 28.906 -2.466 -24.099 1.00 96.62 359 ALA A C 1
ATOM 2736 O O . ALA A 1 359 ? 29.336 -3.481 -23.556 1.00 96.62 359 ALA A O 1
ATOM 2737 N N . ARG A 1 360 ? 29.402 -1.253 -23.811 1.00 95.38 360 ARG A N 1
ATOM 2738 C CA . ARG A 1 360 ? 30.457 -1.042 -22.804 1.00 95.38 360 ARG A CA 1
ATOM 2739 C C . ARG A 1 360 ? 29.957 -1.297 -21.384 1.00 95.38 360 ARG A C 1
ATOM 2741 O O . ARG A 1 360 ? 30.696 -1.875 -20.598 1.00 95.38 360 ARG A O 1
ATOM 2748 N N . LEU A 1 361 ? 28.710 -0.940 -21.071 1.00 95.75 361 LEU A N 1
ATOM 2749 C CA . LEU A 1 361 ? 28.087 -1.284 -19.786 1.00 95.75 361 LEU A CA 1
ATOM 2750 C C . LEU A 1 361 ? 27.950 -2.800 -19.590 1.00 95.75 361 LEU A C 1
ATOM 2752 O O . LEU A 1 361 ? 28.255 -3.299 -18.511 1.00 95.75 361 LEU A O 1
ATOM 2756 N N . ALA A 1 362 ? 27.561 -3.540 -20.633 1.00 94.44 362 ALA A N 1
ATOM 2757 C CA . ALA A 1 362 ? 27.471 -5.000 -20.573 1.00 94.44 362 ALA A CA 1
ATOM 2758 C C . ALA A 1 362 ? 28.839 -5.678 -20.343 1.00 94.44 362 ALA A C 1
ATOM 2760 O O . ALA A 1 362 ? 28.919 -6.656 -19.604 1.00 94.44 362 ALA A O 1
ATOM 2761 N N . LEU A 1 363 ? 29.921 -5.145 -20.923 1.00 93.75 363 LEU A N 1
ATOM 2762 C CA . LEU A 1 363 ? 31.288 -5.606 -20.636 1.00 93.75 363 LEU A CA 1
ATOM 2763 C C . LEU A 1 363 ? 31.728 -5.237 -19.210 1.00 93.75 363 LEU A C 1
ATOM 2765 O O . LEU A 1 363 ? 32.303 -6.063 -18.506 1.00 93.75 363 LEU A O 1
ATOM 2769 N N . GLN A 1 364 ? 31.411 -4.025 -18.748 1.00 93.62 364 GLN A N 1
ATOM 2770 C CA . GLN A 1 364 ? 31.770 -3.562 -17.406 1.00 93.62 364 GLN A CA 1
ATOM 2771 C C . GLN A 1 364 ? 31.084 -4.378 -16.293 1.00 93.62 364 GLN A C 1
ATOM 2773 O O . GLN A 1 364 ? 31.694 -4.628 -15.255 1.00 93.62 364 GLN A O 1
ATOM 2778 N N . GLU A 1 365 ? 29.853 -4.851 -16.510 1.00 94.75 365 GLU A N 1
ATOM 2779 C CA . GLU A 1 365 ? 29.188 -5.813 -15.616 1.00 94.75 365 GLU A CA 1
ATOM 2780 C C . GLU A 1 365 ? 30.010 -7.107 -15.476 1.00 94.75 365 GLU A C 1
ATOM 2782 O O . GLU A 1 365 ? 30.266 -7.559 -14.359 1.00 94.75 365 GLU A O 1
ATOM 2787 N N . GLN A 1 366 ? 30.484 -7.673 -16.593 1.00 92.69 366 GLN A N 1
ATOM 2788 C CA . GLN A 1 366 ? 31.314 -8.884 -16.586 1.00 92.69 366 GLN A CA 1
ATOM 2789 C C . GLN A 1 366 ? 32.638 -8.664 -15.844 1.00 92.69 366 GLN A C 1
ATOM 2791 O O . GLN A 1 366 ? 33.055 -9.530 -15.074 1.00 92.69 366 GLN A O 1
ATOM 2796 N N . GLU A 1 367 ? 33.275 -7.501 -16.017 1.00 92.38 367 GLU A N 1
ATOM 2797 C CA . GLU A 1 367 ? 34.483 -7.142 -15.267 1.00 92.38 367 GLU A CA 1
ATOM 2798 C C . GLU A 1 367 ? 34.228 -7.072 -13.754 1.00 92.38 367 GLU A C 1
ATOM 2800 O O . GLU A 1 367 ? 35.020 -7.616 -12.978 1.00 92.38 367 GLU A O 1
ATOM 2805 N N . VAL A 1 368 ? 33.125 -6.451 -13.316 1.00 90.38 368 VAL A N 1
ATOM 2806 C CA . VAL A 1 368 ? 32.770 -6.393 -11.886 1.00 90.38 368 VAL A CA 1
ATOM 2807 C C . VAL A 1 368 ? 32.478 -7.789 -11.331 1.00 90.38 368 VAL A C 1
ATOM 2809 O O . VAL A 1 368 ? 32.981 -8.127 -10.258 1.00 90.38 368 VAL A O 1
ATOM 2812 N N . ILE A 1 369 ? 31.724 -8.623 -12.058 1.00 91.56 369 ILE A N 1
ATOM 2813 C CA . ILE A 1 369 ? 31.428 -10.011 -11.658 1.00 91.56 369 ILE A CA 1
ATOM 2814 C C . ILE A 1 369 ? 32.720 -10.837 -11.541 1.00 91.56 369 ILE A C 1
ATOM 2816 O O . ILE A 1 369 ? 32.865 -11.623 -10.605 1.00 91.56 369 ILE A O 1
ATOM 2820 N N . ALA A 1 370 ? 33.696 -10.613 -12.426 1.00 92.44 370 ALA A N 1
ATOM 2821 C CA . ALA A 1 370 ? 35.029 -11.216 -12.353 1.00 92.44 370 ALA A CA 1
ATOM 2822 C C . ALA A 1 370 ? 35.914 -10.657 -11.212 1.00 92.44 370 ALA A C 1
ATOM 2824 O O . ALA A 1 370 ? 37.070 -11.059 -11.068 1.00 92.44 370 ALA A O 1
ATOM 2825 N N . GLY A 1 371 ? 35.401 -9.734 -10.390 1.00 90.62 371 GLY A N 1
ATOM 2826 C CA . GLY A 1 371 ? 36.112 -9.146 -9.254 1.00 90.62 371 GLY A CA 1
ATOM 2827 C C . GLY A 1 371 ? 37.043 -7.983 -9.614 1.00 90.62 371 GLY A C 1
ATOM 2828 O O . GLY A 1 371 ? 37.881 -7.599 -8.787 1.00 90.62 371 GLY A O 1
ATOM 2829 N N . SER A 1 372 ? 36.919 -7.403 -10.815 1.00 86.69 372 SER A N 1
ATOM 2830 C CA . SER A 1 372 ? 37.651 -6.186 -11.183 1.00 86.69 372 SER A CA 1
ATOM 2831 C C . SER A 1 372 ? 37.289 -5.047 -10.233 1.00 86.69 372 SER A C 1
ATOM 2833 O O . SER A 1 372 ? 36.125 -4.718 -10.019 1.00 86.69 372 SER A O 1
ATOM 2835 N N . ARG A 1 373 ? 38.313 -4.404 -9.663 1.00 71.19 373 ARG A N 1
ATOM 2836 C CA . ARG A 1 373 ? 38.149 -3.245 -8.767 1.00 71.19 373 ARG A CA 1
ATOM 2837 C C . ARG A 1 373 ? 38.127 -1.906 -9.508 1.00 71.19 373 ARG A C 1
ATOM 2839 O O . ARG A 1 373 ? 38.116 -0.858 -8.865 1.00 71.19 373 ARG A O 1
ATOM 2846 N N . ARG A 1 374 ? 38.184 -1.918 -10.844 1.00 78.38 374 ARG A N 1
ATOM 2847 C CA . ARG A 1 374 ? 38.140 -0.706 -11.670 1.00 78.38 374 ARG A CA 1
ATOM 2848 C C . ARG A 1 374 ? 36.691 -0.359 -11.985 1.00 78.38 374 ARG A C 1
ATOM 2850 O O . ARG A 1 374 ? 36.163 -0.721 -13.025 1.00 78.38 374 ARG A O 1
ATOM 2857 N N . VAL A 1 375 ? 36.061 0.348 -11.056 1.00 79.00 375 VAL A N 1
ATOM 2858 C CA . VAL A 1 375 ? 34.784 1.013 -11.312 1.00 79.00 375 VAL A CA 1
ATOM 2859 C C . VAL A 1 375 ? 35.084 2.382 -11.913 1.00 79.00 375 VAL A C 1
ATOM 2861 O O . VAL A 1 375 ? 35.713 3.224 -11.267 1.00 79.00 375 VAL A O 1
ATOM 2864 N N . ASP A 1 376 ? 34.663 2.590 -13.159 1.00 86.12 376 ASP A N 1
ATOM 2865 C CA . ASP A 1 376 ? 34.753 3.892 -13.815 1.00 86.12 376 ASP A CA 1
ATOM 2866 C C . ASP A 1 376 ? 33.955 4.952 -13.043 1.00 86.12 376 ASP A C 1
ATOM 2868 O O . ASP A 1 376 ? 32.859 4.691 -12.544 1.00 86.12 376 ASP A O 1
ATOM 2872 N N . ARG A 1 377 ? 34.494 6.174 -12.950 1.00 88.75 377 ARG A N 1
ATOM 2873 C CA . ARG A 1 377 ? 33.895 7.250 -12.137 1.00 88.75 377 ARG A CA 1
ATOM 2874 C C . ARG A 1 377 ? 32.548 7.747 -12.663 1.00 88.75 377 ARG A C 1
ATOM 2876 O O . ARG A 1 377 ? 31.761 8.251 -11.874 1.00 88.75 377 ARG A O 1
ATOM 2883 N N . ASP A 1 378 ? 32.311 7.602 -13.961 1.00 92.88 378 ASP A N 1
ATOM 2884 C CA . ASP A 1 378 ? 31.076 7.942 -14.673 1.00 92.88 378 ASP A CA 1
ATOM 2885 C C . ASP A 1 378 ? 30.111 6.744 -14.794 1.00 92.88 378 ASP A C 1
ATOM 2887 O O . ASP A 1 378 ? 29.108 6.827 -15.501 1.00 92.88 378 ASP A O 1
ATOM 2891 N N . LEU A 1 379 ? 30.377 5.620 -14.105 1.00 93.19 379 LEU A N 1
ATOM 2892 C CA . LEU A 1 379 ? 29.422 4.509 -14.043 1.00 93.19 379 LEU A CA 1
ATOM 2893 C C . LEU A 1 379 ? 28.029 4.944 -13.537 1.00 93.19 379 LEU A C 1
ATOM 2895 O O . LEU A 1 379 ? 27.064 4.499 -14.152 1.00 93.19 379 LEU A O 1
ATOM 2899 N N . PRO A 1 380 ? 27.873 5.782 -12.485 1.00 92.62 380 PRO A N 1
ATOM 2900 C CA . PRO A 1 380 ? 26.551 6.215 -12.027 1.00 92.62 380 PRO A CA 1
ATOM 2901 C C . PRO A 1 380 ? 25.734 6.890 -13.135 1.00 92.62 380 PRO A C 1
ATOM 2903 O O . PRO A 1 380 ? 24.620 6.455 -13.408 1.00 92.62 380 PRO A O 1
ATOM 2906 N N . ASP A 1 381 ? 26.326 7.850 -13.853 1.00 92.75 381 ASP A N 1
ATOM 2907 C CA . ASP A 1 381 ? 25.658 8.583 -14.937 1.00 92.75 381 ASP A CA 1
ATOM 2908 C C . ASP A 1 381 ? 25.225 7.642 -16.078 1.00 92.75 381 ASP A C 1
ATOM 2910 O O . ASP A 1 381 ? 24.128 7.759 -16.625 1.00 92.75 381 ASP A O 1
ATOM 2914 N N . ARG A 1 382 ? 26.072 6.659 -16.421 1.00 95.06 382 ARG A N 1
ATOM 2915 C CA . ARG A 1 382 ? 25.755 5.639 -17.437 1.00 95.06 382 ARG A CA 1
ATOM 2916 C C . ARG A 1 382 ? 24.697 4.630 -16.966 1.00 95.06 382 ARG A C 1
ATOM 2918 O O . ARG A 1 382 ? 23.938 4.108 -17.781 1.00 95.06 382 ARG A O 1
ATOM 2925 N N . VAL A 1 383 ? 24.649 4.337 -15.669 1.00 95.69 383 VAL A N 1
ATOM 2926 C CA . VAL A 1 383 ? 23.627 3.482 -15.050 1.00 95.69 383 VAL A CA 1
ATOM 2927 C C . VAL A 1 383 ? 22.273 4.184 -15.028 1.00 95.69 383 VAL A C 1
ATOM 2929 O O . VAL A 1 383 ? 21.270 3.545 -15.341 1.00 95.69 383 VAL A O 1
ATOM 2932 N N . ASP A 1 384 ? 22.241 5.484 -14.736 1.00 93.25 384 ASP A N 1
ATOM 2933 C CA . ASP A 1 384 ? 21.018 6.283 -14.811 1.00 93.25 384 ASP A CA 1
ATOM 2934 C C . ASP A 1 384 ? 20.544 6.432 -16.279 1.00 93.25 384 ASP A C 1
ATOM 2936 O O . ASP A 1 384 ? 19.356 6.255 -16.545 1.00 93.25 384 ASP A O 1
ATOM 2940 N N . GLU A 1 385 ? 21.450 6.590 -17.262 1.00 94.81 385 GLU A N 1
ATOM 2941 C CA . GLU A 1 385 ? 21.106 6.523 -18.702 1.00 94.81 385 GLU A CA 1
ATOM 2942 C C . GLU A 1 385 ? 20.429 5.186 -19.079 1.00 94.81 385 GLU A C 1
ATOM 2944 O O . GLU A 1 385 ? 19.395 5.173 -19.755 1.00 94.81 385 GLU A O 1
ATOM 2949 N N . LEU A 1 386 ? 20.974 4.050 -18.625 1.00 96.94 386 LEU A N 1
ATOM 2950 C CA . LEU A 1 386 ? 20.369 2.727 -18.838 1.00 96.94 386 LEU A CA 1
ATOM 2951 C C . LEU A 1 386 ? 19.014 2.593 -18.119 1.00 96.94 386 LEU A C 1
ATOM 2953 O O . LEU A 1 386 ? 18.080 2.002 -18.672 1.00 96.94 386 LEU A O 1
ATOM 2957 N N . ALA A 1 387 ? 18.890 3.141 -16.907 1.00 96.25 387 ALA A N 1
ATOM 2958 C CA . ALA A 1 387 ? 17.654 3.117 -16.133 1.00 96.25 387 ALA A CA 1
ATOM 2959 C C . ALA A 1 387 ? 16.527 3.895 -16.827 1.00 96.25 387 ALA A C 1
ATOM 2961 O O . ALA A 1 387 ? 15.398 3.397 -16.857 1.00 96.25 387 ALA A O 1
ATOM 2962 N N . ASP A 1 388 ? 16.830 5.055 -17.421 1.00 94.75 388 ASP A N 1
ATOM 2963 C CA . ASP A 1 388 ? 15.878 5.864 -18.193 1.00 94.75 388 ASP A CA 1
ATOM 2964 C C . ASP A 1 388 ? 15.521 5.225 -19.549 1.00 94.75 388 ASP A C 1
ATOM 2966 O O . ASP A 1 388 ? 14.350 5.246 -19.941 1.00 94.75 388 ASP A O 1
ATOM 2970 N N . CYS A 1 389 ? 16.475 4.578 -20.234 1.00 96.56 389 CYS A N 1
ATOM 2971 C CA . CYS A 1 389 ? 16.184 3.788 -21.441 1.00 96.56 389 CYS A CA 1
ATOM 2972 C C . CYS A 1 389 ? 15.183 2.659 -21.135 1.00 96.56 389 CYS A C 1
ATOM 2974 O O . CYS A 1 389 ? 14.168 2.505 -21.820 1.00 96.56 389 CYS A O 1
ATOM 2976 N N . LEU A 1 390 ? 15.427 1.897 -20.063 1.00 97.50 390 LEU A N 1
ATOM 2977 C CA . LEU A 1 390 ? 14.517 0.837 -19.623 1.00 97.50 390 LEU A CA 1
ATOM 2978 C C . LEU A 1 390 ? 13.185 1.388 -19.109 1.00 97.50 390 LEU A C 1
ATOM 2980 O O . LEU A 1 390 ? 12.148 0.795 -19.401 1.00 97.50 390 LEU A O 1
ATOM 2984 N N . ARG A 1 391 ? 13.181 2.533 -18.413 1.00 97.06 391 ARG A N 1
ATOM 2985 C CA . ARG A 1 391 ? 11.952 3.228 -18.001 1.00 97.06 391 ARG A CA 1
ATOM 2986 C C . ARG A 1 391 ? 11.064 3.517 -19.209 1.00 97.06 391 ARG A C 1
ATOM 2988 O O . ARG A 1 391 ? 9.875 3.225 -19.143 1.00 97.06 391 ARG A O 1
ATOM 2995 N N . ALA A 1 392 ? 11.624 4.051 -20.297 1.00 95.38 392 ALA A N 1
ATOM 2996 C CA . ALA A 1 392 ? 10.874 4.364 -21.514 1.00 95.38 392 ALA A CA 1
ATOM 2997 C C . ALA A 1 392 ? 10.244 3.107 -22.145 1.00 95.38 392 ALA A C 1
ATOM 2999 O O . ALA A 1 392 ? 9.028 3.064 -22.337 1.00 95.38 392 ALA A O 1
ATOM 3000 N N . VAL A 1 393 ? 11.031 2.044 -22.361 1.00 96.50 393 VAL A N 1
ATOM 3001 C CA . VAL A 1 393 ? 10.524 0.771 -22.915 1.00 96.50 393 VAL A CA 1
ATOM 3002 C C . VAL A 1 393 ? 9.440 0.164 -22.015 1.00 96.50 393 VAL A C 1
ATOM 3004 O O . VAL A 1 393 ? 8.367 -0.210 -22.491 1.00 96.50 393 VAL A O 1
ATOM 3007 N N . LEU A 1 394 ? 9.674 0.103 -20.700 1.00 96.62 394 LEU A N 1
ATOM 3008 C CA . LEU A 1 394 ? 8.719 -0.449 -19.735 1.00 96.62 394 LEU A CA 1
ATOM 3009 C C . LEU A 1 394 ? 7.437 0.394 -19.632 1.00 96.62 394 LEU A C 1
ATOM 3011 O O . LEU A 1 394 ? 6.344 -0.172 -19.542 1.00 96.62 394 LEU A O 1
ATOM 3015 N N . ARG A 1 395 ? 7.547 1.729 -19.694 1.00 95.44 395 ARG A N 1
ATOM 3016 C CA . ARG A 1 395 ? 6.410 2.664 -19.754 1.00 95.44 395 ARG A CA 1
ATOM 3017 C C . ARG A 1 395 ? 5.526 2.344 -20.956 1.00 95.44 395 ARG A C 1
ATOM 3019 O O . ARG A 1 395 ? 4.321 2.153 -20.786 1.00 95.44 395 ARG A O 1
ATOM 3026 N N . ASP A 1 396 ? 6.114 2.240 -22.144 1.00 94.81 396 ASP A N 1
ATOM 3027 C CA . ASP A 1 396 ? 5.364 2.002 -23.377 1.00 94.81 396 ASP A CA 1
ATOM 3028 C C . ASP A 1 396 ? 4.797 0.578 -23.479 1.00 94.81 396 ASP A C 1
ATOM 3030 O O . ASP A 1 396 ? 3.708 0.405 -24.034 1.00 94.81 396 ASP A O 1
ATOM 3034 N N . CYS A 1 397 ? 5.437 -0.422 -22.864 1.00 94.50 397 CYS A N 1
ATOM 3035 C CA . CYS A 1 397 ? 4.847 -1.755 -22.684 1.00 94.50 397 CYS A CA 1
ATOM 3036 C C . CYS A 1 397 ? 3.598 -1.715 -21.781 1.00 94.50 397 CYS A C 1
ATOM 3038 O O . CYS A 1 397 ? 2.569 -2.295 -22.122 1.00 94.50 397 CYS A O 1
ATOM 3040 N N . VAL A 1 398 ? 3.646 -1.002 -20.645 1.00 92.56 398 VAL A N 1
ATOM 3041 C CA . VAL A 1 398 ? 2.515 -0.913 -19.693 1.00 92.56 398 VAL A CA 1
ATOM 3042 C C . VAL A 1 398 ? 1.348 -0.086 -20.249 1.00 92.56 398 VAL A C 1
ATOM 3044 O O . VAL A 1 398 ? 0.181 -0.436 -20.046 1.00 92.56 398 VAL A O 1
ATOM 3047 N N . VAL A 1 399 ? 1.629 0.986 -20.997 1.00 91.88 399 VAL A N 1
ATOM 3048 C CA . VAL A 1 399 ? 0.589 1.714 -21.750 1.00 91.88 399 VAL A CA 1
ATOM 3049 C C . VAL A 1 399 ? 0.038 0.845 -22.889 1.00 91.88 399 VAL A C 1
ATOM 3051 O O . VAL A 1 399 ? -1.151 0.930 -23.218 1.00 91.88 399 VAL A O 1
ATOM 3054 N N . GLY A 1 400 ? 0.866 -0.043 -23.441 1.00 90.62 400 GLY A N 1
ATOM 3055 C CA . GLY A 1 400 ? 0.550 -0.886 -24.588 1.00 90.62 400 GLY A CA 1
ATOM 3056 C C . GLY A 1 400 ? 0.693 -0.134 -25.911 1.00 90.62 400 GLY A C 1
ATOM 3057 O O . GLY A 1 400 ? -0.141 -0.335 -26.799 1.00 90.62 400 GLY A O 1
ATOM 3058 N N . HIS A 1 401 ? 1.692 0.749 -26.009 1.00 89.12 401 HIS A N 1
ATOM 3059 C CA . HIS A 1 401 ? 2.219 1.279 -27.270 1.00 89.12 401 HIS A CA 1
ATOM 3060 C C . HIS A 1 401 ? 3.146 0.250 -27.925 1.00 89.12 401 HIS A C 1
ATOM 3062 O O . HIS A 1 401 ? 2.976 -0.064 -29.099 1.00 89.12 401 HIS A O 1
ATOM 3068 N N . LEU A 1 402 ? 4.054 -0.336 -27.138 1.00 89.81 402 LEU A N 1
ATOM 3069 C CA . LEU A 1 402 ? 4.818 -1.517 -27.526 1.00 89.81 402 LEU A CA 1
ATOM 3070 C C . LEU A 1 402 ? 3.966 -2.757 -27.216 1.00 89.81 402 LEU A C 1
ATOM 3072 O O . LEU A 1 402 ? 3.530 -2.955 -26.079 1.00 89.81 402 LEU A O 1
ATOM 3076 N N . ARG A 1 403 ? 3.672 -3.559 -28.243 1.00 76.50 403 ARG A N 1
ATOM 3077 C CA . ARG A 1 403 ? 2.911 -4.816 -28.155 1.00 76.50 403 ARG A CA 1
ATOM 3078 C C . ARG A 1 403 ? 3.550 -5.854 -29.065 1.00 76.50 403 ARG A C 1
ATOM 3080 O O . ARG A 1 403 ? 3.999 -5.497 -30.146 1.00 76.50 403 ARG A O 1
ATOM 3087 N N . GLY A 1 404 ? 3.473 -7.121 -28.670 1.00 77.44 404 GLY A N 1
ATOM 3088 C CA . GLY A 1 404 ? 4.082 -8.227 -29.408 1.00 77.44 404 GLY A CA 1
ATOM 3089 C C . GLY A 1 404 ? 5.485 -8.541 -28.900 1.00 77.44 404 GLY A C 1
ATOM 3090 O O . GLY A 1 404 ? 5.819 -8.208 -27.761 1.00 77.44 404 GLY A O 1
ATOM 3091 N N . ASP A 1 405 ? 6.275 -9.203 -29.738 1.00 91.25 405 ASP A N 1
ATOM 3092 C CA . ASP A 1 405 ? 7.655 -9.549 -29.426 1.00 91.25 405 ASP A CA 1
ATOM 3093 C C . ASP A 1 405 ? 8.562 -8.313 -29.588 1.00 91.25 405 ASP A C 1
ATOM 3095 O O . ASP A 1 405 ? 8.696 -7.740 -30.671 1.00 91.25 405 ASP A O 1
ATOM 3099 N N . LEU A 1 406 ? 9.176 -7.879 -28.483 1.00 95.19 406 LEU A N 1
ATOM 3100 C CA . LEU A 1 406 ? 10.100 -6.743 -28.474 1.00 95.19 406 LEU A CA 1
ATOM 3101 C C . LEU A 1 406 ? 11.402 -7.048 -29.224 1.00 95.19 406 LEU A C 1
ATOM 3103 O O . LEU A 1 406 ? 12.067 -6.113 -29.673 1.00 95.19 406 LEU A O 1
ATOM 3107 N N . VAL A 1 407 ? 11.772 -8.326 -29.354 1.00 96.75 407 VAL A N 1
ATOM 3108 C CA . VAL A 1 407 ? 12.917 -8.757 -30.157 1.00 96.75 407 VAL A CA 1
ATOM 3109 C C . VAL A 1 407 ? 12.603 -8.576 -31.636 1.00 96.75 407 VAL A C 1
ATOM 3111 O O . VAL A 1 407 ? 13.376 -7.913 -32.319 1.00 96.75 407 VAL A O 1
ATOM 3114 N N . GLU A 1 408 ? 11.465 -9.091 -32.110 1.00 95.56 408 GLU A N 1
ATOM 3115 C CA . GLU A 1 408 ? 11.026 -8.951 -33.508 1.00 95.56 408 GLU A CA 1
ATOM 3116 C C . GLU A 1 408 ? 10.973 -7.474 -33.919 1.00 95.56 408 GLU A C 1
ATOM 3118 O O . GLU A 1 408 ? 11.654 -7.077 -34.862 1.00 95.56 408 GLU A O 1
ATOM 3123 N N . LEU A 1 409 ? 10.293 -6.632 -33.131 1.00 95.44 409 LEU A N 1
ATOM 3124 C CA . LEU A 1 409 ? 10.212 -5.190 -33.385 1.00 95.44 409 LEU A CA 1
ATOM 3125 C C . LEU A 1 409 ? 11.593 -4.507 -33.415 1.00 95.44 409 LEU A C 1
ATOM 3127 O O . LEU A 1 409 ? 11.838 -3.630 -34.242 1.00 95.44 409 LEU A O 1
ATOM 3131 N N . ALA A 1 410 ? 12.507 -4.881 -32.516 1.00 96.00 410 ALA A N 1
ATOM 3132 C CA . ALA A 1 410 ? 13.845 -4.298 -32.490 1.00 96.00 410 ALA A CA 1
ATOM 3133 C C . ALA A 1 410 ? 14.693 -4.720 -33.704 1.00 96.00 410 ALA A C 1
ATOM 3135 O O . ALA A 1 410 ? 15.459 -3.901 -34.212 1.00 96.00 410 ALA A O 1
ATOM 3136 N N . GLU A 1 411 ? 14.556 -5.960 -34.181 1.00 96.31 411 GLU A N 1
ATOM 3137 C CA . GLU A 1 411 ? 15.223 -6.441 -35.399 1.00 96.31 411 GLU A CA 1
ATOM 3138 C C . GLU A 1 411 ? 14.610 -5.786 -36.654 1.00 96.31 411 GLU A C 1
ATOM 3140 O O . GLU A 1 411 ? 15.361 -5.292 -37.490 1.00 96.31 411 GLU A O 1
ATOM 3145 N N . GLU A 1 412 ? 13.279 -5.634 -36.748 1.00 94.69 412 GLU A N 1
ATOM 3146 C CA . GLU A 1 412 ? 12.618 -4.903 -37.850 1.00 94.69 412 GLU A CA 1
ATOM 3147 C C . GLU A 1 412 ? 13.119 -3.452 -37.989 1.00 94.69 412 GLU A C 1
ATOM 3149 O O . GLU A 1 412 ? 13.273 -2.947 -39.104 1.00 94.69 412 GLU A O 1
ATOM 3154 N N . ILE A 1 413 ? 13.390 -2.774 -36.868 1.00 93.88 413 ILE A N 1
ATOM 3155 C CA . ILE A 1 413 ? 13.952 -1.411 -36.838 1.00 93.88 413 ILE A CA 1
ATOM 3156 C C . ILE A 1 413 ? 15.440 -1.399 -37.239 1.00 93.88 413 ILE A C 1
ATOM 3158 O O . ILE A 1 413 ? 15.922 -0.417 -37.810 1.00 93.88 413 ILE A O 1
ATOM 3162 N N . LEU A 1 414 ? 16.191 -2.464 -36.936 1.00 94.19 414 LEU A N 1
ATOM 3163 C CA . LEU A 1 414 ? 17.604 -2.599 -37.316 1.00 94.19 414 LEU A CA 1
ATOM 3164 C C . LEU A 1 414 ? 17.769 -2.940 -38.804 1.00 94.19 414 LEU A C 1
ATOM 3166 O O . LEU A 1 414 ? 18.656 -2.380 -39.450 1.00 94.19 414 LEU A O 1
ATOM 3170 N N . ASP A 1 415 ? 16.885 -3.775 -39.350 1.00 94.31 415 ASP A N 1
ATOM 3171 C CA . ASP A 1 415 ? 16.815 -4.116 -40.776 1.00 94.31 415 ASP A CA 1
ATOM 3172 C C . ASP A 1 415 ? 16.193 -2.990 -41.633 1.00 94.31 415 ASP A C 1
ATOM 3174 O O . ASP A 1 415 ? 16.242 -3.037 -42.865 1.00 94.31 415 ASP A O 1
ATOM 3178 N N . GLY A 1 416 ? 15.616 -1.959 -41.001 1.00 89.12 416 GLY A N 1
ATOM 3179 C CA . GLY A 1 416 ? 14.951 -0.837 -41.678 1.00 89.12 416 GLY A CA 1
ATOM 3180 C C . GLY A 1 416 ? 13.607 -1.204 -42.319 1.00 89.12 416 GLY A C 1
ATOM 3181 O O . GLY A 1 416 ? 13.160 -0.525 -43.245 1.00 89.12 416 GLY A O 1
ATOM 3182 N N . VAL A 1 417 ? 12.984 -2.291 -41.852 1.00 77.88 417 VAL A N 1
ATOM 3183 C CA . VAL A 1 417 ? 11.658 -2.772 -42.271 1.00 77.88 417 VAL A CA 1
ATOM 3184 C C . VAL A 1 417 ? 10.558 -1.953 -41.596 1.00 77.88 417 VAL A C 1
ATOM 3186 O O . VAL A 1 417 ? 9.611 -1.523 -42.258 1.00 77.88 417 VAL A O 1
ATOM 3189 N N . ALA A 1 418 ? 10.709 -1.692 -40.298 1.00 77.69 418 ALA A N 1
ATOM 3190 C CA . ALA A 1 418 ? 9.899 -0.723 -39.577 1.00 77.69 418 ALA A CA 1
ATOM 3191 C C . ALA A 1 418 ? 10.481 0.691 -39.755 1.00 77.69 418 ALA A C 1
ATOM 3193 O O . ALA A 1 418 ? 11.701 0.872 -39.782 1.00 77.69 418 ALA A O 1
ATOM 3194 N N . GLU A 1 419 ? 9.621 1.717 -39.815 1.00 71.88 419 GLU A N 1
ATOM 3195 C CA . GLU A 1 419 ? 10.095 3.069 -39.494 1.00 71.88 419 GLU A CA 1
ATOM 3196 C C . GLU A 1 419 ? 10.655 3.058 -38.067 1.00 71.88 419 GLU A C 1
ATOM 3198 O O . GLU A 1 419 ? 10.074 2.420 -37.187 1.00 71.88 419 GLU A O 1
ATOM 3203 N N . ASP A 1 420 ? 11.750 3.797 -37.847 1.00 67.56 420 ASP A N 1
ATOM 3204 C CA . ASP A 1 420 ? 12.306 4.085 -36.523 1.00 67.56 420 ASP A CA 1
ATOM 3205 C C . ASP A 1 420 ? 11.180 4.244 -35.496 1.00 67.56 420 ASP A C 1
ATOM 3207 O O . ASP A 1 420 ? 10.317 5.109 -35.683 1.00 67.56 420 ASP A O 1
ATOM 3211 N N . ALA A 1 421 ? 11.189 3.426 -34.431 1.00 58.12 421 ALA A N 1
ATOM 3212 C CA . ALA A 1 421 ? 10.204 3.510 -33.357 1.00 58.12 421 ALA A CA 1
ATOM 3213 C C . ALA A 1 421 ? 10.196 4.937 -32.817 1.00 58.12 421 ALA A C 1
ATOM 3215 O O . ALA A 1 421 ? 11.068 5.334 -32.044 1.00 58.12 421 ALA A O 1
ATOM 3216 N N . ARG A 1 422 ? 9.231 5.738 -33.279 1.00 51.12 422 ARG A N 1
ATOM 3217 C CA . ARG A 1 422 ? 9.146 7.135 -32.884 1.00 51.12 422 ARG A CA 1
ATOM 3218 C C . ARG A 1 422 ? 8.787 7.128 -31.402 1.00 51.12 422 ARG A C 1
ATOM 3220 O O . ARG A 1 422 ? 7.665 6.707 -31.100 1.00 51.12 422 ARG A O 1
ATOM 3227 N N . PRO A 1 423 ? 9.651 7.621 -30.488 1.00 50.81 423 PRO A N 1
ATOM 3228 C CA . PRO A 1 423 ? 9.163 7.998 -29.170 1.00 50.81 423 PRO A CA 1
ATOM 3229 C C . PRO A 1 423 ? 7.987 8.947 -29.414 1.00 50.81 423 PRO A C 1
ATOM 3231 O O . PRO A 1 423 ? 8.088 9.826 -30.280 1.00 50.81 423 PRO A O 1
ATOM 3234 N N . ALA A 1 424 ? 6.851 8.673 -28.762 1.00 43.75 424 ALA A N 1
ATOM 3235 C CA . ALA A 1 424 ? 5.542 9.171 -29.186 1.00 43.75 424 ALA A CA 1
ATOM 3236 C C . ALA A 1 424 ? 5.605 10.661 -29.589 1.00 43.75 424 ALA A C 1
ATOM 3238 O O . ALA A 1 424 ? 6.139 11.469 -28.825 1.00 43.75 424 ALA A O 1
ATOM 3239 N N . PRO A 1 425 ? 5.145 11.042 -30.800 1.00 36.66 425 PRO A N 1
ATOM 3240 C CA . PRO A 1 425 ? 5.439 12.357 -31.359 1.00 36.66 425 PRO A CA 1
ATOM 3241 C C . PRO A 1 425 ? 4.856 13.460 -30.471 1.00 36.66 425 PRO A C 1
ATOM 3243 O O . PRO A 1 425 ? 3.640 13.584 -30.343 1.00 36.66 425 PRO A O 1
ATOM 3246 N N . ALA A 1 426 ? 5.763 14.261 -29.902 1.00 40.44 426 ALA A N 1
ATOM 3247 C CA . ALA A 1 426 ? 5.600 14.989 -28.643 1.00 40.44 426 ALA A CA 1
ATOM 3248 C C . ALA A 1 426 ? 5.473 14.053 -27.425 1.00 40.44 426 ALA A C 1
ATOM 3250 O O . ALA A 1 426 ? 4.375 13.666 -27.029 1.00 40.44 426 ALA A O 1
ATOM 3251 N N . GLY A 1 427 ? 6.621 13.782 -26.788 1.00 49.56 427 GLY A N 1
ATOM 3252 C CA . GLY A 1 427 ? 6.678 13.140 -25.476 1.00 49.56 427 GLY A CA 1
ATOM 3253 C C . GLY A 1 427 ? 5.803 13.863 -24.450 1.00 49.56 427 GLY A C 1
ATOM 3254 O O . GLY A 1 427 ? 5.390 15.021 -24.639 1.00 49.56 427 GLY A O 1
ATOM 3255 N N . TRP A 1 428 ? 5.509 13.171 -23.353 1.00 51.19 428 TRP A N 1
ATOM 3256 C CA . TRP A 1 428 ? 4.617 13.680 -22.311 1.00 51.19 428 TRP A CA 1
ATOM 3257 C C . TRP A 1 428 ? 5.111 15.059 -21.802 1.00 51.19 428 TRP A C 1
ATOM 3259 O O . TRP A 1 428 ? 6.309 15.338 -21.896 1.00 51.19 428 TRP A O 1
ATOM 3269 N N . PRO A 1 429 ? 4.242 15.971 -21.320 1.00 51.66 429 PRO A N 1
ATOM 3270 C CA . PRO A 1 429 ? 4.649 17.299 -20.842 1.00 51.66 429 PRO A CA 1
ATOM 3271 C C . PRO A 1 429 ? 5.837 17.246 -19.870 1.00 51.66 429 PRO A C 1
ATOM 3273 O O . PRO A 1 429 ? 6.793 18.000 -20.043 1.00 51.66 429 PRO A O 1
ATOM 3276 N N . SER A 1 430 ? 5.849 16.257 -18.975 1.00 52.59 430 SER A N 1
ATOM 3277 C CA . SER A 1 430 ? 6.943 15.955 -18.049 1.00 52.59 430 SER A CA 1
ATOM 3278 C C . SER A 1 430 ? 8.270 15.604 -18.740 1.00 52.59 430 SER A C 1
ATOM 3280 O O . SER A 1 430 ? 9.335 16.040 -18.305 1.00 52.59 430 SER A O 1
ATOM 3282 N N . GLU A 1 431 ? 8.239 14.891 -19.867 1.00 54.00 431 GLU A N 1
ATOM 3283 C CA . GLU A 1 431 ? 9.424 14.586 -20.685 1.00 54.00 431 GLU A CA 1
ATOM 3284 C C . GLU A 1 431 ? 9.897 15.822 -21.473 1.00 54.00 431 GLU A C 1
ATOM 3286 O O . GLU A 1 431 ? 11.100 16.037 -21.635 1.00 54.00 431 GLU A O 1
ATOM 3291 N N . ARG A 1 432 ? 8.972 16.703 -21.882 1.00 56.34 432 ARG A N 1
ATOM 3292 C CA . ARG A 1 432 ? 9.299 18.019 -22.462 1.00 56.34 432 ARG A CA 1
ATOM 3293 C C . ARG A 1 432 ? 9.893 18.989 -21.432 1.00 56.34 432 ARG A C 1
ATOM 3295 O O . ARG A 1 432 ? 10.752 19.784 -21.799 1.00 56.34 432 ARG A O 1
ATOM 3302 N N . ALA A 1 433 ? 9.485 18.909 -20.165 1.00 51.22 433 ALA A N 1
ATOM 3303 C CA . ALA A 1 433 ? 10.047 19.698 -19.067 1.00 51.22 433 ALA A CA 1
ATOM 3304 C C . ALA A 1 433 ? 11.433 19.189 -18.620 1.00 51.22 433 ALA A C 1
ATOM 3306 O O . ALA A 1 433 ? 12.323 19.991 -18.328 1.00 51.22 433 ALA A O 1
ATOM 3307 N N . ALA A 1 434 ? 11.648 17.867 -18.623 1.00 52.38 434 ALA A N 1
ATOM 3308 C CA . ALA A 1 434 ? 12.965 17.260 -18.408 1.00 52.38 434 ALA A CA 1
ATOM 3309 C C . ALA A 1 434 ? 13.960 17.622 -19.532 1.00 52.38 434 ALA A C 1
ATOM 3311 O O . ALA A 1 434 ? 15.152 17.831 -19.277 1.00 52.38 434 ALA A O 1
ATOM 3312 N N . GLY A 1 435 ? 13.457 17.772 -20.762 1.00 44.09 435 GLY A N 1
ATOM 3313 C CA . GLY A 1 435 ? 14.190 18.156 -21.968 1.00 44.09 435 GLY A CA 1
ATOM 3314 C C . GLY A 1 435 ? 14.750 19.584 -21.990 1.00 44.09 435 GLY A C 1
ATOM 3315 O O . GLY A 1 435 ? 14.414 20.342 -22.890 1.00 44.09 435 GLY A O 1
ATOM 3316 N N . HIS A 1 436 ? 15.621 19.931 -21.033 1.00 36.44 436 HIS A N 1
ATOM 3317 C CA . HIS A 1 436 ? 16.778 20.831 -21.219 1.00 36.44 436 HIS A CA 1
ATOM 3318 C C . HIS A 1 436 ? 17.704 20.962 -19.986 1.00 36.44 436 HIS A C 1
ATOM 3320 O O . HIS A 1 436 ? 18.719 21.656 -20.070 1.00 36.44 436 HIS A O 1
ATOM 3326 N N . ARG A 1 437 ? 17.444 20.283 -18.855 1.00 34.38 437 ARG A N 1
ATOM 3327 C CA . ARG A 1 437 ? 18.371 20.270 -17.699 1.00 34.38 437 ARG A CA 1
ATOM 3328 C C . ARG A 1 437 ? 19.359 19.104 -17.753 1.00 34.38 437 ARG A C 1
ATOM 3330 O O . ARG A 1 437 ? 19.378 18.247 -16.877 1.00 34.38 437 ARG A O 1
ATOM 3337 N N . TYR A 1 438 ? 20.238 19.127 -18.752 1.00 34.19 438 TYR A N 1
ATOM 3338 C CA . TYR A 1 438 ? 21.430 18.275 -18.755 1.00 34.19 438 TYR A CA 1
ATOM 3339 C C . TYR A 1 438 ? 22.440 18.817 -17.725 1.00 34.19 438 TYR A C 1
ATOM 3341 O O . TYR A 1 438 ? 23.244 19.707 -18.019 1.00 34.19 438 TYR A O 1
ATOM 3349 N N . VAL A 1 439 ? 22.384 18.318 -16.487 1.00 36.72 439 VAL A N 1
ATOM 3350 C CA . VAL A 1 439 ? 23.344 18.671 -15.426 1.00 36.72 439 VAL A CA 1
ATOM 3351 C C . VAL A 1 439 ? 24.637 17.885 -15.658 1.00 36.72 439 VAL A C 1
ATOM 3353 O O . VAL A 1 439 ? 24.845 16.824 -15.090 1.00 36.72 439 VAL A O 1
ATOM 3356 N N . GLY A 1 440 ? 25.495 18.389 -16.546 1.00 32.31 440 GLY A N 1
ATOM 3357 C CA . GLY A 1 440 ? 26.754 17.711 -16.898 1.00 32.31 440 GLY A CA 1
ATOM 3358 C C . GLY A 1 440 ? 27.677 18.458 -17.865 1.00 32.31 440 GLY A C 1
ATOM 3359 O O . GLY A 1 440 ? 28.826 18.067 -18.047 1.00 32.31 440 GLY A O 1
ATOM 3360 N N . GLY A 1 441 ? 27.222 19.560 -18.468 1.00 26.81 441 GLY A N 1
ATOM 3361 C CA . GLY A 1 441 ? 28.076 20.418 -19.286 1.00 26.81 441 GLY A CA 1
ATOM 3362 C C . GLY A 1 441 ? 28.904 21.382 -18.440 1.00 26.81 441 GLY A C 1
ATOM 3363 O O . GLY A 1 441 ? 28.475 22.513 -18.214 1.00 26.81 441 GLY A O 1
ATOM 3364 N N . VAL A 1 442 ? 30.118 20.991 -18.035 1.00 31.47 442 VAL A N 1
ATOM 3365 C CA . VAL A 1 442 ? 31.161 22.000 -17.777 1.00 31.47 442 VAL A CA 1
ATOM 3366 C C . VAL A 1 442 ? 31.378 22.734 -19.104 1.00 31.47 442 VAL A C 1
ATOM 3368 O O . VAL A 1 442 ? 31.665 22.063 -20.099 1.00 31.47 442 VAL A O 1
ATOM 3371 N N . PRO A 1 443 ? 31.235 24.070 -19.175 1.00 28.22 443 PRO A N 1
ATOM 3372 C CA . PRO A 1 443 ? 31.526 24.787 -20.404 1.00 28.22 443 PRO A CA 1
ATOM 3373 C C . PRO A 1 443 ? 33.016 24.625 -20.696 1.00 28.22 443 PRO A C 1
ATOM 3375 O O . PRO A 1 443 ? 33.860 25.182 -19.992 1.00 28.22 443 PRO A O 1
ATOM 3378 N N . VAL A 1 444 ? 33.340 23.839 -21.725 1.00 33.88 444 VAL A N 1
ATOM 3379 C CA . VAL A 1 444 ? 34.693 23.803 -22.277 1.00 33.88 444 VAL A CA 1
ATOM 3380 C C . VAL A 1 444 ? 35.002 25.235 -22.710 1.00 33.88 444 VAL A C 1
ATOM 3382 O O . VAL A 1 444 ? 34.255 25.771 -23.534 1.00 33.88 444 VAL A O 1
ATOM 3385 N N . PRO A 1 445 ? 36.035 25.895 -22.158 1.00 32.09 445 PRO A N 1
ATOM 3386 C CA . PRO A 1 445 ? 36.388 27.224 -22.618 1.00 32.09 445 PRO A CA 1
ATOM 3387 C C . PRO A 1 445 ? 36.774 27.113 -24.091 1.00 32.09 445 PRO A C 1
ATOM 3389 O O . PRO A 1 445 ? 37.671 26.346 -24.445 1.00 32.09 445 PRO A O 1
ATOM 3392 N N . THR A 1 446 ? 36.092 27.868 -24.951 1.00 34.03 446 THR A N 1
ATOM 3393 C CA . THR A 1 446 ? 36.517 28.077 -26.335 1.00 34.03 446 THR A CA 1
ATOM 3394 C C . THR A 1 446 ? 37.889 28.735 -26.313 1.00 34.03 446 THR A C 1
ATOM 3396 O O . THR A 1 446 ? 38.011 29.941 -26.099 1.00 34.03 446 THR A O 1
ATOM 3399 N N . VAL A 1 447 ? 38.928 27.920 -26.488 1.00 34.81 447 VAL A N 1
ATOM 3400 C CA . VAL A 1 447 ? 40.283 28.396 -26.751 1.00 34.81 447 VAL A CA 1
ATOM 3401 C C . VAL A 1 447 ? 40.321 28.809 -28.215 1.00 34.81 447 VAL A C 1
ATOM 3403 O O . VAL A 1 447 ? 40.545 27.984 -29.100 1.00 34.81 447 VAL A O 1
ATOM 3406 N N . ASP A 1 448 ? 40.058 30.089 -28.462 1.00 37.59 448 ASP A N 1
ATOM 3407 C CA . ASP A 1 448 ? 40.347 30.704 -29.752 1.00 37.59 448 ASP A CA 1
ATOM 3408 C C . ASP A 1 448 ? 41.849 30.603 -30.054 1.00 37.59 448 ASP A C 1
ATOM 3410 O O . ASP A 1 448 ? 42.689 30.942 -29.218 1.00 37.59 448 ASP A O 1
ATOM 3414 N N . GLY A 1 449 ? 42.175 30.212 -31.287 1.00 42.97 449 GLY A N 1
ATOM 3415 C CA . GLY A 1 449 ? 43.486 30.457 -31.887 1.00 42.97 449 GLY A CA 1
ATOM 3416 C C . GLY A 1 449 ? 44.556 29.385 -31.673 1.00 42.97 449 GLY A C 1
ATOM 3417 O O . GLY A 1 449 ? 45.527 29.615 -30.959 1.00 42.97 449 GLY A O 1
ATOM 3418 N N . TYR A 1 450 ? 44.469 28.295 -32.440 1.00 34.94 450 TYR A N 1
ATOM 3419 C CA . TYR A 1 450 ? 45.662 27.641 -32.988 1.00 34.94 450 TYR A CA 1
ATOM 3420 C C . TYR A 1 450 ? 45.447 27.306 -34.468 1.00 34.94 450 TYR A C 1
ATOM 3422 O O . TYR A 1 450 ? 44.693 26.394 -34.802 1.00 34.94 450 TYR A O 1
ATOM 3430 N N . ASP A 1 451 ? 46.134 28.044 -35.344 1.00 39.09 451 ASP A N 1
ATOM 3431 C CA . ASP A 1 451 ? 46.342 27.648 -36.738 1.00 39.09 451 ASP A CA 1
ATOM 3432 C C . ASP A 1 451 ? 47.128 26.330 -36.773 1.00 39.09 451 ASP A C 1
ATOM 3434 O O . ASP A 1 451 ? 48.227 26.237 -36.217 1.00 39.09 451 ASP A O 1
ATOM 3438 N N . VAL A 1 452 ? 46.588 25.320 -37.456 1.00 37.47 452 VAL A N 1
ATOM 3439 C CA . VAL A 1 452 ? 47.319 24.090 -37.784 1.00 37.47 452 VAL A CA 1
ATOM 3440 C C . VAL A 1 452 ? 47.760 24.184 -39.244 1.00 37.47 452 VAL A C 1
ATOM 3442 O O . VAL A 1 452 ? 46.959 24.008 -40.157 1.00 37.47 452 VAL A O 1
ATOM 3445 N N . ASP A 1 453 ? 49.040 24.506 -39.436 1.00 33.88 453 ASP A N 1
ATOM 3446 C CA . ASP A 1 453 ? 49.697 24.662 -40.741 1.00 33.88 453 ASP A CA 1
ATOM 3447 C C . ASP A 1 453 ? 49.707 23.337 -41.533 1.00 33.88 453 ASP A C 1
ATOM 3449 O O . ASP A 1 453 ? 50.120 22.288 -41.028 1.00 33.88 453 ASP A O 1
ATOM 3453 N N . GLU A 1 454 ? 49.273 23.383 -42.794 1.00 43.78 454 GLU A N 1
ATOM 3454 C CA . GLU A 1 454 ? 49.250 22.233 -43.701 1.00 43.78 454 GLU A CA 1
ATOM 3455 C C . GLU A 1 454 ? 50.672 21.853 -44.150 1.00 43.78 454 GLU A C 1
ATOM 3457 O O . GLU A 1 454 ? 51.199 22.411 -45.117 1.00 43.78 454 GLU A O 1
ATOM 3462 N N . ARG A 1 455 ? 51.294 20.836 -43.533 1.00 34.97 455 ARG A N 1
ATOM 3463 C CA . ARG A 1 455 ? 52.484 20.185 -44.119 1.00 34.97 455 ARG A CA 1
ATOM 3464 C C . ARG A 1 455 ? 52.482 18.659 -44.045 1.00 34.97 455 ARG A C 1
ATOM 3466 O O . ARG A 1 455 ? 52.874 18.056 -43.055 1.00 34.97 455 ARG A O 1
ATOM 3473 N N . THR A 1 456 ? 52.123 18.072 -45.188 1.00 40.16 456 THR A N 1
ATOM 3474 C CA . THR A 1 456 ? 52.815 16.955 -45.865 1.00 40.16 456 THR A CA 1
ATOM 3475 C C . THR A 1 456 ? 53.721 16.053 -45.012 1.00 40.16 456 THR A C 1
ATOM 3477 O O . THR A 1 456 ? 54.839 16.436 -44.667 1.00 40.16 456 THR A O 1
ATOM 3480 N N . GLY A 1 457 ? 53.309 14.795 -44.837 1.00 33.62 457 GLY A N 1
ATOM 3481 C CA . GLY A 1 457 ? 54.129 13.741 -44.236 1.00 33.62 457 GLY A CA 1
ATOM 3482 C C . GLY A 1 457 ? 53.707 12.350 -44.703 1.00 33.62 457 GLY A C 1
ATOM 3483 O O . GLY A 1 457 ? 53.101 11.600 -43.949 1.00 33.62 457 GLY A O 1
ATOM 3484 N N . THR A 1 458 ? 54.010 12.000 -45.955 1.00 40.03 458 THR A N 1
ATOM 3485 C CA . THR A 1 458 ? 53.887 10.618 -46.442 1.00 40.03 458 THR A CA 1
ATOM 3486 C C . THR A 1 458 ? 54.851 9.708 -45.687 1.00 40.03 458 THR A C 1
ATOM 3488 O O . THR A 1 458 ? 56.062 9.829 -45.870 1.00 40.03 458 THR A O 1
ATOM 3491 N N . HIS A 1 459 ? 54.324 8.758 -44.921 1.00 38.78 459 HIS A N 1
ATOM 3492 C CA . HIS A 1 459 ? 55.060 7.565 -44.519 1.00 38.78 459 HIS A CA 1
ATOM 3493 C C . HIS A 1 459 ? 54.194 6.339 -44.783 1.00 38.78 459 HIS A C 1
ATOM 3495 O O . HIS A 1 459 ? 53.100 6.213 -44.239 1.00 38.78 459 HIS A O 1
ATOM 3501 N N . ALA A 1 460 ? 54.691 5.460 -45.652 1.00 41.47 460 ALA A N 1
ATOM 3502 C CA . ALA A 1 460 ? 54.164 4.115 -45.775 1.00 41.47 460 ALA A CA 1
ATOM 3503 C C . ALA A 1 460 ? 54.471 3.355 -44.479 1.00 41.47 460 ALA A C 1
ATOM 3505 O O . ALA A 1 460 ? 55.587 3.451 -43.963 1.00 41.47 460 ALA A O 1
ATOM 3506 N N . PHE A 1 461 ? 53.486 2.616 -43.981 1.00 36.62 461 PHE A N 1
ATOM 3507 C CA . PHE A 1 461 ? 53.732 1.460 -43.133 1.00 36.62 461 PHE A CA 1
ATOM 3508 C C . PHE A 1 461 ? 53.577 0.230 -44.019 1.00 36.62 461 PHE A C 1
ATOM 3510 O O . PHE A 1 461 ? 52.596 0.121 -44.754 1.00 36.62 461 PHE A O 1
ATOM 3517 N N . GLU A 1 462 ? 54.607 -0.604 -44.010 1.00 41.16 462 GLU A N 1
ATOM 3518 C CA . GLU A 1 462 ? 54.677 -1.849 -44.767 1.00 41.16 462 GLU A CA 1
ATOM 3519 C C . GLU A 1 462 ? 53.872 -2.939 -44.043 1.00 41.16 462 GLU A C 1
ATOM 3521 O O . GLU A 1 462 ? 53.665 -2.863 -42.828 1.00 41.16 462 GLU A O 1
ATOM 3526 N N . ASP A 1 463 ? 53.388 -3.916 -44.809 1.00 44.66 463 ASP A N 1
ATOM 3527 C CA . ASP A 1 463 ? 52.713 -5.102 -44.286 1.00 44.66 463 ASP A CA 1
ATOM 3528 C C . ASP A 1 463 ? 53.674 -5.936 -43.423 1.00 44.66 463 ASP A C 1
ATOM 3530 O O . ASP A 1 463 ? 54.818 -6.154 -43.816 1.00 44.66 463 ASP A O 1
ATOM 3534 N N . ASP A 1 464 ? 53.178 -6.476 -42.308 1.00 42.06 464 ASP A N 1
ATOM 3535 C CA . ASP A 1 464 ? 53.756 -7.648 -41.638 1.00 42.06 464 ASP A CA 1
ATOM 3536 C C . ASP A 1 464 ? 52.600 -8.530 -41.126 1.00 42.06 464 ASP A C 1
ATOM 3538 O O . ASP A 1 464 ? 52.143 -8.435 -39.983 1.00 42.06 464 ASP A O 1
ATOM 3542 N N . ASP A 1 465 ? 52.088 -9.375 -42.024 1.00 40.84 465 ASP A N 1
ATOM 3543 C CA . ASP A 1 465 ? 51.203 -10.495 -41.698 1.00 40.84 465 ASP A CA 1
ATOM 3544 C C . ASP A 1 465 ? 52.024 -11.627 -41.048 1.00 40.84 465 ASP A C 1
ATOM 3546 O O . ASP A 1 465 ? 52.692 -12.389 -41.751 1.00 40.84 465 ASP A O 1
ATOM 3550 N N . GLU A 1 466 ? 51.926 -11.818 -39.727 1.00 37.06 466 GLU A N 1
ATOM 3551 C CA . GLU A 1 466 ? 52.375 -13.062 -39.077 1.00 37.06 466 GLU A CA 1
ATOM 3552 C C . GLU A 1 466 ? 51.190 -13.823 -38.462 1.00 37.06 466 GLU A C 1
ATOM 3554 O O . GLU A 1 466 ? 50.812 -13.675 -37.298 1.00 37.06 466 GLU A O 1
ATOM 3559 N N . PHE A 1 467 ? 50.576 -14.656 -39.303 1.00 34.41 467 PHE A N 1
ATOM 3560 C CA . PHE A 1 467 ? 49.472 -15.545 -38.951 1.00 34.41 467 PHE A CA 1
ATOM 3561 C C . PHE A 1 467 ? 50.003 -16.743 -38.141 1.00 34.41 467 PHE A C 1
ATOM 3563 O O . PHE A 1 467 ? 50.485 -17.726 -38.706 1.00 34.41 467 PHE A O 1
ATOM 3570 N N . VAL A 1 468 ? 49.912 -16.689 -36.809 1.00 39.16 468 VAL A N 1
ATOM 3571 C CA . VAL A 1 468 ? 50.264 -17.836 -35.953 1.00 39.16 468 VAL A CA 1
ATOM 3572 C C . VAL A 1 468 ? 49.129 -18.862 -35.969 1.00 39.16 468 VAL A C 1
ATOM 3574 O O . VAL A 1 468 ? 48.153 -18.755 -35.225 1.00 39.16 468 VAL A O 1
ATOM 3577 N N . THR A 1 469 ? 49.270 -19.887 -36.807 1.00 39.00 469 THR A N 1
ATOM 3578 C CA . THR A 1 469 ? 48.471 -21.114 -36.718 1.00 39.00 469 THR A CA 1
ATOM 3579 C C . THR A 1 469 ? 48.967 -21.956 -35.543 1.00 39.00 469 THR A C 1
ATOM 3581 O O . THR A 1 469 ? 50.041 -22.551 -35.615 1.00 39.00 469 THR A O 1
ATOM 3584 N N . ALA A 1 470 ? 48.194 -22.006 -34.458 1.00 42.75 470 ALA A N 1
ATOM 3585 C CA . ALA A 1 470 ? 48.373 -23.016 -33.421 1.00 42.75 470 ALA A CA 1
ATOM 3586 C C . ALA A 1 470 ? 47.650 -24.297 -33.861 1.00 42.75 470 ALA A C 1
ATOM 3588 O O . ALA A 1 470 ? 46.421 -24.313 -33.933 1.00 42.75 470 ALA A O 1
ATOM 3589 N N . ASP A 1 471 ? 48.430 -25.322 -34.202 1.00 36.78 471 ASP A N 1
ATOM 3590 C CA . ASP A 1 471 ? 47.939 -26.649 -34.576 1.00 36.78 471 ASP A CA 1
ATOM 3591 C C . ASP A 1 471 ? 47.231 -27.372 -33.418 1.00 36.78 471 ASP A C 1
ATOM 3593 O O . ASP A 1 471 ? 47.437 -27.077 -32.238 1.00 36.78 471 ASP A O 1
ATOM 3597 N N . ASP A 1 472 ? 46.425 -28.358 -33.815 1.00 45.25 472 ASP A N 1
ATOM 3598 C CA . ASP A 1 472 ? 45.856 -29.419 -32.986 1.00 45.25 472 ASP A CA 1
ATOM 3599 C C . ASP A 1 472 ? 46.821 -29.957 -31.915 1.00 45.25 472 ASP A C 1
ATOM 3601 O O . ASP A 1 472 ? 47.919 -30.417 -32.232 1.00 45.25 472 ASP A O 1
ATOM 3605 N N . ASP A 1 473 ? 46.337 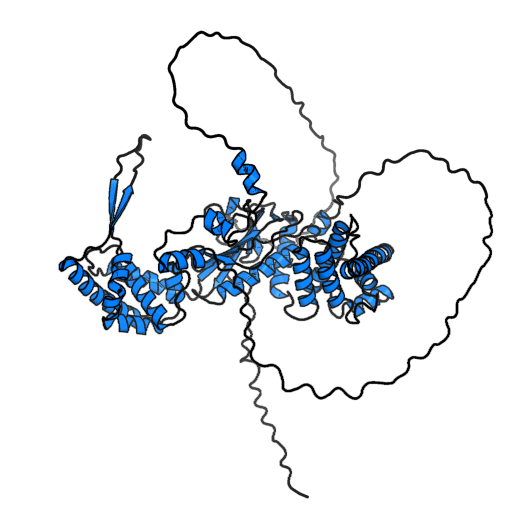-30.072 -30.674 1.00 40.84 473 ASP A N 1
ATOM 3606 C CA . ASP A 1 473 ? 46.850 -31.075 -29.741 1.00 40.84 473 ASP A CA 1
ATOM 3607 C C . ASP A 1 473 ? 45.707 -31.749 -28.966 1.00 40.84 473 ASP A C 1
ATOM 3609 O O . ASP A 1 473 ? 44.817 -31.123 -28.387 1.00 40.84 473 ASP A O 1
ATOM 3613 N N . ALA A 1 474 ? 45.730 -33.076 -29.020 1.00 37.97 474 ALA A N 1
ATOM 3614 C CA . ALA A 1 474 ? 44.640 -33.981 -28.693 1.00 37.97 474 ALA A CA 1
ATOM 3615 C C . ALA A 1 474 ? 44.149 -33.930 -27.231 1.00 37.97 474 ALA A C 1
ATOM 3617 O O . ALA A 1 474 ? 44.921 -34.101 -26.287 1.00 37.97 474 ALA A O 1
ATOM 3618 N N . TYR A 1 475 ? 42.824 -33.888 -27.050 1.00 43.41 475 TYR A N 1
ATOM 3619 C CA . TYR A 1 475 ? 42.172 -34.333 -25.814 1.00 43.41 475 TYR A CA 1
ATOM 3620 C C . TYR A 1 475 ? 42.012 -35.865 -25.822 1.00 43.41 475 TYR A C 1
ATOM 3622 O O . TYR A 1 475 ? 41.349 -36.392 -26.718 1.00 43.41 475 TYR A O 1
ATOM 3630 N N . PRO A 1 476 ? 42.550 -36.606 -24.835 1.00 49.69 476 PRO A N 1
ATOM 3631 C CA . PRO A 1 476 ? 42.256 -38.025 -24.683 1.00 49.69 476 PRO A CA 1
ATOM 3632 C C . PRO A 1 476 ? 40.938 -38.238 -23.921 1.00 49.69 476 PRO A C 1
ATOM 3634 O O . PRO A 1 476 ? 40.843 -37.965 -22.723 1.00 49.69 476 PRO A O 1
ATOM 3637 N N . GLU A 1 477 ? 39.932 -38.802 -24.592 1.00 43.50 477 GLU A N 1
ATOM 3638 C CA . GLU A 1 477 ? 38.768 -39.402 -23.930 1.00 43.50 477 GLU A CA 1
ATOM 3639 C C . GLU A 1 477 ? 39.185 -40.677 -23.172 1.00 43.50 477 GLU A C 1
ATOM 3641 O O . GLU A 1 477 ? 39.242 -41.763 -23.749 1.00 43.50 477 GLU A O 1
ATOM 3646 N N . ALA A 1 478 ? 39.478 -40.567 -21.872 1.00 42.66 478 ALA A N 1
ATOM 3647 C CA . ALA A 1 478 ? 39.588 -41.723 -20.977 1.00 42.66 478 ALA A CA 1
ATOM 3648 C C . ALA A 1 478 ? 39.441 -41.331 -19.493 1.00 42.66 478 ALA A C 1
ATOM 3650 O O . ALA A 1 478 ? 40.374 -40.774 -18.922 1.00 42.66 478 ALA A O 1
ATOM 3651 N N . HIS A 1 479 ? 38.288 -41.687 -18.901 1.00 42.31 479 HIS A N 1
ATOM 3652 C CA . HIS A 1 479 ? 37.961 -41.900 -17.468 1.00 42.31 479 HIS A CA 1
ATOM 3653 C C . HIS A 1 479 ? 36.629 -41.257 -17.034 1.00 42.31 479 HIS A C 1
ATOM 3655 O O . HIS A 1 479 ? 36.602 -40.262 -16.315 1.00 42.31 479 HIS A O 1
ATOM 3661 N N . LEU A 1 480 ? 35.514 -41.892 -17.417 1.00 40.56 480 LEU A N 1
ATOM 3662 C CA . LEU A 1 480 ? 34.184 -41.673 -16.825 1.00 40.56 480 LEU A CA 1
ATOM 3663 C C . LEU A 1 480 ? 33.456 -43.000 -16.526 1.00 40.56 480 LEU A C 1
ATOM 3665 O O . LEU A 1 480 ? 32.256 -43.134 -16.726 1.00 40.56 480 LEU A O 1
ATOM 3669 N N . GLU A 1 481 ? 34.191 -43.977 -15.992 1.00 42.31 481 GLU A N 1
ATOM 3670 C CA . GLU A 1 481 ? 33.621 -45.122 -15.271 1.00 42.31 481 GLU A CA 1
ATOM 3671 C C . GLU A 1 481 ? 34.416 -45.353 -13.975 1.00 42.31 481 GLU A C 1
ATOM 3673 O O . GLU A 1 481 ? 35.616 -45.075 -13.928 1.00 42.31 481 GLU A O 1
ATOM 3678 N N . ALA A 1 482 ? 33.729 -45.873 -12.949 1.00 43.03 482 ALA A N 1
ATOM 3679 C CA . ALA A 1 482 ? 34.183 -46.099 -11.568 1.00 43.03 482 ALA A CA 1
ATOM 3680 C C . ALA A 1 482 ? 34.341 -44.850 -10.665 1.00 43.03 482 ALA A C 1
ATOM 3682 O O . ALA A 1 482 ? 35.447 -44.385 -10.412 1.00 43.03 482 ALA A O 1
ATOM 3683 N N . LEU A 1 483 ? 33.217 -44.396 -10.089 1.00 37.94 483 LEU A N 1
ATOM 3684 C CA . LEU A 1 483 ? 33.090 -44.052 -8.655 1.00 37.94 483 LEU A CA 1
ATOM 3685 C C . LEU A 1 483 ? 31.599 -43.962 -8.248 1.00 37.94 483 LEU A C 1
ATOM 3687 O O . LEU A 1 483 ? 31.111 -42.951 -7.753 1.00 37.94 483 LEU A O 1
ATOM 3691 N N . ALA A 1 484 ? 30.865 -45.051 -8.481 1.00 43.94 484 ALA A N 1
ATOM 3692 C CA . ALA A 1 484 ? 29.637 -45.344 -7.748 1.00 43.94 484 ALA A CA 1
ATOM 3693 C C . ALA A 1 484 ? 30.017 -46.367 -6.670 1.00 43.94 484 ALA A C 1
ATOM 3695 O O . ALA A 1 484 ? 30.406 -47.466 -7.045 1.00 43.94 484 ALA A O 1
ATOM 3696 N N . ASP A 1 485 ? 30.034 -45.930 -5.404 1.00 45.47 485 ASP A N 1
ATOM 3697 C CA . ASP A 1 485 ? 30.060 -46.711 -4.144 1.00 45.47 485 ASP A CA 1
ATOM 3698 C C . ASP A 1 485 ? 30.597 -45.813 -3.002 1.00 45.47 485 ASP A C 1
ATOM 3700 O O . ASP A 1 485 ? 31.712 -45.991 -2.513 1.00 45.47 485 ASP A O 1
ATOM 3704 N N . VAL A 1 486 ? 29.810 -44.806 -2.593 1.00 42.41 486 VAL A N 1
ATOM 3705 C CA . VAL A 1 486 ? 29.971 -44.092 -1.305 1.00 42.41 486 VAL A CA 1
ATOM 3706 C C . VAL A 1 486 ? 28.580 -43.754 -0.747 1.00 42.41 486 VAL A C 1
ATOM 3708 O O . VAL A 1 486 ? 28.183 -42.595 -0.672 1.00 42.41 486 VAL A O 1
ATOM 3711 N N . ASP A 1 487 ? 27.841 -44.797 -0.383 1.00 42.41 487 ASP A N 1
ATOM 3712 C CA . ASP A 1 487 ? 26.767 -44.733 0.616 1.00 42.41 487 ASP A CA 1
ATOM 3713 C C . ASP A 1 487 ? 27.246 -45.498 1.870 1.00 42.41 487 ASP A C 1
ATOM 3715 O O . ASP A 1 487 ? 28.173 -46.305 1.782 1.00 42.41 487 ASP A O 1
ATOM 3719 N N . ASP A 1 488 ? 26.635 -45.230 3.028 1.00 47.78 488 ASP A N 1
ATOM 3720 C CA . ASP A 1 488 ? 26.958 -45.810 4.349 1.00 47.78 488 ASP A CA 1
ATOM 3721 C C . ASP A 1 488 ? 28.356 -45.503 4.944 1.00 47.78 488 ASP A C 1
ATOM 3723 O O . ASP A 1 488 ? 29.184 -46.399 5.106 1.00 47.78 488 ASP A O 1
ATOM 3727 N N . ALA A 1 489 ? 28.581 -44.255 5.400 1.00 42.53 489 ALA A N 1
ATOM 3728 C CA . ALA A 1 489 ? 29.249 -43.963 6.692 1.00 42.53 489 ALA A CA 1
ATOM 3729 C C . ALA A 1 489 ? 29.353 -42.452 7.020 1.00 42.53 489 ALA A C 1
ATOM 3731 O O . ALA A 1 489 ? 30.426 -41.860 6.910 1.00 42.53 489 ALA A O 1
ATOM 3732 N N . LEU A 1 490 ? 28.282 -41.840 7.538 1.00 40.88 490 LEU A N 1
ATOM 3733 C CA . LEU A 1 490 ? 28.388 -40.647 8.392 1.00 40.88 490 LEU A CA 1
ATOM 3734 C C . LEU A 1 490 ? 27.465 -40.827 9.601 1.00 40.88 490 LEU A C 1
ATOM 3736 O O . LEU A 1 490 ? 26.248 -40.879 9.455 1.00 40.88 490 LEU A O 1
ATOM 3740 N N . GLY A 1 491 ? 28.068 -40.998 10.778 1.00 33.34 491 GLY A N 1
ATOM 3741 C CA . GLY A 1 491 ? 27.350 -41.093 12.048 1.00 33.34 491 GLY A CA 1
ATOM 3742 C C . GLY A 1 491 ? 27.087 -39.722 12.667 1.00 33.34 491 GLY A C 1
ATOM 3743 O O . GLY A 1 491 ? 27.708 -38.732 12.280 1.00 33.34 491 GLY A O 1
ATOM 3744 N N . ASP A 1 492 ? 26.190 -39.698 13.652 1.00 42.47 492 ASP A N 1
ATOM 3745 C CA . ASP A 1 492 ? 25.878 -38.516 14.455 1.00 42.47 492 ASP A CA 1
ATOM 3746 C C . ASP A 1 492 ? 27.138 -37.963 15.143 1.00 42.47 492 ASP A C 1
ATOM 3748 O O . ASP A 1 492 ? 27.715 -38.618 16.013 1.00 42.47 492 ASP A O 1
ATOM 3752 N N . ASP A 1 493 ? 27.540 -36.740 14.789 1.00 37.75 493 ASP A N 1
ATOM 3753 C CA . ASP A 1 493 ? 28.568 -35.982 15.510 1.00 37.75 493 ASP A CA 1
ATOM 3754 C C . ASP A 1 493 ? 28.086 -34.530 15.686 1.00 37.75 493 ASP A C 1
ATOM 3756 O O . ASP A 1 493 ? 28.434 -33.607 14.945 1.00 37.75 493 ASP A O 1
ATOM 3760 N N . ASP A 1 494 ? 27.182 -34.362 16.657 1.00 38.22 494 ASP A N 1
ATOM 3761 C CA . ASP A 1 494 ? 26.462 -33.127 17.000 1.00 38.22 494 ASP A CA 1
ATOM 3762 C C . ASP A 1 494 ? 27.393 -32.082 17.660 1.00 38.22 494 ASP A C 1
ATOM 3764 O O . ASP A 1 494 ? 27.290 -31.729 18.843 1.00 38.22 494 ASP A O 1
ATOM 3768 N N . ALA A 1 495 ? 28.344 -31.563 16.883 1.00 35.72 495 ALA A N 1
ATOM 3769 C CA . ALA A 1 495 ? 29.256 -30.509 17.307 1.00 35.72 495 ALA A CA 1
ATOM 3770 C C . ALA A 1 495 ? 28.507 -29.174 17.500 1.00 35.72 495 ALA A C 1
ATOM 3772 O O . ALA A 1 495 ? 28.364 -28.371 16.577 1.00 35.72 495 ALA A O 1
ATOM 3773 N N . HIS A 1 496 ? 28.054 -28.919 18.731 1.00 35.34 496 HIS A N 1
ATOM 3774 C CA . HIS A 1 496 ? 27.423 -27.659 19.128 1.00 35.34 496 HIS A CA 1
ATOM 3775 C C . HIS A 1 496 ? 28.320 -26.445 18.827 1.00 35.34 496 HIS A C 1
ATOM 3777 O O . HIS A 1 496 ? 29.277 -26.156 19.551 1.00 35.34 496 HIS A O 1
ATOM 3783 N N . ALA A 1 497 ? 27.954 -25.667 17.807 1.00 33.66 497 ALA A N 1
ATOM 3784 C CA . ALA A 1 497 ? 28.433 -24.298 17.668 1.00 33.66 497 ALA A CA 1
ATOM 3785 C C . ALA A 1 497 ? 27.857 -23.443 18.818 1.00 33.66 497 ALA A C 1
ATOM 3787 O O . ALA A 1 497 ? 26.655 -23.521 19.086 1.00 33.66 497 ALA A O 1
ATOM 3788 N N . PRO A 1 498 ? 28.663 -22.614 19.510 1.00 36.75 498 PRO A N 1
ATOM 3789 C CA . PRO A 1 498 ? 28.153 -21.774 20.585 1.00 36.75 498 PRO A CA 1
ATOM 3790 C C . PRO A 1 498 ? 27.231 -20.694 20.010 1.00 36.75 498 PRO A C 1
ATOM 3792 O O . PRO A 1 498 ? 27.674 -19.797 19.289 1.00 36.75 498 PRO A O 1
ATOM 3795 N N . ALA A 1 499 ? 25.943 -20.772 20.343 1.00 40.25 499 ALA A N 1
ATOM 3796 C CA . ALA A 1 499 ? 24.983 -19.733 20.006 1.00 40.25 499 ALA A CA 1
ATOM 3797 C C . ALA A 1 499 ? 25.400 -18.402 20.653 1.00 40.25 499 ALA A C 1
ATOM 3799 O O . ALA A 1 499 ? 25.638 -18.330 21.861 1.00 40.25 499 ALA A O 1
ATOM 3800 N N . VAL A 1 500 ? 25.468 -17.337 19.852 1.00 46.22 500 VAL A N 1
ATOM 3801 C CA . VAL A 1 500 ? 25.654 -15.973 20.360 1.00 46.22 500 VAL A CA 1
ATOM 3802 C C . VAL A 1 500 ? 24.336 -15.548 21.005 1.00 46.22 500 VAL A C 1
ATOM 3804 O O . VAL A 1 500 ? 23.419 -15.110 20.314 1.00 46.22 500 VAL A O 1
ATOM 3807 N N . GLY A 1 501 ? 24.229 -15.747 22.321 1.00 58.94 501 GLY A N 1
ATOM 3808 C CA . GLY A 1 501 ? 23.043 -15.386 23.097 1.00 58.94 501 GLY A CA 1
ATOM 3809 C C . GLY A 1 501 ? 22.741 -13.890 23.018 1.00 58.94 501 GLY A C 1
ATOM 3810 O O . GLY A 1 501 ? 23.653 -13.062 22.934 1.00 58.94 501 GLY A O 1
ATOM 3811 N N . THR A 1 502 ? 21.458 -13.540 23.036 1.00 76.88 502 THR A N 1
ATOM 3812 C CA . THR A 1 502 ? 21.019 -12.142 22.996 1.00 76.88 502 THR A CA 1
ATOM 3813 C C . THR A 1 502 ? 21.200 -11.456 24.355 1.00 76.88 502 THR A C 1
ATOM 3815 O O . THR A 1 502 ? 21.456 -12.090 25.382 1.00 76.88 502 THR A O 1
ATOM 3818 N N . VAL A 1 503 ? 21.055 -10.126 24.380 1.00 71.94 503 VAL A N 1
ATOM 3819 C CA . VAL A 1 503 ? 21.083 -9.343 25.628 1.00 71.94 503 VAL A CA 1
ATOM 3820 C C . VAL A 1 503 ? 19.990 -9.803 26.601 1.00 71.94 503 VAL A C 1
ATOM 3822 O O . VAL A 1 503 ? 20.245 -9.881 27.804 1.00 71.94 503 VAL A O 1
ATOM 3825 N N . ASP A 1 504 ? 18.809 -10.153 26.091 1.00 70.81 504 ASP A N 1
ATOM 3826 C CA . ASP A 1 504 ? 17.684 -10.593 26.915 1.00 70.81 504 ASP A CA 1
ATOM 3827 C C . ASP A 1 504 ? 17.911 -12.005 27.478 1.00 70.81 504 ASP A C 1
ATOM 3829 O O . ASP A 1 504 ? 17.684 -12.216 28.669 1.00 70.81 504 ASP A O 1
ATOM 3833 N N . ASP A 1 505 ? 18.500 -12.928 26.703 1.00 77.38 505 ASP A N 1
ATOM 3834 C CA . ASP A 1 505 ? 18.894 -14.260 27.200 1.00 77.38 505 ASP A CA 1
ATOM 3835 C C . ASP A 1 505 ? 19.848 -14.169 28.404 1.00 77.38 505 ASP A C 1
ATOM 3837 O O . ASP A 1 505 ? 19.719 -14.922 29.374 1.00 77.38 505 ASP A O 1
ATOM 3841 N N . ALA A 1 506 ? 20.797 -13.226 28.364 1.00 75.31 506 ALA A N 1
ATOM 3842 C CA . ALA A 1 506 ? 21.762 -13.001 29.439 1.00 75.31 506 ALA A CA 1
ATOM 3843 C C . ALA A 1 506 ? 21.134 -12.350 30.686 1.00 75.31 506 ALA A C 1
ATOM 3845 O O . ALA A 1 506 ? 21.517 -12.676 31.816 1.00 75.31 506 ALA A O 1
ATOM 3846 N N . ILE A 1 507 ? 20.159 -11.455 30.502 1.00 76.38 507 ILE A N 1
ATOM 3847 C CA . ILE A 1 507 ? 19.395 -10.841 31.598 1.00 76.38 507 ILE A CA 1
ATOM 3848 C C . ILE A 1 507 ? 18.517 -11.893 32.284 1.00 76.38 507 ILE A C 1
ATOM 3850 O O . ILE A 1 507 ? 18.540 -12.002 33.513 1.00 76.38 507 ILE A O 1
ATOM 3854 N N . ASP A 1 508 ? 17.814 -12.709 31.505 1.00 75.31 508 ASP A N 1
ATOM 3855 C CA . ASP A 1 508 ? 16.971 -13.786 32.012 1.00 75.31 508 ASP A CA 1
ATOM 3856 C C . ASP A 1 508 ? 17.787 -14.895 32.690 1.00 75.31 508 ASP A C 1
ATOM 3858 O O . ASP A 1 508 ? 17.389 -15.407 33.738 1.00 75.31 508 ASP A O 1
ATOM 3862 N N . ALA A 1 509 ? 18.954 -15.259 32.148 1.00 80.00 509 ALA A N 1
ATOM 3863 C CA . ALA A 1 509 ? 19.864 -16.198 32.803 1.00 80.00 509 ALA A CA 1
ATOM 3864 C C . ALA A 1 509 ? 20.347 -15.664 34.163 1.00 80.00 509 ALA A C 1
ATOM 3866 O O . ALA A 1 509 ? 20.324 -16.392 35.157 1.00 80.00 509 ALA A O 1
ATOM 3867 N N . ALA A 1 510 ? 20.715 -14.380 34.248 1.00 78.12 510 ALA A N 1
ATOM 3868 C CA . ALA A 1 510 ? 21.079 -13.756 35.520 1.00 78.12 510 ALA A CA 1
ATOM 3869 C C . ALA A 1 510 ? 19.912 -13.747 36.525 1.00 78.12 510 ALA A C 1
ATOM 3871 O O . ALA A 1 510 ? 20.133 -14.039 37.702 1.00 78.12 510 ALA A O 1
ATOM 3872 N N . ALA A 1 511 ? 18.682 -13.488 36.065 1.00 69.62 511 ALA A N 1
ATOM 3873 C CA . ALA A 1 511 ? 17.482 -13.514 36.899 1.00 69.62 511 ALA A CA 1
ATOM 3874 C C . ALA A 1 511 ? 17.159 -14.925 37.431 1.00 69.62 511 ALA A C 1
ATOM 3876 O O . ALA A 1 511 ? 16.907 -15.078 38.627 1.00 69.62 511 ALA A O 1
ATOM 3877 N N . ARG A 1 512 ? 17.235 -15.964 36.582 1.00 78.94 512 ARG A N 1
ATOM 3878 C CA . ARG A 1 512 ? 17.041 -17.375 36.989 1.00 78.94 512 ARG A CA 1
ATOM 3879 C C . ARG A 1 512 ? 18.075 -17.838 38.018 1.00 78.94 512 ARG A C 1
ATOM 3881 O O . ARG A 1 512 ? 17.750 -18.636 38.891 1.00 78.94 512 ARG A O 1
ATOM 3888 N N . GLU A 1 513 ? 19.302 -17.327 37.936 1.00 83.19 513 GLU A N 1
ATOM 3889 C CA . GLU A 1 513 ? 20.388 -17.639 38.875 1.00 83.19 513 GLU A CA 1
ATOM 3890 C C . GLU A 1 513 ? 20.440 -16.714 40.109 1.00 83.19 513 GLU A C 1
ATOM 3892 O O . GLU A 1 513 ? 21.357 -16.824 40.923 1.00 83.19 513 GLU A O 1
ATOM 3897 N N . GLY A 1 514 ? 19.486 -15.787 40.271 1.00 75.50 514 GLY A N 1
ATOM 3898 C CA . GLY A 1 514 ? 19.447 -14.856 41.407 1.00 75.50 514 GLY A CA 1
ATOM 3899 C C . GLY A 1 514 ? 20.619 -13.865 41.458 1.00 75.50 514 GLY A C 1
ATOM 3900 O O . GLY A 1 514 ? 2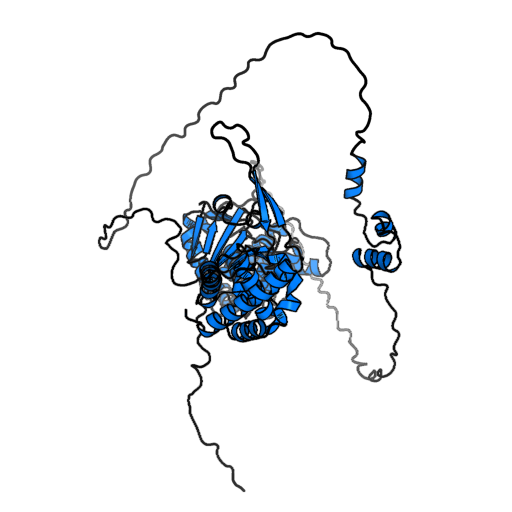0.890 -13.277 42.509 1.00 75.50 514 GLY A O 1
ATOM 3901 N N . ARG A 1 515 ? 21.333 -13.675 40.342 1.00 86.81 515 ARG A N 1
ATOM 3902 C CA . ARG A 1 515 ? 22.442 -12.720 40.224 1.00 86.81 515 ARG A CA 1
ATOM 3903 C C . ARG A 1 515 ? 21.900 -11.313 39.962 1.00 86.81 515 ARG A C 1
ATOM 3905 O O . ARG A 1 515 ? 20.796 -11.132 39.455 1.00 86.81 515 ARG A O 1
ATOM 3912 N N . HIS A 1 516 ? 22.686 -10.289 40.297 1.00 81.25 516 HIS A N 1
ATOM 3913 C CA . HIS A 1 516 ? 22.364 -8.927 39.869 1.00 81.25 516 HIS A CA 1
ATOM 3914 C C . HIS A 1 516 ? 22.342 -8.838 38.338 1.00 81.25 516 HIS A C 1
ATOM 3916 O O . HIS A 1 516 ? 23.147 -9.480 37.662 1.00 81.25 516 HIS A O 1
ATOM 3922 N N . ARG A 1 517 ? 21.409 -8.037 37.805 1.00 82.00 517 ARG A N 1
ATOM 3923 C CA . ARG A 1 517 ? 21.259 -7.806 36.363 1.00 82.00 517 ARG A CA 1
ATOM 3924 C C . ARG A 1 517 ? 22.599 -7.309 35.795 1.00 82.00 517 ARG A C 1
ATOM 3926 O O . ARG A 1 517 ? 23.124 -6.335 36.339 1.00 82.00 517 ARG A O 1
ATOM 3933 N N . PRO A 1 518 ? 23.152 -7.949 34.747 1.00 83.19 518 PRO A N 1
ATOM 3934 C CA . PRO A 1 518 ? 24.461 -7.586 34.219 1.00 83.19 518 PRO A CA 1
ATOM 3935 C C . PRO A 1 518 ? 24.447 -6.144 33.711 1.00 83.19 518 PRO A C 1
ATOM 3937 O O . PRO A 1 518 ? 23.480 -5.692 33.090 1.00 83.19 518 PRO A O 1
ATOM 3940 N N . SER A 1 519 ? 25.521 -5.410 33.989 1.00 85.19 519 SER A N 1
ATOM 3941 C CA . SER A 1 519 ? 25.700 -4.057 33.477 1.00 85.19 519 SER A CA 1
ATOM 3942 C C . SER A 1 519 ? 26.038 -4.082 31.984 1.00 85.19 519 SER A C 1
ATOM 3944 O O . SER A 1 519 ? 26.494 -5.085 31.435 1.00 85.19 519 SER A O 1
ATOM 3946 N N . VAL A 1 520 ? 25.891 -2.935 31.313 1.00 70.44 520 VAL A N 1
ATOM 3947 C CA . VAL A 1 520 ? 26.310 -2.769 29.906 1.00 70.44 520 VAL A CA 1
ATOM 3948 C C . VAL A 1 520 ? 27.800 -3.089 29.717 1.00 70.44 520 VAL A C 1
ATOM 3950 O O . VAL A 1 520 ? 28.204 -3.508 28.635 1.00 70.44 520 VAL A O 1
ATOM 3953 N N . ARG A 1 521 ? 28.619 -2.931 30.766 1.00 74.94 521 ARG A N 1
ATOM 3954 C CA . ARG A 1 521 ? 30.029 -3.323 30.748 1.00 74.94 521 ARG A CA 1
ATOM 3955 C C . ARG A 1 521 ? 30.189 -4.841 30.746 1.00 74.94 521 ARG A C 1
ATOM 3957 O O . ARG A 1 521 ? 30.885 -5.348 29.880 1.00 74.94 521 ARG A O 1
ATOM 3964 N N . ASP A 1 522 ? 29.488 -5.551 31.627 1.00 81.88 522 ASP A N 1
ATOM 3965 C CA . ASP A 1 522 ? 29.549 -7.019 31.702 1.00 81.88 522 ASP A CA 1
ATOM 3966 C C . ASP A 1 522 ? 29.082 -7.665 30.382 1.00 81.88 522 ASP A C 1
ATOM 3968 O O . ASP A 1 522 ? 29.682 -8.624 29.906 1.00 81.88 522 ASP A O 1
ATOM 3972 N N . LEU A 1 523 ? 28.060 -7.088 29.736 1.00 78.62 523 LEU A N 1
ATOM 3973 C CA . LEU A 1 523 ? 27.563 -7.529 28.424 1.00 78.62 523 LEU A CA 1
ATOM 3974 C C . LEU A 1 523 ? 28.539 -7.235 27.264 1.00 78.62 523 LEU A C 1
ATOM 3976 O O . LEU A 1 523 ? 28.564 -7.978 26.282 1.00 78.62 523 LEU A O 1
ATOM 3980 N N . ARG A 1 524 ? 29.350 -6.172 27.358 1.00 74.50 524 ARG A N 1
ATOM 3981 C CA . ARG A 1 524 ? 30.436 -5.886 26.399 1.00 74.50 524 ARG A CA 1
ATOM 3982 C C . ARG A 1 524 ? 31.639 -6.800 26.623 1.00 74.50 524 ARG A C 1
ATOM 3984 O O . ARG A 1 524 ? 32.149 -7.361 25.659 1.00 74.50 524 ARG A O 1
ATOM 3991 N N . ASP A 1 525 ? 32.045 -6.992 27.876 1.00 73.19 525 ASP A N 1
ATOM 3992 C CA . ASP A 1 525 ? 33.168 -7.860 28.253 1.00 73.19 525 ASP A CA 1
ATOM 3993 C C . ASP A 1 525 ? 32.857 -9.345 27.934 1.00 73.19 525 ASP A C 1
ATOM 3995 O O . ASP A 1 525 ? 33.761 -10.107 27.596 1.00 73.19 525 ASP A O 1
ATOM 3999 N N . ALA A 1 526 ? 31.574 -9.739 27.928 1.00 76.00 526 ALA A N 1
ATOM 4000 C CA . ALA A 1 526 ? 31.086 -11.036 27.440 1.00 76.00 526 ALA A CA 1
ATOM 4001 C C . ALA A 1 526 ? 30.921 -11.137 25.903 1.00 76.00 526 ALA A C 1
ATOM 4003 O O . ALA A 1 526 ? 30.508 -12.182 25.401 1.00 76.00 526 ALA A O 1
ATOM 4004 N N . GLY A 1 527 ? 31.200 -10.074 25.139 1.00 75.06 527 GLY A N 1
ATOM 4005 C CA . GLY A 1 527 ? 31.098 -10.062 23.671 1.00 75.06 527 GLY A CA 1
ATOM 4006 C C . GLY A 1 527 ? 29.673 -10.016 23.095 1.00 75.06 527 GLY A C 1
ATOM 4007 O O . GLY A 1 527 ? 29.514 -10.088 21.877 1.00 75.06 527 GLY A O 1
ATOM 4008 N N . ILE A 1 528 ? 28.647 -9.865 23.940 1.00 80.19 528 ILE A N 1
ATOM 4009 C CA . ILE A 1 528 ? 27.225 -9.833 23.545 1.00 80.19 528 ILE A CA 1
ATOM 4010 C C . ILE A 1 528 ? 26.878 -8.505 22.851 1.00 80.19 528 ILE A C 1
ATOM 4012 O O . ILE A 1 528 ? 26.051 -8.462 21.942 1.00 80.19 528 ILE A O 1
ATOM 4016 N N . ILE A 1 529 ? 27.545 -7.412 23.238 1.00 77.31 529 ILE A N 1
ATOM 4017 C CA . ILE A 1 529 ? 27.403 -6.090 22.612 1.00 77.31 529 ILE A CA 1
ATOM 4018 C C . ILE A 1 529 ? 28.730 -5.706 21.949 1.00 77.31 529 ILE A C 1
ATOM 4020 O O . ILE A 1 529 ? 29.742 -5.547 22.631 1.00 77.31 529 ILE A O 1
ATOM 4024 N N . ARG A 1 530 ? 28.727 -5.505 20.624 1.00 64.88 530 ARG A N 1
ATOM 4025 C CA . ARG A 1 530 ? 29.907 -5.017 19.887 1.00 64.88 530 ARG A CA 1
ATOM 4026 C C . ARG A 1 530 ? 30.163 -3.535 20.176 1.00 64.88 530 ARG A C 1
ATOM 4028 O O . ARG A 1 530 ? 29.234 -2.732 20.224 1.00 64.88 530 ARG A O 1
ATOM 4035 N N . SER A 1 531 ? 31.434 -3.175 20.332 1.00 53.38 531 SER A N 1
ATOM 4036 C CA . SER A 1 531 ? 31.873 -1.785 20.479 1.00 53.38 531 SER A CA 1
ATOM 4037 C C . SER A 1 531 ? 31.820 -1.050 19.140 1.00 53.38 531 SER A C 1
ATOM 4039 O O . SER A 1 531 ? 32.492 -1.455 18.195 1.00 53.38 531 SER A O 1
ATOM 4041 N N . ASP A 1 532 ? 31.074 0.052 19.080 1.00 48.72 532 ASP A N 1
ATOM 4042 C CA . ASP A 1 532 ? 31.148 1.015 17.979 1.00 48.72 532 ASP A CA 1
ATOM 4043 C C . ASP A 1 532 ? 32.145 2.130 18.342 1.00 48.72 532 ASP A C 1
ATOM 4045 O O . ASP A 1 532 ? 31.899 2.954 19.231 1.00 48.72 532 ASP A O 1
ATOM 4049 N N . GLU A 1 533 ? 33.301 2.138 17.674 1.00 40.56 533 GLU A N 1
ATOM 4050 C CA . GLU A 1 533 ? 34.394 3.085 17.932 1.00 40.56 533 GLU A CA 1
ATOM 4051 C C . GLU A 1 533 ? 34.043 4.543 17.580 1.00 40.56 533 GLU A C 1
ATOM 4053 O O . GLU A 1 533 ? 34.749 5.465 18.011 1.00 40.56 533 GLU A O 1
ATOM 4058 N N . ALA A 1 534 ? 32.962 4.785 16.827 1.00 37.84 534 ALA A N 1
ATOM 4059 C CA . ALA A 1 534 ? 32.505 6.137 16.514 1.00 37.84 534 ALA A CA 1
ATOM 4060 C C . ALA A 1 534 ? 31.889 6.840 17.740 1.00 37.84 534 ALA A C 1
ATOM 4062 O O . ALA A 1 534 ? 32.145 8.026 17.967 1.00 37.84 534 ALA A O 1
ATOM 4063 N N . ALA A 1 535 ? 31.130 6.110 18.565 1.00 44.12 535 ALA A N 1
ATOM 4064 C CA . ALA A 1 535 ? 30.434 6.668 19.727 1.00 44.12 535 ALA A CA 1
ATOM 4065 C C . ALA A 1 535 ? 31.390 7.032 20.879 1.00 44.12 535 ALA A C 1
ATOM 4067 O O . ALA A 1 535 ? 31.226 8.061 21.541 1.00 44.12 535 ALA A O 1
ATOM 4068 N N . ASP A 1 536 ? 32.435 6.227 21.092 1.00 41.56 536 ASP A N 1
ATOM 4069 C CA . ASP A 1 536 ? 33.362 6.384 22.224 1.00 41.56 536 ASP A CA 1
ATOM 4070 C C . ASP A 1 536 ? 34.221 7.665 22.131 1.00 41.56 536 ASP A C 1
ATOM 4072 O O . ASP A 1 536 ? 34.748 8.162 23.130 1.00 41.56 536 ASP A O 1
ATOM 4076 N N . ARG A 1 537 ? 34.315 8.252 20.929 1.00 42.25 537 ARG A N 1
ATOM 4077 C CA . ARG A 1 537 ? 34.994 9.532 20.678 1.00 42.25 537 ARG A CA 1
ATOM 4078 C C . ARG A 1 537 ? 34.145 10.751 21.061 1.00 42.25 537 ARG A C 1
ATOM 4080 O O . ARG A 1 537 ? 34.715 11.794 21.366 1.00 42.25 537 ARG A O 1
ATOM 4087 N N . ALA A 1 538 ? 32.816 10.623 21.083 1.00 43.44 538 ALA A N 1
ATOM 4088 C CA . ALA A 1 538 ? 31.905 11.704 21.470 1.00 43.44 538 ALA A CA 1
ATOM 4089 C C . ALA A 1 538 ? 31.783 11.841 23.000 1.00 43.44 538 ALA A C 1
ATOM 4091 O O . ALA A 1 538 ? 31.770 12.951 23.529 1.00 43.44 538 ALA A O 1
ATOM 4092 N N . VAL A 1 539 ? 31.762 10.716 23.725 1.00 46.69 539 VAL A N 1
ATOM 4093 C CA . VAL A 1 539 ? 31.556 10.694 25.188 1.00 46.69 539 VAL A CA 1
ATOM 4094 C C . VAL A 1 539 ? 32.738 11.297 25.961 1.00 46.69 539 VAL A C 1
ATOM 4096 O O . VAL A 1 539 ? 32.543 11.902 27.010 1.00 46.69 539 VAL A O 1
ATOM 4099 N N . ARG A 1 540 ? 33.966 11.224 25.430 1.00 44.94 540 ARG A N 1
ATOM 4100 C CA . ARG A 1 540 ? 35.167 11.799 26.075 1.00 44.94 540 ARG A CA 1
ATOM 4101 C C . ARG A 1 540 ? 35.290 13.328 25.938 1.00 44.94 540 ARG A C 1
ATOM 4103 O O . ARG A 1 540 ? 36.265 13.891 26.426 1.00 44.94 540 ARG A O 1
ATOM 4110 N N . GLY A 1 541 ? 34.346 13.992 25.260 1.00 39.81 541 GLY A N 1
ATOM 4111 C CA . GLY A 1 541 ? 34.362 15.441 25.017 1.00 39.81 541 GLY A CA 1
ATOM 4112 C C . GLY A 1 541 ? 33.507 16.288 25.971 1.00 39.81 541 GLY A C 1
ATOM 4113 O O . GLY A 1 541 ? 33.639 17.510 25.960 1.00 39.81 541 GLY A O 1
ATOM 4114 N N . ALA A 1 542 ? 32.636 15.677 26.781 1.00 37.06 542 ALA A N 1
ATOM 4115 C CA . ALA A 1 542 ? 31.730 16.395 27.680 1.00 37.06 542 ALA A CA 1
ATOM 4116 C C . ALA A 1 542 ? 32.305 16.468 29.105 1.00 37.06 542 ALA A C 1
ATOM 4118 O O . ALA A 1 542 ? 32.389 15.462 29.805 1.00 37.06 542 ALA A O 1
ATOM 4119 N N . GLY A 1 543 ? 32.723 17.669 29.515 1.00 35.66 543 GLY A N 1
ATOM 4120 C CA . GLY A 1 543 ? 33.249 17.936 30.854 1.00 35.66 543 GLY A CA 1
ATOM 4121 C C . GLY A 1 543 ? 32.172 17.950 31.945 1.00 35.66 543 GLY A C 1
ATOM 4122 O O . GLY A 1 543 ? 31.041 18.372 31.717 1.00 35.66 543 GLY A O 1
ATOM 4123 N N . ASP A 1 544 ? 32.581 17.505 33.129 1.00 38.91 544 ASP A N 1
ATOM 4124 C CA . ASP A 1 544 ? 31.801 17.345 34.361 1.00 38.91 544 ASP A CA 1
ATOM 4125 C C . ASP A 1 544 ? 31.303 18.693 34.949 1.00 38.91 544 ASP A C 1
ATOM 4127 O O . ASP A 1 544 ? 32.132 19.584 35.172 1.00 38.91 544 ASP A O 1
ATOM 4131 N N . PRO A 1 545 ? 29.988 18.885 35.198 1.00 40.69 545 PRO A N 1
ATOM 4132 C CA . PRO A 1 545 ? 29.439 20.136 35.716 1.00 40.69 545 PRO A CA 1
ATOM 4133 C C . PRO A 1 545 ? 28.896 20.026 37.157 1.00 40.69 545 PRO A C 1
ATOM 4135 O O . PRO A 1 545 ? 27.724 20.317 37.385 1.00 40.69 545 PRO A O 1
ATOM 4138 N N . ASP A 1 546 ? 29.734 19.691 38.144 1.00 43.19 546 ASP A N 1
ATOM 4139 C CA . ASP A 1 546 ? 29.372 19.841 39.567 1.00 43.19 546 ASP A CA 1
ATOM 4140 C C . ASP A 1 546 ? 30.524 20.420 40.418 1.00 43.19 546 ASP A C 1
ATOM 4142 O O . ASP A 1 546 ? 31.520 19.767 40.730 1.00 43.19 546 ASP A O 1
ATOM 4146 N N . GLY A 1 547 ? 30.386 21.691 40.813 1.00 33.78 547 GLY A N 1
ATOM 4147 C CA . GLY A 1 547 ? 31.361 22.424 41.629 1.00 33.78 547 GLY A CA 1
ATOM 4148 C C . GLY A 1 547 ? 30.744 23.692 42.244 1.00 33.78 547 GLY A C 1
ATOM 4149 O O . GLY A 1 547 ? 30.155 24.489 41.513 1.00 33.78 547 GLY A O 1
ATOM 4150 N N . PRO A 1 548 ? 30.816 23.904 43.575 1.00 45.69 548 PRO A N 1
ATOM 4151 C CA . PRO A 1 548 ? 29.919 24.834 44.265 1.00 45.69 548 PRO A CA 1
ATOM 4152 C C . PRO A 1 548 ? 30.325 26.314 44.178 1.00 45.69 548 PRO A C 1
ATOM 4154 O O . PRO A 1 548 ? 31.501 26.679 44.184 1.00 45.69 548 PRO A O 1
ATOM 4157 N N . ALA A 1 549 ? 29.312 27.184 44.177 1.00 32.78 549 ALA A N 1
ATOM 4158 C CA . ALA A 1 549 ? 29.458 28.633 44.065 1.00 32.78 549 ALA A CA 1
ATOM 4159 C C . ALA A 1 549 ? 30.072 29.303 45.313 1.00 32.78 549 ALA A C 1
ATOM 4161 O O . ALA A 1 549 ? 29.702 29.003 46.450 1.00 32.78 549 ALA A O 1
ATOM 4162 N N . VAL A 1 550 ? 30.933 30.304 45.088 1.00 41.38 550 VAL A N 1
ATOM 4163 C CA . VAL A 1 550 ? 31.490 31.198 46.121 1.00 41.38 550 VAL A CA 1
ATOM 4164 C C . VAL A 1 550 ? 31.156 32.666 45.799 1.00 41.38 550 VAL A C 1
ATOM 4166 O O . VAL A 1 550 ? 31.011 33.064 44.648 1.00 41.38 550 VAL A O 1
ATOM 4169 N N . HIS A 1 551 ? 30.970 33.466 46.850 1.00 32.50 551 HIS A N 1
ATOM 4170 C CA . HIS A 1 551 ? 30.406 34.820 46.839 1.00 32.50 551 HIS A CA 1
ATOM 4171 C C . HIS A 1 551 ? 31.281 35.949 46.237 1.00 32.50 551 HIS A C 1
ATOM 4173 O O . HIS A 1 551 ? 32.386 36.163 46.722 1.00 32.50 551 HIS A O 1
ATOM 4179 N N . ARG A 1 552 ? 30.620 36.835 45.454 1.00 30.23 552 ARG A N 1
ATOM 4180 C CA . ARG A 1 552 ? 30.787 38.324 45.382 1.00 30.23 552 ARG A CA 1
ATOM 4181 C C . ARG A 1 552 ? 32.141 38.908 44.887 1.00 30.23 552 ARG A C 1
ATOM 4183 O O . ARG A 1 552 ? 33.123 38.182 44.834 1.00 30.23 552 ARG A O 1
ATOM 4190 N N . PRO A 1 553 ? 32.234 40.239 44.608 1.00 46.75 553 PRO A N 1
ATOM 4191 C CA . PRO A 1 553 ? 31.203 41.298 44.578 1.00 46.75 553 PRO A CA 1
ATOM 4192 C C . PRO A 1 553 ? 31.103 42.066 43.232 1.00 46.75 553 PRO A C 1
ATOM 4194 O O . PRO A 1 553 ? 31.748 41.731 42.249 1.00 46.75 553 PRO A O 1
ATOM 4197 N N . ALA A 1 554 ? 30.250 43.097 43.205 1.00 38.81 554 ALA A N 1
ATOM 4198 C CA . ALA A 1 554 ? 29.978 43.970 42.059 1.00 38.81 554 ALA A CA 1
ATOM 4199 C C . ALA A 1 554 ? 31.054 45.049 41.807 1.00 38.81 554 ALA A C 1
ATOM 4201 O O . ALA A 1 554 ? 31.742 45.464 42.739 1.00 38.81 554 ALA A O 1
ATOM 4202 N N . GLY A 1 555 ? 31.089 45.578 40.576 1.00 31.09 555 GLY A N 1
ATOM 4203 C CA . GLY A 1 555 ? 31.856 46.768 40.197 1.00 31.09 555 GLY A CA 1
ATOM 4204 C C . GLY A 1 555 ? 31.510 47.285 38.792 1.00 31.09 555 GLY A C 1
ATOM 4205 O O . GLY A 1 555 ? 31.873 46.648 37.819 1.00 31.09 555 GLY A O 1
ATOM 4206 N N . GLU A 1 556 ? 30.822 48.434 38.755 1.00 32.56 556 GLU A N 1
ATOM 4207 C CA . GLU A 1 556 ? 30.928 49.545 37.779 1.00 32.56 556 GLU A CA 1
ATOM 4208 C C . GLU A 1 556 ? 30.672 49.324 36.259 1.00 32.56 556 GLU A C 1
ATOM 4210 O O . GLU A 1 556 ? 31.003 48.313 35.655 1.00 32.56 556 GLU A O 1
ATOM 4215 N N . GLY A 1 557 ? 30.039 50.329 35.629 1.00 34.31 557 GLY A N 1
ATOM 4216 C CA . GLY A 1 557 ? 29.870 50.453 34.166 1.00 34.31 557 GLY A CA 1
ATOM 4217 C C . GLY A 1 557 ? 31.030 51.240 33.509 1.00 34.31 557 GLY A C 1
ATOM 4218 O O . GLY A 1 557 ? 32.112 51.237 34.091 1.00 34.31 557 GLY A O 1
ATOM 4219 N N . PRO A 1 558 ? 30.852 51.978 32.380 1.00 52.72 558 PRO A N 1
ATOM 4220 C CA . PRO A 1 558 ? 29.585 52.435 31.791 1.00 52.72 558 PRO A CA 1
ATOM 4221 C C . PRO A 1 558 ? 29.451 52.344 30.243 1.00 52.72 558 PRO A C 1
ATOM 4223 O O . PRO A 1 558 ? 30.350 51.960 29.507 1.00 52.72 558 PRO A O 1
ATOM 4226 N N . SER A 1 559 ? 28.275 52.785 29.789 1.00 40.53 559 SER A N 1
ATOM 4227 C CA . SER A 1 559 ? 27.826 53.151 28.431 1.00 40.53 559 SER A CA 1
ATOM 4228 C C . SER A 1 559 ? 28.840 53.750 27.427 1.00 40.53 559 SER A C 1
ATOM 4230 O O . SER A 1 559 ? 29.489 54.753 27.716 1.00 40.53 559 SER A O 1
ATOM 4232 N N . GLY A 1 560 ? 28.743 53.285 26.173 1.00 31.83 560 GLY A N 1
ATOM 4233 C CA . GLY A 1 560 ? 29.080 53.975 24.909 1.00 31.83 560 GLY A CA 1
ATOM 4234 C C . GLY A 1 560 ? 28.687 53.054 23.734 1.00 31.83 560 GLY A C 1
ATOM 4235 O O . GLY A 1 560 ? 29.133 51.918 23.724 1.00 31.83 560 GLY A O 1
ATOM 4236 N N . ALA A 1 561 ? 27.678 53.329 22.895 1.00 36.78 561 ALA A N 1
ATOM 4237 C CA . ALA A 1 561 ? 27.481 54.412 21.914 1.00 36.78 561 ALA A CA 1
ATOM 4238 C C . ALA A 1 561 ? 28.092 54.094 20.527 1.00 36.78 561 ALA A C 1
ATOM 4240 O O . ALA A 1 561 ? 29.301 53.937 20.421 1.00 36.78 561 ALA A O 1
ATOM 4241 N N . GLY A 1 562 ? 27.241 54.084 19.485 1.00 33.25 562 GLY A N 1
ATOM 4242 C CA . GLY A 1 562 ? 27.590 53.841 18.071 1.00 33.25 562 GLY A CA 1
ATOM 4243 C C . GLY A 1 562 ? 27.406 52.378 17.639 1.00 33.25 562 GLY A C 1
ATOM 4244 O O . GLY A 1 562 ? 28.007 51.489 18.222 1.00 33.25 562 GLY A O 1
ATOM 4245 N N . ASP A 1 563 ? 26.532 52.090 16.671 1.00 35.34 563 ASP A N 1
ATOM 4246 C CA . ASP A 1 563 ? 26.838 52.354 15.264 1.00 35.34 563 ASP A CA 1
ATOM 4247 C C . ASP A 1 563 ? 25.580 52.443 14.388 1.00 35.34 563 ASP A C 1
ATOM 4249 O O . ASP A 1 563 ? 24.602 51.710 14.541 1.00 35.34 563 ASP A O 1
ATOM 4253 N N . ASP A 1 564 ? 25.651 53.400 13.473 1.00 40.31 564 ASP A N 1
ATOM 4254 C CA . ASP A 1 564 ? 24.804 53.570 12.298 1.00 40.31 564 ASP A CA 1
ATOM 4255 C C . ASP A 1 564 ? 25.406 52.717 11.167 1.00 40.31 564 ASP A C 1
ATOM 4257 O O . ASP A 1 564 ? 26.627 52.608 11.115 1.00 40.31 564 ASP A O 1
ATOM 4261 N N . LEU A 1 565 ? 24.604 52.159 10.254 1.00 38.69 565 LEU A N 1
ATOM 4262 C CA . LEU A 1 565 ? 24.981 51.932 8.843 1.00 38.69 565 LEU A CA 1
ATOM 4263 C C . LEU A 1 565 ? 23.814 51.288 8.076 1.00 38.69 565 LEU A C 1
ATOM 4265 O O . LEU A 1 565 ? 23.555 50.087 8.159 1.00 38.69 565 LEU A O 1
ATOM 4269 N N . GLY A 1 566 ? 23.120 52.100 7.278 1.00 32.50 566 GLY A N 1
ATOM 4270 C CA . GLY A 1 566 ? 22.148 51.616 6.299 1.00 32.50 566 GLY A CA 1
ATOM 4271 C C . GLY A 1 566 ? 22.816 50.995 5.067 1.00 32.50 566 GLY A C 1
ATOM 4272 O O . GLY A 1 566 ? 23.897 51.410 4.651 1.00 32.50 566 GLY A O 1
ATOM 4273 N N . SER A 1 567 ? 22.131 50.037 4.439 1.00 33.59 567 SER A N 1
ATOM 4274 C CA . SER A 1 567 ? 22.511 49.448 3.150 1.00 33.59 567 SER A CA 1
ATOM 4275 C C . SER A 1 567 ? 21.347 49.559 2.164 1.00 33.59 567 SER A C 1
ATOM 4277 O O . SER A 1 567 ? 20.198 49.281 2.508 1.00 33.59 567 SER A O 1
ATOM 4279 N N . VAL A 1 568 ? 21.647 50.020 0.950 1.00 30.88 568 VAL A N 1
ATOM 4280 C CA . VAL A 1 568 ? 20.679 50.360 -0.103 1.00 30.88 568 VAL A CA 1
ATOM 4281 C C . VAL A 1 568 ? 20.567 49.201 -1.092 1.00 30.88 568 VAL A C 1
ATOM 4283 O O . VAL A 1 568 ? 21.575 48.756 -1.635 1.00 30.88 568 VAL A O 1
ATOM 4286 N N . VAL A 1 569 ? 19.341 48.763 -1.387 1.00 32.66 569 VAL A N 1
ATOM 4287 C CA . VAL A 1 569 ? 19.052 47.790 -2.454 1.00 32.66 569 VAL A CA 1
ATOM 4288 C C . VAL A 1 569 ? 18.461 48.526 -3.664 1.00 32.66 569 VAL A C 1
ATOM 4290 O O . VAL A 1 569 ? 17.447 49.207 -3.499 1.00 32.66 569 VAL A O 1
ATOM 4293 N N . PRO A 1 570 ? 19.046 48.417 -4.872 1.00 39.00 570 PRO A N 1
ATOM 4294 C CA . PRO A 1 570 ? 18.451 48.970 -6.084 1.00 39.00 570 PRO A CA 1
ATOM 4295 C C . PRO A 1 570 ? 17.388 48.032 -6.680 1.00 39.00 570 PRO A C 1
ATOM 4297 O O . PRO A 1 570 ? 17.593 46.830 -6.835 1.00 39.00 570 PRO A O 1
ATOM 4300 N N . GLU A 1 571 ? 16.251 48.618 -7.046 1.00 29.78 571 GLU A N 1
ATOM 4301 C CA . GLU A 1 571 ? 15.109 47.973 -7.701 1.00 29.78 571 GLU A CA 1
ATOM 4302 C C . GLU A 1 571 ? 15.449 47.625 -9.168 1.00 29.78 571 GLU A C 1
ATOM 4304 O O . GLU A 1 571 ? 15.898 48.493 -9.918 1.00 29.78 571 GLU A O 1
ATOM 4309 N N . PHE A 1 572 ? 15.206 46.384 -9.612 1.00 26.88 572 PHE A N 1
ATOM 4310 C CA . PHE A 1 572 ? 15.390 45.979 -11.014 1.00 26.88 572 PHE A CA 1
ATOM 4311 C C . PHE A 1 572 ? 14.041 45.623 -11.651 1.00 26.88 572 PHE A C 1
ATOM 4313 O O . PHE A 1 572 ? 13.377 44.677 -11.230 1.00 26.88 572 PHE A O 1
ATOM 4320 N N . ARG A 1 573 ? 13.634 46.374 -12.683 1.00 37.03 573 ARG A N 1
ATOM 4321 C CA . ARG A 1 573 ? 12.438 46.091 -13.494 1.00 37.03 573 ARG A CA 1
ATOM 4322 C C . ARG A 1 573 ? 12.841 45.566 -14.875 1.00 37.03 573 ARG A C 1
ATOM 4324 O O . ARG A 1 573 ? 13.542 46.289 -15.582 1.00 37.03 573 ARG A O 1
ATOM 4331 N N . PRO A 1 574 ? 12.344 44.401 -15.321 1.00 36.34 574 PRO A N 1
ATOM 4332 C CA . PRO A 1 574 ? 12.347 44.055 -16.735 1.00 36.34 574 PRO A CA 1
ATOM 4333 C C . PRO A 1 574 ? 11.187 44.762 -17.456 1.00 36.34 574 PRO A C 1
ATOM 4335 O O . PRO A 1 574 ? 10.052 44.779 -16.978 1.00 36.34 574 PRO A O 1
ATOM 4338 N N . GLY A 1 575 ? 11.487 45.376 -18.603 1.00 29.84 575 GLY A N 1
ATOM 4339 C CA . GLY A 1 575 ? 10.493 45.989 -19.487 1.00 29.84 575 GLY A CA 1
ATOM 4340 C C . GLY A 1 575 ? 9.773 44.960 -20.365 1.00 29.84 575 GLY A C 1
ATOM 4341 O O . GLY A 1 575 ? 10.279 43.864 -20.591 1.00 29.84 575 GLY A O 1
ATOM 4342 N N . GLY A 1 576 ? 8.591 45.325 -20.865 1.00 29.33 576 GLY A N 1
ATOM 4343 C CA . GLY A 1 576 ? 7.824 44.492 -21.794 1.00 29.33 576 GLY A CA 1
ATOM 4344 C C . GLY A 1 576 ? 8.341 44.548 -23.236 1.00 29.33 576 GLY A C 1
ATOM 4345 O O . GLY A 1 576 ? 8.985 45.515 -23.641 1.00 29.33 576 GLY A O 1
ATOM 4346 N N . GLY A 1 577 ? 7.993 43.521 -24.013 1.00 28.31 577 GLY A N 1
ATOM 4347 C CA . GLY A 1 577 ? 8.163 43.456 -25.465 1.00 28.31 577 GLY A CA 1
ATOM 4348 C C . GLY A 1 577 ? 6.986 42.707 -26.094 1.00 28.31 577 GLY A C 1
ATOM 4349 O O . GLY A 1 577 ? 6.546 41.691 -25.555 1.00 28.31 577 GLY A O 1
ATOM 4350 N N . ASP A 1 578 ? 6.451 43.246 -27.189 1.00 29.52 578 ASP A N 1
ATOM 4351 C CA . ASP A 1 578 ? 5.243 42.754 -27.861 1.00 29.52 578 ASP A CA 1
ATOM 4352 C C . ASP A 1 578 ? 5.390 41.346 -28.460 1.00 29.52 578 ASP A C 1
ATOM 4354 O O . ASP A 1 578 ? 6.405 41.014 -29.072 1.00 29.52 578 ASP A O 1
ATOM 4358 N N . TRP A 1 579 ? 4.301 40.573 -28.399 1.00 30.02 579 TRP A N 1
ATOM 4359 C CA . TRP A 1 579 ? 4.067 39.395 -29.240 1.00 30.02 579 TRP A CA 1
ATOM 4360 C C . TRP A 1 579 ? 2.771 39.591 -30.046 1.00 30.02 579 TRP A C 1
ATOM 4362 O O . TRP A 1 579 ? 1.734 39.896 -29.451 1.00 30.02 579 TRP A O 1
ATOM 4372 N N . PRO A 1 580 ? 2.776 39.415 -31.381 1.00 33.88 580 PRO A N 1
ATOM 4373 C CA . PRO A 1 580 ? 1.571 39.549 -32.191 1.00 33.88 580 PRO A CA 1
ATOM 4374 C C . PRO A 1 580 ? 0.673 38.308 -32.079 1.00 33.88 580 PRO A C 1
ATOM 4376 O O . PRO A 1 580 ? 1.133 37.168 -32.095 1.00 33.88 580 PRO A O 1
ATOM 4379 N N . ALA A 1 581 ? -0.636 38.534 -32.000 1.00 28.70 581 ALA A N 1
ATOM 4380 C CA . ALA A 1 581 ? -1.635 37.478 -31.872 1.00 28.70 581 ALA A CA 1
ATOM 4381 C C . ALA A 1 581 ? -1.972 36.801 -33.211 1.00 28.70 581 ALA A C 1
ATOM 4383 O O . ALA A 1 581 ? -2.201 37.504 -34.193 1.00 28.70 581 ALA A O 1
ATOM 4384 N N . ALA A 1 582 ? -2.157 35.471 -33.204 1.00 26.52 582 ALA A N 1
ATOM 4385 C CA . ALA A 1 582 ? -3.220 34.780 -33.955 1.00 26.52 582 ALA A CA 1
ATOM 4386 C C . ALA A 1 582 ? -3.255 33.257 -33.691 1.00 26.52 582 ALA A C 1
ATOM 4388 O O . ALA A 1 582 ? -2.505 32.511 -34.308 1.00 26.52 582 ALA A O 1
ATOM 4389 N N . MET A 1 583 ? -4.204 32.786 -32.873 1.00 22.67 583 MET A N 1
ATOM 4390 C CA . MET A 1 583 ? -5.172 31.740 -33.266 1.00 22.67 583 MET A CA 1
ATOM 4391 C C . MET A 1 583 ? -6.194 31.491 -32.145 1.00 22.67 583 MET A C 1
ATOM 4393 O O . MET A 1 583 ? -5.839 31.334 -30.982 1.00 22.67 583 MET A O 1
ATOM 4397 N N . ARG A 1 584 ? -7.483 31.459 -32.505 1.00 28.17 584 ARG A N 1
ATOM 4398 C CA . ARG A 1 584 ? -8.566 30.966 -31.640 1.00 28.17 584 ARG A CA 1
ATOM 4399 C C . ARG A 1 584 ? -8.837 29.498 -31.981 1.00 28.17 584 ARG A C 1
ATOM 4401 O O . ARG A 1 584 ? -8.948 29.211 -33.174 1.00 28.17 584 ARG A O 1
ATOM 4408 N N . PRO A 1 585 ? -9.071 28.609 -31.004 1.00 28.56 585 PRO A N 1
ATOM 4409 C CA . PRO A 1 585 ? -9.826 27.389 -31.249 1.00 28.56 585 PRO A CA 1
ATOM 4410 C C . PRO A 1 585 ? -11.304 27.731 -31.492 1.00 28.56 585 PRO A C 1
ATOM 4412 O O . PRO A 1 585 ? -11.840 28.686 -30.923 1.00 28.56 585 PRO A O 1
ATOM 4415 N N . LEU A 1 586 ? -11.957 26.941 -32.340 1.00 27.38 586 LEU A N 1
ATOM 4416 C CA . LEU A 1 586 ? -13.404 26.974 -32.539 1.00 27.38 586 LEU A CA 1
ATOM 4417 C C . LEU A 1 586 ? -14.109 26.229 -31.398 1.00 27.38 586 LEU A C 1
ATOM 4419 O O . LEU A 1 586 ? -13.674 25.153 -31.001 1.00 27.38 586 LEU A O 1
ATOM 4423 N N . ASP A 1 587 ? -15.225 26.786 -30.934 1.00 33.78 587 ASP A N 1
ATOM 4424 C CA . ASP A 1 587 ? -16.244 26.092 -30.141 1.00 33.78 587 ASP A CA 1
ATOM 4425 C C . ASP A 1 587 ? -17.269 25.465 -31.098 1.00 33.78 587 ASP A C 1
ATOM 4427 O O . ASP A 1 587 ? -17.858 26.179 -31.918 1.00 33.78 587 ASP A O 1
ATOM 4431 N N . PRO A 1 588 ? -17.476 24.143 -31.006 1.00 28.00 588 PRO A N 1
ATOM 4432 C CA . PRO A 1 588 ? -18.756 23.559 -31.356 1.00 28.00 588 PRO A CA 1
ATOM 4433 C C . PRO A 1 588 ? -19.213 22.553 -30.282 1.00 28.00 588 PRO A C 1
ATOM 4435 O O . PRO A 1 588 ? -19.017 21.352 -30.444 1.00 28.00 588 PRO A O 1
ATOM 4438 N N . THR A 1 589 ? -19.843 23.017 -29.197 1.00 29.31 589 THR A N 1
ATOM 4439 C CA . THR A 1 589 ? -21.314 22.925 -29.016 1.00 29.31 589 THR A CA 1
ATOM 4440 C C . THR A 1 589 ? -21.759 23.212 -27.572 1.00 29.31 589 THR A C 1
ATOM 4442 O O . THR A 1 589 ? -21.433 22.465 -26.657 1.00 29.31 589 THR A O 1
ATOM 4445 N N . GLY A 1 590 ? -22.685 24.165 -27.418 1.00 27.03 590 GLY A N 1
ATOM 4446 C CA . GLY A 1 590 ? -23.911 23.935 -26.634 1.00 27.03 590 GLY A CA 1
ATOM 4447 C C . GLY A 1 590 ? -23.863 24.114 -25.109 1.00 27.03 590 GLY A C 1
ATOM 4448 O O . GLY A 1 590 ? -23.820 23.147 -24.361 1.00 27.03 590 GLY A O 1
ATOM 4449 N N . GLU A 1 591 ? -24.006 25.367 -24.674 1.00 28.58 591 GLU A N 1
ATOM 4450 C CA . GLU A 1 591 ? -24.618 25.831 -23.412 1.00 28.58 591 GLU A CA 1
ATOM 4451 C C . GLU A 1 591 ? -24.976 24.810 -22.299 1.00 28.58 591 GLU A C 1
ATOM 4453 O O . GLU A 1 591 ? -26.013 24.154 -22.356 1.00 28.58 591 GLU A O 1
ATOM 4458 N N . ILE A 1 592 ? -24.290 24.901 -21.148 1.00 26.64 592 ILE A N 1
ATOM 4459 C CA . ILE A 1 592 ? -24.970 24.877 -19.835 1.00 26.64 592 ILE A CA 1
ATOM 4460 C C . ILE A 1 592 ? -24.407 25.999 -18.950 1.00 26.64 592 ILE A C 1
ATOM 4462 O O . ILE A 1 592 ? -23.296 25.913 -18.427 1.00 26.64 592 ILE A O 1
ATOM 4466 N N . ARG A 1 593 ? -25.205 27.049 -18.712 1.00 30.62 593 ARG A N 1
ATOM 4467 C CA . ARG A 1 593 ? -24.975 27.996 -17.608 1.00 30.62 593 ARG A CA 1
ATOM 4468 C C . ARG A 1 593 ? -25.715 27.518 -16.359 1.00 30.62 593 ARG A C 1
ATOM 4470 O O . ARG A 1 593 ? -26.911 27.755 -16.230 1.00 30.62 593 ARG A O 1
ATOM 4477 N N . ALA A 1 594 ? -24.988 26.932 -15.411 1.00 28.48 594 ALA A N 1
ATOM 4478 C CA . ALA A 1 594 ? -25.477 26.722 -14.050 1.00 28.48 594 ALA A CA 1
ATOM 4479 C C . ALA A 1 594 ? -24.359 26.945 -13.015 1.00 28.48 594 ALA A C 1
ATOM 4481 O O . ALA A 1 594 ? -23.396 26.190 -12.920 1.00 28.48 594 ALA A O 1
ATOM 4482 N N . SER A 1 595 ? -24.519 28.027 -12.258 1.00 28.08 595 SER A N 1
ATOM 4483 C CA . SER A 1 595 ? -23.887 28.405 -10.989 1.00 28.08 595 SER A CA 1
ATOM 4484 C C . SER A 1 595 ? -23.053 27.334 -10.257 1.00 28.08 595 SER A C 1
ATOM 4486 O O . SER A 1 595 ? -23.567 26.635 -9.382 1.00 28.08 595 SER A O 1
ATOM 4488 N N . ARG A 1 596 ? -21.733 27.285 -10.490 1.00 28.70 596 ARG A N 1
ATOM 4489 C CA . ARG A 1 596 ? -20.811 26.588 -9.575 1.00 28.70 596 ARG A CA 1
ATOM 4490 C C . ARG A 1 596 ? -20.623 27.413 -8.297 1.00 28.70 596 ARG A C 1
ATOM 4492 O O . ARG A 1 596 ? -19.949 28.440 -8.316 1.00 28.70 596 ARG A O 1
ATOM 4499 N N . ARG A 1 597 ? -21.180 26.943 -7.176 1.00 32.44 597 ARG A N 1
ATOM 4500 C CA . ARG A 1 597 ? -20.568 27.203 -5.861 1.00 32.44 597 ARG A CA 1
ATOM 4501 C C . ARG A 1 597 ? -19.269 26.398 -5.780 1.00 32.44 597 ARG A C 1
ATOM 4503 O O . ARG A 1 597 ? -19.162 25.355 -6.418 1.00 32.44 597 ARG A O 1
ATOM 4510 N N . ALA A 1 598 ? -18.298 26.878 -5.008 1.00 25.81 598 ALA A N 1
ATOM 4511 C CA . ALA A 1 598 ? -17.109 26.095 -4.700 1.00 25.81 598 ALA A CA 1
ATOM 4512 C C . ALA A 1 598 ? -17.512 24.908 -3.813 1.00 25.81 598 ALA A C 1
ATOM 4514 O O . ALA A 1 598 ? -17.841 25.091 -2.642 1.00 25.81 598 ALA A O 1
ATOM 4515 N N . THR A 1 599 ? -17.535 23.714 -4.399 1.00 31.86 599 THR A N 1
ATOM 4516 C CA . THR A 1 599 ? -17.688 22.444 -3.687 1.00 31.86 599 THR A CA 1
ATOM 4517 C C . THR A 1 599 ? -16.465 22.227 -2.795 1.00 31.86 599 THR A C 1
ATOM 4519 O O . THR A 1 599 ? -15.340 22.502 -3.224 1.00 31.86 599 THR A O 1
ATOM 4522 N N . THR A 1 600 ? -16.648 21.761 -1.559 1.00 38.81 600 THR A N 1
ATOM 4523 C CA . THR A 1 600 ? -15.505 21.437 -0.694 1.00 38.81 600 THR A CA 1
ATOM 4524 C C . THR A 1 600 ? -14.747 20.226 -1.251 1.00 38.81 600 THR A C 1
ATOM 4526 O O . THR A 1 600 ? -15.350 19.369 -1.902 1.00 38.81 600 THR A O 1
ATOM 4529 N N . PRO A 1 601 ? -13.434 20.086 -0.974 1.00 42.78 601 PRO A N 1
ATOM 4530 C CA . PRO A 1 601 ? -12.650 18.951 -1.463 1.00 42.78 601 PRO A CA 1
ATOM 4531 C C . PRO A 1 601 ? -13.162 17.572 -1.030 1.00 42.78 601 PRO A C 1
ATOM 4533 O O . PRO A 1 601 ? -12.663 16.581 -1.539 1.00 42.78 601 PRO A O 1
ATOM 4536 N N . GLN A 1 602 ? -14.115 17.482 -0.098 1.00 42.66 602 GLN A N 1
ATOM 4537 C CA . GLN A 1 602 ? -14.623 16.232 0.475 1.00 42.66 602 GLN A CA 1
ATOM 4538 C C . GLN A 1 602 ? -15.781 15.598 -0.325 1.00 42.66 602 GLN A C 1
ATOM 4540 O O . GLN A 1 602 ? -16.048 14.416 -0.140 1.00 42.66 602 GLN A O 1
ATOM 4545 N N . GLU A 1 603 ? -16.446 16.320 -1.236 1.00 36.62 603 GLU A N 1
ATOM 4546 C CA . GLU A 1 603 ? -17.682 15.839 -1.896 1.00 36.62 603 GLU A CA 1
ATOM 4547 C C . GLU A 1 603 ? -17.465 15.186 -3.285 1.00 36.62 603 GLU A C 1
ATOM 4549 O O . GLU A 1 603 ? -18.427 14.850 -3.969 1.00 36.62 603 GLU A O 1
ATOM 4554 N N . LEU A 1 604 ? -16.217 14.985 -3.732 1.00 42.03 604 LEU A N 1
ATOM 4555 C CA . LEU A 1 604 ? -15.878 14.537 -5.101 1.00 42.03 604 LEU A CA 1
ATOM 4556 C C . LEU A 1 604 ? -15.595 13.020 -5.263 1.00 42.03 604 LEU A C 1
ATOM 4558 O O . LEU A 1 604 ? -15.054 12.609 -6.290 1.00 42.03 604 LEU A O 1
ATOM 4562 N N . TRP A 1 605 ? -15.910 12.171 -4.273 1.00 51.84 605 TRP A N 1
ATOM 4563 C CA . TRP A 1 605 ? -15.215 10.875 -4.111 1.00 51.84 605 TRP A CA 1
ATOM 4564 C C . TRP A 1 605 ? -16.036 9.568 -4.242 1.00 51.84 605 TRP A C 1
ATOM 4566 O O . TRP A 1 605 ? -15.438 8.496 -4.141 1.00 51.84 605 TRP A O 1
ATOM 4576 N N . LEU A 1 606 ? -17.327 9.591 -4.602 1.00 36.66 606 LEU A N 1
ATOM 4577 C CA . LEU A 1 606 ? -18.226 8.406 -4.708 1.00 36.66 606 LEU A CA 1
ATOM 4578 C C . LEU A 1 606 ? -18.834 8.254 -6.131 1.00 36.66 606 LEU A C 1
ATOM 4580 O O . LEU A 1 606 ? -19.019 9.272 -6.792 1.00 36.66 606 LEU A O 1
ATOM 4584 N N . ASP A 1 607 ? -19.132 7.080 -6.718 1.00 37.22 607 ASP A N 1
ATOM 4585 C CA . ASP A 1 607 ? -18.824 5.660 -6.399 1.00 37.22 607 ASP A CA 1
ATOM 4586 C C . ASP A 1 607 ? -18.135 4.966 -7.611 1.00 37.22 607 ASP A C 1
ATOM 4588 O O . ASP A 1 607 ? -18.396 5.375 -8.734 1.00 37.22 607 ASP A O 1
ATOM 4592 N N . VAL A 1 608 ? -17.162 4.056 -7.375 1.00 36.91 608 VAL A N 1
ATOM 4593 C CA . VAL A 1 608 ? -16.159 3.319 -8.240 1.00 36.91 608 VAL A CA 1
ATOM 4594 C C . VAL A 1 608 ? -14.790 3.435 -7.536 1.00 36.91 608 VAL A C 1
ATOM 4596 O O . VAL A 1 608 ? -14.458 4.536 -7.094 1.00 36.91 608 VAL A O 1
ATOM 4599 N N . THR A 1 609 ? -13.982 2.369 -7.416 1.00 49.00 609 THR A N 1
ATOM 4600 C CA . THR A 1 609 ? -12.642 2.441 -6.777 1.00 49.00 609 THR A CA 1
ATOM 4601 C C . THR A 1 609 ? -11.494 2.029 -7.703 1.00 49.00 609 THR A C 1
ATOM 4603 O O . THR A 1 609 ? -11.677 1.220 -8.605 1.00 49.00 609 THR A O 1
ATOM 4606 N N . TRP A 1 610 ? -10.300 2.560 -7.415 1.00 47.56 610 TRP A N 1
ATOM 4607 C CA . TRP A 1 610 ? -8.984 2.301 -8.035 1.00 47.56 610 TRP A CA 1
ATOM 4608 C C . TRP A 1 610 ? -8.633 0.834 -8.352 1.00 47.56 610 TRP A C 1
ATOM 4610 O O . TRP A 1 610 ? -7.764 0.575 -9.177 1.00 47.56 610 TRP A O 1
ATOM 4620 N N . ASP A 1 611 ? -9.276 -0.120 -7.679 1.00 51.94 611 ASP A N 1
ATOM 4621 C CA . ASP A 1 611 ? -8.944 -1.543 -7.752 1.00 51.94 611 ASP A CA 1
ATOM 4622 C C . ASP A 1 611 ? -10.199 -2.382 -7.450 1.00 51.94 611 ASP A C 1
ATOM 4624 O O . ASP A 1 611 ? -10.212 -3.198 -6.529 1.00 51.94 611 ASP A O 1
ATOM 4628 N N . GLU A 1 612 ? -11.306 -2.129 -8.152 1.00 44.16 612 GLU A N 1
ATOM 4629 C CA . GLU A 1 612 ? -12.213 -3.240 -8.450 1.00 44.16 612 GLU A CA 1
ATOM 4630 C C . GLU A 1 612 ? -11.569 -4.037 -9.589 1.00 44.16 612 GLU A C 1
ATOM 4632 O O . GLU A 1 612 ? -11.667 -3.618 -10.747 1.00 44.16 612 GLU A O 1
ATOM 4637 N N . PRO A 1 613 ? -10.903 -5.179 -9.317 1.00 42.59 613 PRO A N 1
ATOM 4638 C CA . PRO A 1 613 ? -10.812 -6.181 -10.358 1.00 42.59 613 PRO A CA 1
ATOM 4639 C C . PRO A 1 613 ? -12.244 -6.482 -10.798 1.00 42.59 613 PRO A C 1
ATOM 4641 O O . PRO A 1 613 ? -13.130 -6.656 -9.957 1.00 42.59 613 PRO A O 1
ATOM 4644 N N . GLN A 1 614 ? -12.467 -6.616 -12.105 1.00 39.72 614 GLN A N 1
ATOM 4645 C CA . GLN A 1 614 ? -13.567 -7.462 -12.542 1.00 39.72 614 GLN A CA 1
ATOM 4646 C C . GLN A 1 614 ? -13.198 -8.889 -12.141 1.00 39.72 614 GLN A C 1
ATOM 4648 O O . GLN A 1 614 ? -12.617 -9.644 -12.918 1.00 39.72 614 GLN A O 1
ATOM 4653 N N . LEU A 1 615 ? -13.516 -9.227 -10.889 1.00 35.72 615 LEU A N 1
ATOM 4654 C CA . LEU A 1 615 ? -13.778 -10.587 -10.458 1.00 35.72 615 LEU A CA 1
ATOM 4655 C C . LEU A 1 615 ? -14.969 -11.057 -11.292 1.00 35.72 615 LEU A C 1
ATOM 4657 O O . LEU A 1 615 ? -16.117 -10.979 -10.863 1.00 35.72 615 LEU A O 1
ATOM 4661 N N . ARG A 1 616 ? -14.678 -11.492 -12.524 1.00 35.88 616 ARG A N 1
ATOM 4662 C CA . ARG A 1 616 ? -15.485 -12.519 -13.168 1.00 35.88 616 ARG A CA 1
ATOM 4663 C C . ARG A 1 616 ? -15.527 -13.664 -12.176 1.00 35.88 616 ARG A C 1
ATOM 4665 O O . ARG A 1 616 ? -14.471 -14.146 -11.763 1.00 35.88 616 ARG A O 1
ATOM 4672 N N . ASP A 1 617 ? -16.730 -14.016 -11.755 1.00 33.72 617 ASP A N 1
ATOM 4673 C CA . ASP A 1 617 ? -16.928 -15.188 -10.929 1.00 33.72 617 ASP A CA 1
ATOM 4674 C C . ASP A 1 617 ? -16.496 -16.401 -11.770 1.00 33.72 617 ASP A C 1
ATOM 4676 O O . ASP A 1 617 ? -17.042 -16.591 -12.861 1.00 33.72 617 ASP A O 1
ATOM 4680 N N . PRO A 1 618 ? -15.490 -17.192 -11.354 1.00 45.09 618 PRO A N 1
ATOM 4681 C CA . PRO A 1 618 ? -15.055 -18.353 -12.126 1.00 45.09 618 PRO A CA 1
ATOM 4682 C C . PRO A 1 618 ? -16.103 -19.481 -12.147 1.00 45.09 618 PRO A C 1
ATOM 4684 O O . PRO A 1 618 ? -15.817 -20.547 -12.677 1.00 45.09 618 PRO A O 1
ATOM 4687 N N . SER A 1 619 ? -17.298 -19.275 -11.576 1.00 43.03 619 SER A N 1
ATOM 4688 C CA . SER A 1 619 ? -18.432 -20.200 -11.656 1.00 43.03 619 SER A CA 1
ATOM 4689 C C . SER A 1 619 ? -19.363 -19.997 -12.863 1.00 43.03 619 SER A C 1
ATOM 4691 O O . SER A 1 619 ? -20.284 -20.790 -13.015 1.00 43.03 619 SER A O 1
ATOM 4693 N N . ASP A 1 620 ? -19.168 -18.964 -13.697 1.00 43.25 620 ASP A N 1
ATOM 4694 C CA . ASP A 1 620 ? -20.018 -18.694 -14.883 1.00 43.25 620 ASP A CA 1
ATOM 4695 C C . ASP A 1 620 ? -19.461 -19.279 -16.209 1.00 43.25 620 ASP A C 1
ATOM 4697 O O . ASP A 1 620 ? -20.099 -19.158 -17.256 1.00 43.25 620 ASP A O 1
ATOM 4701 N N . GLU A 1 621 ? -18.286 -19.922 -16.194 1.00 47.06 621 GLU A N 1
ATOM 4702 C CA . GLU A 1 621 ? -17.655 -20.579 -17.357 1.00 47.06 621 GLU A CA 1
ATOM 4703 C C . GLU A 1 621 ? -17.291 -22.047 -17.017 1.00 47.06 621 GLU A C 1
ATOM 4705 O O . GLU A 1 621 ? -16.119 -22.339 -16.820 1.00 47.06 621 GLU A O 1
ATOM 4710 N N . ASP A 1 622 ? -18.291 -22.941 -16.892 1.00 47.00 622 ASP A N 1
ATOM 4711 C CA . ASP A 1 622 ? -18.233 -24.385 -17.256 1.00 47.00 622 ASP A CA 1
ATOM 4712 C C . ASP A 1 622 ? -19.521 -25.142 -16.835 1.00 47.00 622 ASP A C 1
ATOM 4714 O O . ASP A 1 622 ? -19.546 -25.901 -15.869 1.00 47.00 622 ASP A O 1
ATOM 4718 N N . ASP A 1 623 ? -20.604 -24.954 -17.599 1.00 42.28 623 ASP A N 1
ATOM 4719 C CA . ASP A 1 623 ? -21.809 -25.813 -17.574 1.00 42.28 623 ASP A CA 1
ATOM 4720 C C . ASP A 1 623 ? -22.330 -26.024 -19.024 1.00 42.28 623 ASP A C 1
ATOM 4722 O O . ASP A 1 623 ? -23.526 -25.961 -19.321 1.00 42.28 623 ASP A O 1
ATOM 4726 N N . ASP A 1 624 ? -21.408 -26.245 -19.978 1.00 45.38 624 ASP A N 1
ATOM 4727 C CA . ASP A 1 624 ? -21.750 -26.800 -21.299 1.00 45.38 624 ASP A CA 1
ATOM 4728 C C . ASP A 1 624 ? -21.880 -28.324 -21.167 1.00 45.38 624 ASP A C 1
ATOM 4730 O O . ASP A 1 624 ? -20.913 -29.083 -21.291 1.00 45.38 624 ASP A O 1
ATOM 4734 N N . ASP A 1 625 ? -23.105 -28.755 -20.860 1.00 48.59 625 ASP A N 1
ATOM 4735 C CA . ASP A 1 625 ? -23.527 -30.148 -20.680 1.00 48.59 625 ASP A CA 1
ATOM 4736 C C . ASP A 1 625 ? -23.548 -30.920 -22.020 1.00 48.59 625 ASP A C 1
ATOM 4738 O O . ASP A 1 625 ? -24.569 -31.414 -22.508 1.00 48.59 625 ASP A O 1
ATOM 4742 N N . SER A 1 626 ? -22.377 -31.013 -22.649 1.00 41.19 626 SER A N 1
ATOM 4743 C CA . SER A 1 626 ? -22.131 -31.750 -23.885 1.00 41.19 626 SER A CA 1
ATOM 4744 C C . SER A 1 626 ? -21.755 -33.205 -23.585 1.00 41.19 626 SER A C 1
ATOM 4746 O O . SER A 1 626 ? -20.635 -33.667 -23.826 1.00 41.19 626 SER A O 1
ATOM 4748 N N . THR A 1 627 ? -22.734 -33.965 -23.085 1.00 44.50 627 THR A N 1
ATOM 4749 C CA . THR A 1 627 ? -22.654 -35.421 -22.874 1.00 44.50 627 THR A CA 1
ATOM 4750 C C . THR A 1 627 ? -22.567 -36.195 -24.207 1.00 44.50 627 THR A C 1
ATOM 4752 O O . THR A 1 627 ? -23.522 -36.810 -24.686 1.00 44.50 627 THR A O 1
ATOM 4755 N N . GLY A 1 628 ? -21.381 -36.192 -24.823 1.00 33.78 628 GLY A N 1
ATOM 4756 C CA . GLY A 1 628 ? -21.030 -37.034 -25.971 1.00 33.78 628 GLY A CA 1
ATOM 4757 C C . GLY A 1 628 ? -20.647 -38.465 -25.544 1.00 33.78 628 GLY A C 1
ATOM 4758 O O . GLY A 1 628 ? -19.839 -38.626 -24.627 1.00 33.78 628 GLY A O 1
ATOM 4759 N N . PRO A 1 629 ? -21.188 -39.529 -26.171 1.00 38.19 629 PRO A N 1
ATOM 4760 C CA . PRO A 1 629 ? -20.969 -40.899 -25.709 1.00 38.19 629 PRO A CA 1
ATOM 4761 C C . PRO A 1 629 ? -19.585 -41.446 -26.091 1.00 38.19 629 PRO A C 1
ATOM 4763 O O . PRO A 1 629 ? -19.176 -41.410 -27.251 1.00 38.19 629 PRO A O 1
ATOM 4766 N N . TRP A 1 630 ? -18.906 -42.051 -25.115 1.00 35.28 630 TRP A N 1
ATOM 4767 C CA . TRP A 1 630 ? -17.689 -42.834 -25.333 1.00 35.28 630 TRP A CA 1
ATOM 4768 C C . TRP A 1 630 ? -17.992 -44.097 -26.162 1.00 35.28 630 TRP A C 1
ATOM 4770 O O . TRP A 1 630 ? -18.949 -44.810 -25.843 1.00 35.28 630 TRP A O 1
ATOM 4780 N N . PRO A 1 631 ? -17.192 -44.430 -27.194 1.00 39.56 631 PRO A N 1
ATOM 4781 C CA . PRO A 1 631 ? -17.384 -45.657 -27.956 1.00 39.56 631 PRO A CA 1
ATOM 4782 C C . PRO A 1 631 ? -16.937 -46.877 -27.142 1.00 39.56 631 PRO A C 1
ATOM 4784 O O . PRO A 1 631 ? -15.779 -46.998 -26.744 1.00 39.56 631 PRO A O 1
ATOM 4787 N N . VAL A 1 632 ? -17.866 -47.809 -26.926 1.00 37.97 632 VAL A N 1
ATOM 4788 C CA . VAL A 1 632 ? -17.573 -49.129 -26.358 1.00 37.97 632 VAL A CA 1
ATOM 4789 C C . VAL A 1 632 ? -16.831 -49.960 -27.406 1.00 37.97 632 VAL A C 1
ATOM 4791 O O . VAL A 1 632 ? -17.360 -50.205 -28.490 1.00 37.97 632 VAL A O 1
ATOM 4794 N N . SER A 1 633 ? -15.625 -50.419 -27.079 1.00 41.56 633 SER A N 1
ATOM 4795 C CA . SER A 1 633 ? -14.861 -51.344 -27.922 1.00 41.56 633 SER A CA 1
ATOM 4796 C C . SER A 1 633 ? -15.173 -52.793 -27.544 1.00 41.56 633 SER A C 1
ATOM 4798 O O . SER A 1 633 ? -14.664 -53.284 -26.538 1.00 41.56 633 SER A O 1
ATOM 4800 N N . GLU A 1 634 ? -15.950 -53.499 -28.370 1.00 46.97 634 GLU A N 1
ATOM 4801 C CA . GLU A 1 634 ? -16.064 -54.963 -28.307 1.00 46.97 634 GLU A CA 1
ATOM 4802 C C . GLU A 1 634 ? -15.331 -55.647 -29.477 1.00 46.97 634 GLU A C 1
ATOM 4804 O O . GLU A 1 634 ? -15.662 -55.458 -30.643 1.00 46.97 634 GLU A O 1
ATOM 4809 N N . ALA A 1 635 ? -14.353 -56.474 -29.096 1.00 48.12 635 ALA A N 1
ATOM 4810 C CA . ALA A 1 635 ? -13.908 -57.730 -29.709 1.00 48.12 635 ALA A CA 1
ATOM 4811 C C . ALA A 1 635 ? -13.649 -57.842 -31.233 1.00 48.12 635 ALA A C 1
ATOM 4813 O O . ALA A 1 635 ? -14.564 -57.992 -32.044 1.00 48.12 635 ALA A O 1
ATOM 4814 N N . SER A 1 636 ? -12.375 -58.079 -31.574 1.00 46.28 636 SER A N 1
ATOM 4815 C CA . SER A 1 636 ? -11.920 -59.292 -32.295 1.00 46.28 636 SER A CA 1
ATOM 4816 C C . SER A 1 636 ? -10.446 -59.571 -32.002 1.00 46.28 636 SER A C 1
ATOM 4818 O O . SER A 1 636 ? -9.680 -58.586 -31.957 1.00 46.28 636 SER A O 1
#

pLDDT: mean 75.06, std 24.52, range [22.67, 98.44]

Sequence (636 aa):
MRHPQLHAALRAAGLHAARELAELVRDGDEVPFELLEHARRARSGAPGPILYSYRPLVGLYVERHAAALASLPAVAEAQHTMVAAWGVEAYLQARGVERPPADPHERAALAVRQFLERLFEDAPDFSLHEEHFERAFAELESVLTADATETVVVIPLVGVDPAMPTVAITRGVALQRPEALKGEVPDAALSGPDGRPADAVATLRWSARPGSPETPRRAREAARRLVTALRLHVAGATPSAGPLVWLRPAGAPWRAMAVGGTFAARGVAVLDADDVPDLRTFVDLVARRLPQSGEVAWALRRWTLALDRDRPEETLTDLLLAARALLEPEGPRSGRLAGRLAALCAVGDERTRLARRLARLALQEQEVIAGSRRVDRDLPDRVDELADCLRAVLRDCVVGHLRGDLVELAEEILDGVAEDARPAPAGWPSERAAGHRYVGGVPVPTVDGYDVDERTGTHAFEDDDEFVTADDDAYPEAHLEALADVDDALGDDDAHAPAVGTVDDAIDAAAREGRHRPSVRDLRDAGIIRSDEAADRAVRGAGDPDGPAVHRPAGEGPSGAGDDLGSVVPEFRPGGGDWPAAMRPLDPTGEIRASRRATTPQELWLDVTWDEPQLRDPSDEDDDDSTGPWPVSEAS

Secondary structure (DSSP, 8-state):
---HHHHHHHHHHHHHHHHHHHHHHHTTPPPPEEEEEEEEEPTTSSEEEEEEEEEE-HHHHHHHTHHHHHTSHHHHHHHHHHHTSTTHHHHHHHTT-SS--SSHHHHHHHHHHHHHHHHHTT-TT----HHHHHHHHHHHHHHHT-S-EEEEEEEEEESEEESSSEEEEETTEEEE-GGGGBTTB-GGGSB-TTSSBPSEEEEEEEEE-TT-THHHHHHHHHHHHHHHHHHHHSSS-B-EE-SEEEEEETT---EEEE----S--BS-EEE-TTTHHHHHHHHHHHHHH--SSHHHHHHHHHHHHHHT-SSHHHHHHHHHHHHHHHH-TT-TTS--HHHHHHHHH--HHHHHHHHHHHHHHHHHHHHHHTT-----TTHHHHHHHHHHHHHHHHHHHHHTSS-S-HHHHHHHHHTTSS------SS--HHHHHHTT--TT-------------------PPPP-----------------S------S--------------HHHHHHHHHHTTPPPPPHHHHHHTTSS---TTTHHHHTT--------------------------PPPP--PPP-------PPPP-S-----------TTSS--S--TT------TTSS------PPPPP----